Protein AF-0000000067927375 (afdb_homodimer)

Nearest PDB structures (foldseek):
  7xhj-assembly1_A  TM=7.928E-01  e=1.556E-08  Deinococcus radiodurans R1 = ATCC 13939 = DSM 20539
  6lw3-assembly1_B  TM=8.048E-01  e=2.492E-07  Pseudomonas aeruginosa
  4ktw-assembly1_B  TM=5.724E-01  e=1.912E-05  Ceduovirus bIL67
  1kcf-assembly1_B  TM=5.172E-01  e=1.485E-04  Schizosaccharomyces pombe
  1kcf-assembly1_A  TM=5.061E-01  e=2.132E-04  Schizosaccharomyces pombe

InterPro domains:
  IPR036397 Ribonuclease H superfamily [G3DSA:3.30.420.10] (1-181)

Secondary structure (DSSP, 8-state):
--EEEEE-SSEEEEEEE-TTS-EEEEEEEPPPP---TTS-TTS--HHHHHHHHHHHHHHHHHHHHHHT--EEEEEPPPP--B--B--TTS-B---SS---HHHHHHHHHHHHHHHHHHHHTT--EEEE-HHHHHHHHHS-SS-S-HHHHHHHHHHHHT---SSHHHHHHHHHHHHHHHHH-TTSPPHHHHTTS---------/--EEEEE-SSEEEEEEE-TTS-EEEEEEEPPPP---TTS-TTS--HHHHHHHHHHHHHHHHHHHHHHT--EEEEEPPPP--B--EEETTEEE---SS---HHHHHHHHHHHHHHHHHHHHTT--EEEE-HHHHHHHHHS-SS-S-HHHHHHHHHHHHT---SSHHHHHHHHHHHHHHHHH-TTSPPHHHHTTS---------

Foldseek 3Di:
DKAKEWEFWQKIKIWIQDPVRAIAIDIDHADDDDPPVVDPVQDDDPVRLVRRLVVLLVVLLCVCVVRVHQAYEYADQDDWPQDQPPPPPDSPRCQPVTDRPVGSCRRVSSVVSNVVVCVVVVHHYYHDYQLQLCCQQQVGSDDPDSLVSLVVSCVVVVYDAPGSNNSSRSSRVSSVCCVVPVVDDRSVVVVPPPPPPPPPPD/DKAKEWEFWQKIKIWIQDPVRAIAIDIDHADDDPPPVVDPVQDDDPVRLVRRLVVLLVVLLCVCVVRVHQAYEYADQDDWPQDQPPDDPDSPRCQPVTDRPVGSCRRVSSVVSNVVVCVVVVHHYYHDYQLQLCCQQQVGSDDPDSLVSLVVSCVVVVYDAPGSNNSSRSSRVSSVCCVVPVVDDRSVVVVPPPPPPPPPPD

Organism: Mesorhizobium plurifarium (NCBI:txid69974)

Sequence (404 aa):
MKIGALDIATTTGAAVMDDDGVITTQTFKGPTRKRNILEDEKALDAEHEAKIGRLFEDFVRVWLMDSRVEMVAIEAPLPSNTSSTWAGKSLIKTTEKGASLSAVYRIYGMSMIACAMCARFNIPVRFIHQATWRKDFLGNGRPSDAKKESKAMCARLGISISSADAAEAAGIVWTLNKQINPYTPAANGLFKLPPTVRDNVGMKIGALDIATTTGAAVMDDDGVITTQTFKGPTRKRNILEDEKALDAEHEAKIGRLFEDFVRVWLMDSRVEMVAIEAPLPSNTSSTWAGKSLIKTTEKGASLSAVYRIYGMSMIACAMCARFNIPVRFIHQATWRKDFLGNGRPSDAKKESKAMCARLGISISSADAAEAAGIVWTLNKQINPYTPAANGLFKLPPTVRDNVG

Structure (mmCIF, N/CA/C/O backbone):
data_AF-0000000067927375-model_v1
#
loop_
_entity.id
_entity.type
_entity.pdbx_description
1 polymer 'Uncharacterized protein'
#
loop_
_atom_site.group_PDB
_atom_site.id
_atom_site.type_symbol
_atom_site.label_atom_id
_atom_site.label_alt_id
_atom_site.label_comp_id
_atom_site.label_asym_id
_atom_site.label_entity_id
_atom_site.label_seq_id
_atom_site.pdbx_PDB_ins_code
_atom_site.Cartn_x
_atom_site.Cartn_y
_atom_site.Cartn_z
_atom_site.occupancy
_atom_site.B_iso_or_equiv
_atom_site.auth_seq_id
_atom_site.auth_comp_id
_atom_site.auth_asym_id
_atom_site.auth_atom_id
_atom_site.pdbx_PDB_model_num
ATOM 1 N N . MET A 1 1 ? -16.031 23.344 5.398 1 89.81 1 MET A N 1
ATOM 2 C CA . MET A 1 1 ? -15.445 22.125 4.832 1 89.81 1 MET A CA 1
ATOM 3 C C . MET A 1 1 ? -14.477 21.484 5.812 1 89.81 1 MET A C 1
ATOM 5 O O . MET A 1 1 ? -13.641 22.156 6.406 1 89.81 1 MET A O 1
ATOM 9 N N . LYS A 1 2 ? -14.688 20.188 6.141 1 97.62 2 LYS A N 1
ATOM 10 C CA . LYS A 1 2 ? -13.781 19.469 7.016 1 97.62 2 LYS A CA 1
ATOM 11 C C . LYS A 1 2 ? -12.695 18.75 6.215 1 97.62 2 LYS A C 1
ATOM 13 O O . LYS A 1 2 ? -13 17.953 5.32 1 97.62 2 LYS A O 1
ATOM 18 N N . ILE A 1 3 ? -11.484 19.078 6.555 1 98.75 3 ILE A N 1
ATOM 19 C CA . ILE A 1 3 ? -10.375 18.516 5.797 1 98.75 3 ILE A CA 1
ATOM 20 C C . ILE A 1 3 ? -9.484 17.688 6.73 1 98.75 3 ILE A C 1
ATOM 22 O O . ILE A 1 3 ? -9.484 17.906 7.945 1 98.75 3 ILE A O 1
ATOM 26 N N . GLY A 1 4 ? -8.828 16.75 6.184 1 98.81 4 GLY A N 1
ATOM 27 C CA . GLY A 1 4 ? -7.977 15.859 6.957 1 98.81 4 GLY A CA 1
ATOM 28 C C . GLY A 1 4 ? -6.59 15.695 6.371 1 98.81 4 GLY A C 1
ATOM 29 O O . GLY A 1 4 ? -6.363 16 5.199 1 98.81 4 GLY A O 1
ATOM 30 N N . ALA A 1 5 ? -5.664 15.266 7.164 1 98.94 5 ALA A N 1
ATOM 31 C CA . ALA A 1 5 ? -4.301 15.016 6.703 1 98.94 5 ALA A CA 1
ATOM 32 C C . ALA A 1 5 ? -3.689 13.812 7.418 1 98.94 5 ALA A C 1
ATOM 34 O O . ALA A 1 5 ? -4.027 13.531 8.57 1 98.94 5 ALA A O 1
ATOM 35 N N . LEU A 1 6 ? -2.826 13.18 6.734 1 98.94 6 LEU A N 1
ATOM 36 C CA . LEU A 1 6 ? -2.133 12.016 7.277 1 98.94 6 LEU A CA 1
ATOM 37 C C . LEU A 1 6 ? -0.623 12.172 7.137 1 98.94 6 LEU A C 1
ATOM 39 O O . LEU A 1 6 ? -0.131 12.562 6.078 1 98.94 6 LEU A O 1
ATOM 43 N N . ASP A 1 7 ? 0.142 11.93 8.195 1 98.56 7 ASP A N 1
ATOM 44 C CA . ASP A 1 7 ? 1.577 11.664 8.211 1 98.56 7 ASP A CA 1
ATOM 45 C C . ASP A 1 7 ? 1.86 10.18 8.406 1 98.56 7 ASP A C 1
ATOM 47 O O . ASP A 1 7 ? 1.926 9.695 9.539 1 98.56 7 ASP A O 1
ATOM 51 N N . ILE A 1 8 ? 2.055 9.492 7.305 1 98.31 8 ILE A N 1
ATOM 52 C CA . ILE A 1 8 ? 2.002 8.031 7.312 1 98.31 8 ILE A CA 1
ATOM 53 C C . ILE A 1 8 ? 3.404 7.465 7.523 1 98.31 8 ILE A C 1
ATOM 55 O O . ILE A 1 8 ? 4.336 7.809 6.793 1 98.31 8 ILE A O 1
ATOM 59 N N . ALA A 1 9 ? 3.586 6.637 8.508 1 92.94 9 ALA A N 1
ATOM 60 C CA . ALA A 1 9 ? 4.758 5.836 8.852 1 92.94 9 ALA A CA 1
ATOM 61 C C . ALA A 1 9 ? 4.379 4.672 9.766 1 92.94 9 ALA A C 1
ATOM 63 O O . ALA A 1 9 ? 3.207 4.301 9.852 1 92.94 9 ALA A O 1
ATOM 64 N N . THR A 1 10 ? 5.348 4.047 10.312 1 86.81 10 THR A N 1
ATOM 65 C CA . THR A 1 10 ? 5.059 3.002 11.289 1 86.81 10 THR A CA 1
ATOM 66 C C . THR A 1 10 ? 4.125 3.523 12.383 1 86.81 10 THR A C 1
ATOM 68 O O . THR A 1 10 ? 3.215 2.816 12.812 1 86.81 10 THR A O 1
ATOM 71 N N . THR A 1 11 ? 4.453 4.684 12.883 1 94.38 11 THR A N 1
ATOM 72 C CA . THR A 1 11 ? 3.486 5.473 13.633 1 94.38 11 THR A CA 1
ATOM 73 C C . THR A 1 11 ? 2.9 6.582 12.766 1 94.38 11 THR A C 1
ATOM 75 O O . THR A 1 11 ? 3.639 7.414 12.234 1 94.38 11 THR A O 1
ATOM 78 N N . THR A 1 12 ? 1.587 6.605 12.617 1 98.19 12 THR A N 1
ATOM 79 C CA . THR A 1 12 ? 0.93 7.5 11.672 1 98.19 12 THR A CA 1
ATOM 80 C C . THR A 1 12 ? 0.111 8.555 12.406 1 98.19 12 THR A C 1
ATOM 82 O O . THR A 1 12 ? -0.673 8.234 13.297 1 98.19 12 THR A O 1
ATOM 85 N N . GLY A 1 13 ? 0.377 9.805 12.094 1 98.75 13 GLY A N 1
ATOM 86 C CA . GLY A 1 13 ? -0.453 10.891 12.586 1 98.75 13 GLY A CA 1
ATOM 87 C C . GLY A 1 13 ? -1.613 11.219 11.664 1 98.75 13 GLY A C 1
ATOM 88 O O . GLY A 1 13 ? -1.475 11.172 10.438 1 98.75 13 GLY A O 1
ATOM 89 N N . ALA A 1 14 ? -2.758 11.508 12.273 1 98.88 14 ALA A N 1
ATOM 90 C CA . ALA A 1 14 ? -3.943 11.977 11.562 1 98.88 14 ALA A CA 1
ATOM 91 C C . ALA A 1 14 ? -4.473 13.266 12.18 1 98.88 14 ALA A C 1
ATOM 93 O O . ALA A 1 14 ? -4.469 13.43 13.398 1 98.88 14 ALA A O 1
ATOM 94 N N . ALA A 1 15 ? -4.824 14.18 11.336 1 98.88 15 ALA A N 1
ATOM 95 C CA . ALA A 1 15 ? -5.387 15.453 11.797 1 98.88 15 ALA A CA 1
ATOM 96 C C . ALA A 1 15 ? -6.637 15.812 11 1 98.88 15 ALA A C 1
ATOM 98 O O . ALA A 1 15 ? -6.746 15.484 9.82 1 98.88 15 ALA A O 1
ATOM 99 N N . VAL A 1 16 ? -7.586 16.453 11.625 1 98.75 16 VAL A N 1
ATOM 100 C CA . VAL A 1 16 ? -8.781 17 10.992 1 98.75 16 VAL A CA 1
ATOM 101 C C . VAL A 1 16 ? -8.938 18.469 11.367 1 98.75 16 VAL A C 1
ATOM 103 O O . VAL A 1 16 ? -8.758 18.844 12.531 1 98.75 16 VAL A O 1
ATOM 106 N N . MET A 1 17 ? -9.117 19.266 10.414 1 98.12 17 MET A N 1
ATOM 107 C CA . MET A 1 17 ? -9.523 20.656 10.633 1 98.12 17 MET A CA 1
ATOM 108 C C . MET A 1 17 ? -10.992 20.844 10.281 1 98.12 17 MET A C 1
ATOM 110 O O . MET A 1 17 ? -11.422 20.516 9.172 1 98.12 17 MET A O 1
ATOM 114 N N . ASP A 1 18 ? -11.719 21.375 11.227 1 96.44 18 ASP A N 1
ATOM 115 C CA . ASP A 1 18 ? -13.141 21.547 10.977 1 96.44 18 ASP A CA 1
ATOM 116 C C . ASP A 1 18 ? -13.422 22.922 10.375 1 96.44 18 ASP A C 1
ATOM 118 O O . ASP A 1 18 ? -12.492 23.656 10.016 1 96.44 18 ASP A O 1
ATOM 122 N N . ASP A 1 19 ? -14.695 23.234 10.219 1 91.69 19 ASP A N 1
ATOM 123 C CA . ASP A 1 19 ? -15.141 24.438 9.531 1 91.69 19 ASP A CA 1
ATOM 124 C C . ASP A 1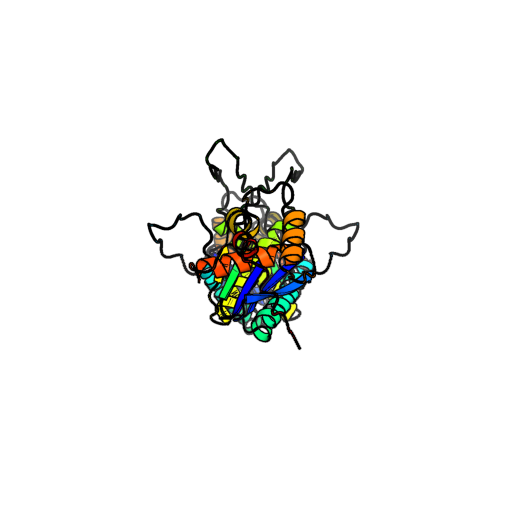 19 ? -14.727 25.703 10.297 1 91.69 19 ASP A C 1
ATOM 126 O O . ASP A 1 19 ? -14.625 26.781 9.719 1 91.69 19 ASP A O 1
ATOM 130 N N . ASP A 1 20 ? -14.516 25.562 11.609 1 91.31 20 ASP A N 1
ATOM 131 C CA . ASP A 1 20 ? -14.141 26.688 12.453 1 91.31 20 ASP A CA 1
ATOM 132 C C . ASP A 1 20 ? -12.625 26.828 12.547 1 91.31 20 ASP A C 1
ATOM 134 O O . ASP A 1 20 ? -12.117 27.688 13.266 1 91.31 20 ASP A O 1
ATOM 138 N N . GLY A 1 21 ? -11.914 25.953 11.867 1 92.12 21 GLY A N 1
ATOM 139 C CA . GLY A 1 21 ? -10.461 26.016 11.883 1 92.12 21 GLY A CA 1
ATOM 140 C C . GLY A 1 21 ? -9.844 25.25 13.039 1 92.12 21 GLY A C 1
ATOM 141 O O . GLY A 1 21 ? -8.633 25.328 13.258 1 92.12 21 GLY A O 1
ATOM 142 N N . VAL A 1 22 ? -10.672 24.562 13.797 1 95.69 22 VAL A N 1
ATOM 143 C CA . VAL A 1 22 ? -10.18 23.797 14.93 1 95.69 22 VAL A CA 1
ATOM 144 C C . VAL A 1 22 ? -9.555 22.484 14.445 1 95.69 22 VAL A C 1
ATOM 146 O O . VAL A 1 22 ? -10.156 21.766 13.648 1 95.69 22 VAL A O 1
ATOM 149 N N . ILE A 1 23 ? -8.32 22.203 14.922 1 98.12 23 ILE A N 1
ATOM 150 C CA . ILE A 1 23 ? -7.602 21 14.523 1 98.12 23 ILE A CA 1
ATOM 151 C C . ILE A 1 23 ? -7.629 19.969 15.656 1 98.12 23 ILE A C 1
ATOM 153 O O . ILE A 1 23 ? -7.32 20.312 16.812 1 98.12 23 ILE A O 1
ATOM 157 N N . THR A 1 24 ? -8.078 18.781 15.398 1 98.31 24 THR A N 1
ATOM 158 C CA . THR A 1 24 ? -7.977 17.625 16.281 1 98.31 24 THR A CA 1
ATOM 159 C C . THR A 1 24 ? -7.07 16.562 15.68 1 98.31 24 THR A C 1
ATOM 161 O O . THR A 1 24 ? -6.953 16.453 14.461 1 98.31 24 THR A O 1
ATOM 164 N N . THR A 1 25 ? -6.395 15.805 16.562 1 98.69 25 THR A N 1
ATOM 165 C CA . THR A 1 25 ? -5.418 14.852 16.031 1 98.69 25 THR A CA 1
ATOM 166 C C . THR A 1 25 ? -5.625 13.469 16.641 1 98.69 25 THR A C 1
ATOM 168 O O . THR A 1 25 ? -6.273 13.328 17.672 1 98.69 25 THR A O 1
ATOM 171 N N . GLN A 1 26 ? -5.242 12.484 15.969 1 98.38 26 GLN A N 1
ATOM 172 C CA . GLN A 1 26 ? -5.207 11.086 16.375 1 98.38 26 GLN A CA 1
ATOM 173 C C . GLN A 1 26 ? -3.914 10.414 15.922 1 98.38 26 GLN A C 1
ATOM 175 O O . GLN A 1 26 ? -3.182 10.961 15.094 1 98.38 26 GLN A O 1
ATOM 180 N N . THR A 1 27 ? -3.623 9.281 16.578 1 98.62 27 THR A N 1
ATOM 181 C CA . THR A 1 27 ? -2.445 8.5 16.219 1 98.62 27 THR A CA 1
ATOM 182 C C . THR A 1 27 ? -2.818 7.039 15.992 1 98.62 27 THR A C 1
ATOM 184 O O . THR A 1 27 ? -3.605 6.465 16.75 1 98.62 27 THR A O 1
ATOM 187 N N . PHE A 1 28 ? -2.328 6.484 14.883 1 98.44 28 PHE A N 1
ATOM 188 C CA . PHE A 1 28 ? -2.381 5.055 14.609 1 98.44 28 PHE A CA 1
ATOM 189 C C . PHE A 1 28 ? -1.019 4.41 14.836 1 98.44 28 PHE A C 1
ATOM 191 O O . PHE A 1 28 ? -0.004 4.895 14.336 1 98.44 28 PHE A O 1
ATOM 198 N N . LYS A 1 29 ? -1.01 3.367 15.539 1 95.81 29 LYS A N 1
ATOM 199 C CA . LYS A 1 29 ? 0.194 2.564 15.734 1 95.81 29 LYS A CA 1
ATOM 200 C C . LYS A 1 29 ? -0.056 1.102 15.391 1 95.81 29 LYS A C 1
ATOM 202 O O . LYS A 1 29 ? -0.924 0.455 15.977 1 95.81 29 LYS A O 1
ATOM 207 N N . GLY A 1 30 ? 0.656 0.667 14.375 1 91.5 30 GLY A N 1
ATOM 208 C CA . GLY A 1 30 ? 0.543 -0.738 14.016 1 91.5 30 GLY A CA 1
ATOM 209 C C . GLY A 1 30 ? 1.16 -1.668 15.047 1 91.5 30 GLY A C 1
ATOM 210 O O . GLY A 1 30 ? 1.963 -1.238 15.875 1 91.5 30 GLY A O 1
ATOM 211 N N . PRO A 1 31 ? 0.717 -2.9 14.984 1 90.62 31 PRO A N 1
ATOM 212 C CA . PRO A 1 31 ? 1.316 -3.869 15.898 1 90.62 31 PRO A CA 1
ATOM 213 C C . PRO A 1 31 ? 2.805 -4.086 15.641 1 90.62 31 PRO A C 1
ATOM 215 O O . PRO A 1 31 ? 3.262 -3.955 14.5 1 90.62 31 PRO A O 1
ATOM 218 N N . THR A 1 32 ? 3.541 -4.281 16.641 1 82.5 32 THR A N 1
ATOM 219 C CA . THR A 1 32 ? 4.961 -4.594 16.531 1 82.5 32 THR A CA 1
ATOM 220 C C . THR A 1 32 ? 5.168 -6.09 16.312 1 82.5 32 THR A C 1
ATOM 222 O O . THR A 1 32 ? 4.375 -6.906 16.797 1 82.5 32 THR A O 1
ATOM 225 N N . ARG A 1 33 ? 6.152 -6.336 15.391 1 70.81 33 ARG A N 1
ATOM 226 C CA . ARG A 1 33 ? 6.426 -7.746 15.133 1 70.81 33 ARG A CA 1
ATOM 227 C C . ARG A 1 33 ? 7.059 -8.414 16.344 1 70.81 33 ARG A C 1
ATOM 229 O O . ARG A 1 33 ? 7.969 -7.852 16.969 1 70.81 33 ARG A O 1
ATOM 236 N N . LYS A 1 34 ? 6.465 -9.461 16.828 1 57.91 34 LYS A N 1
ATOM 237 C CA . LYS A 1 34 ? 7.121 -10.234 17.875 1 57.91 34 LYS A CA 1
ATOM 238 C C . LYS A 1 34 ? 8.445 -10.812 17.391 1 57.91 34 LYS A C 1
ATOM 240 O O . LYS A 1 34 ? 8.539 -11.312 16.266 1 57.91 34 LYS A O 1
ATOM 245 N N . ARG A 1 35 ? 9.539 -10.109 17.828 1 51.09 35 ARG A N 1
ATOM 246 C CA . ARG A 1 35 ? 10.891 -10.555 17.516 1 51.09 35 ARG A CA 1
ATOM 247 C C . ARG A 1 35 ? 11 -12.07 17.594 1 51.09 35 ARG A C 1
ATOM 249 O O . ARG A 1 35 ? 10.633 -12.672 18.609 1 51.09 35 ARG A O 1
ATOM 256 N N . ASN A 1 36 ? 10.625 -12.781 16.562 1 44.5 36 ASN A N 1
ATOM 257 C CA . ASN A 1 36 ? 11.102 -14.148 16.719 1 44.5 36 ASN A CA 1
ATOM 258 C C . ASN A 1 36 ? 12.594 -14.258 16.391 1 44.5 36 ASN A C 1
ATOM 260 O O . ASN A 1 36 ? 13.039 -13.789 15.344 1 44.5 36 ASN A O 1
ATOM 264 N N . ILE A 1 37 ? 13.43 -14.43 17.391 1 42.97 37 ILE A N 1
ATOM 265 C CA . ILE A 1 37 ? 14.883 -14.578 17.406 1 42.97 37 ILE A CA 1
ATOM 266 C C . ILE A 1 37 ? 15.344 -15.297 16.141 1 42.97 37 ILE A C 1
ATOM 268 O O . ILE A 1 37 ? 16.516 -15.195 15.75 1 42.97 37 ILE A O 1
ATOM 272 N N . LEU A 1 38 ? 14.672 -16.25 15.68 1 44.28 38 LEU A N 1
ATOM 273 C CA . LEU A 1 38 ? 15.195 -17.156 14.656 1 44.28 38 LEU A CA 1
ATOM 274 C C . LEU A 1 38 ? 14.945 -16.578 13.266 1 44.28 38 LEU A C 1
ATOM 276 O O . LEU A 1 38 ? 15.492 -17.078 12.273 1 44.28 38 LEU A O 1
ATOM 280 N N . GLU A 1 39 ? 13.984 -15.727 13.094 1 47.78 39 GLU A N 1
ATOM 281 C CA . GLU A 1 39 ? 13.578 -15.305 11.758 1 47.78 39 GLU A CA 1
ATOM 282 C C . GLU A 1 39 ? 14.344 -14.062 11.32 1 47.78 39 GLU A C 1
ATOM 284 O O . GLU A 1 39 ? 14.695 -13.219 12.148 1 47.78 39 GLU A O 1
ATOM 289 N N . ASP A 1 40 ? 15.023 -14.172 10.312 1 48.12 40 ASP A N 1
ATOM 290 C CA . ASP A 1 40 ? 15.781 -13.094 9.672 1 48.12 40 ASP A CA 1
ATOM 291 C C . ASP A 1 40 ? 15.016 -11.773 9.734 1 48.12 40 ASP A C 1
ATOM 293 O O . ASP A 1 40 ? 13.945 -11.641 9.148 1 48.12 40 ASP A O 1
ATOM 297 N N . GLU A 1 41 ? 15.258 -10.977 10.75 1 49 41 GLU A N 1
ATOM 298 C CA . GLU A 1 41 ? 14.672 -9.711 11.188 1 49 41 GLU A CA 1
ATOM 299 C C . GLU A 1 41 ? 14.391 -8.789 10.008 1 49 41 GLU A C 1
ATOM 301 O O . GLU A 1 41 ? 13.523 -7.918 10.078 1 49 41 GLU A O 1
ATOM 306 N N . LYS A 1 42 ? 15.016 -9.258 8.914 1 56.56 42 LYS A N 1
ATOM 307 C CA . LYS A 1 42 ? 15.047 -8.234 7.871 1 56.56 42 LYS A CA 1
ATOM 308 C C . LYS A 1 42 ? 14.055 -8.555 6.762 1 56.56 42 LYS A C 1
ATOM 310 O O . LYS A 1 42 ? 13.805 -7.723 5.887 1 56.56 42 LYS A O 1
ATOM 315 N N . ALA A 1 43 ? 13.43 -9.797 6.941 1 69.94 43 ALA A N 1
ATOM 316 C CA . ALA A 1 43 ? 12.547 -10.164 5.832 1 69.94 43 ALA A CA 1
ATOM 317 C C . ALA A 1 43 ? 11.109 -9.711 6.102 1 69.94 43 ALA A C 1
ATOM 319 O O . ALA A 1 43 ? 10.656 -9.727 7.246 1 69.94 43 ALA A O 1
ATOM 320 N N . LEU A 1 44 ? 10.484 -9.219 5.078 1 88 44 LEU A N 1
ATOM 321 C CA . LEU A 1 44 ? 9.07 -8.883 5.16 1 88 44 LEU A CA 1
ATOM 322 C C . LEU A 1 44 ? 8.234 -10.109 5.508 1 88 44 LEU A C 1
ATOM 324 O O . LEU A 1 44 ? 8.43 -11.18 4.934 1 88 44 LEU A O 1
ATOM 328 N N . ASP A 1 45 ? 7.445 -9.984 6.48 1 92.31 45 ASP A N 1
ATOM 329 C CA . ASP A 1 45 ? 6.496 -11.023 6.883 1 92.31 45 ASP A CA 1
ATOM 330 C C . ASP A 1 45 ? 5.086 -10.688 6.402 1 92.31 45 ASP A C 1
ATOM 332 O O . ASP A 1 45 ? 4.457 -9.75 6.902 1 92.31 45 ASP A O 1
ATOM 336 N N . ALA A 1 46 ? 4.605 -11.516 5.496 1 96.56 46 ALA A N 1
ATOM 337 C CA . ALA A 1 46 ? 3.346 -11.219 4.82 1 96.56 46 ALA A CA 1
ATOM 338 C C . ALA A 1 46 ? 2.191 -11.156 5.816 1 96.56 46 ALA A C 1
ATOM 340 O O . ALA A 1 46 ? 1.325 -10.281 5.719 1 96.56 46 ALA A O 1
ATOM 341 N N . GLU A 1 47 ? 2.166 -12.078 6.785 1 96.12 47 GLU A N 1
ATOM 342 C CA . GLU A 1 47 ? 1.078 -12.125 7.762 1 96.12 47 GLU A CA 1
ATOM 343 C C . GLU A 1 47 ? 1.098 -10.898 8.664 1 96.12 47 GLU A C 1
ATOM 345 O O . GLU A 1 47 ? 0.045 -10.344 8.992 1 96.12 47 GLU A O 1
ATOM 350 N N . HIS A 1 48 ? 2.244 -10.547 9.016 1 95.56 48 HIS A N 1
ATOM 351 C CA . HIS A 1 48 ? 2.379 -9.367 9.859 1 95.56 48 HIS A CA 1
ATOM 352 C C . HIS A 1 48 ? 1.947 -8.102 9.125 1 95.56 48 HIS A C 1
ATOM 354 O O . HIS A 1 48 ? 1.199 -7.285 9.664 1 95.56 48 HIS A O 1
ATOM 360 N N . GLU A 1 49 ? 2.449 -7.949 7.895 1 96.31 49 GLU A N 1
ATOM 361 C CA . GLU A 1 49 ? 2.09 -6.777 7.098 1 96.31 49 GLU A CA 1
ATOM 362 C C . GLU A 1 49 ? 0.597 -6.762 6.781 1 96.31 49 GLU A C 1
ATOM 364 O O . GLU A 1 49 ? -0.016 -5.695 6.707 1 96.31 49 GLU A O 1
ATOM 369 N N . ALA A 1 50 ? 0.035 -7.965 6.598 1 98.12 50 ALA A N 1
ATOM 370 C CA . ALA A 1 50 ? -1.405 -8.094 6.387 1 98.12 50 ALA A CA 1
ATOM 371 C C . ALA A 1 50 ? -2.186 -7.539 7.574 1 98.12 50 ALA A C 1
ATOM 373 O O . ALA A 1 50 ? -3.164 -6.809 7.395 1 98.12 50 ALA A O 1
ATOM 374 N N . LYS A 1 51 ? -1.739 -7.883 8.727 1 97.12 51 LYS A N 1
ATOM 375 C CA . LYS A 1 51 ? -2.395 -7.406 9.945 1 97.12 51 LYS A CA 1
ATOM 376 C C . LYS A 1 51 ? -2.311 -5.887 10.055 1 97.12 51 LYS A C 1
ATOM 378 O O . LYS A 1 51 ? -3.301 -5.227 10.367 1 97.12 51 LYS A O 1
ATOM 383 N N . ILE A 1 52 ? -1.16 -5.359 9.773 1 97.88 52 ILE A N 1
ATOM 384 C CA . ILE A 1 52 ? -0.971 -3.912 9.82 1 97.88 52 ILE A CA 1
ATOM 385 C C . ILE A 1 52 ? -1.892 -3.236 8.805 1 97.88 52 ILE A C 1
ATOM 387 O O . ILE A 1 52 ? -2.582 -2.27 9.133 1 97.88 52 ILE A O 1
ATOM 391 N N . GLY A 1 53 ? -1.881 -3.762 7.559 1 98.5 53 GLY A N 1
ATOM 392 C CA . GLY A 1 53 ? -2.717 -3.188 6.516 1 98.5 53 GLY A CA 1
ATOM 393 C C . GLY A 1 53 ? -4.191 -3.178 6.871 1 98.5 53 GLY A C 1
ATOM 394 O O . GLY A 1 53 ? -4.879 -2.178 6.66 1 98.5 53 GLY A O 1
ATOM 395 N N . ARG A 1 54 ? -4.652 -4.25 7.406 1 98.56 54 ARG A N 1
ATOM 396 C CA . ARG A 1 54 ? -6.059 -4.367 7.777 1 98.56 54 ARG A CA 1
ATOM 397 C C . ARG A 1 54 ? -6.418 -3.381 8.883 1 98.56 54 ARG A C 1
ATOM 399 O O . ARG A 1 54 ? -7.434 -2.688 8.789 1 98.56 54 ARG A O 1
ATOM 406 N N . LEU A 1 55 ? -5.637 -3.326 9.891 1 98.5 55 LEU A N 1
ATOM 407 C CA . LEU A 1 55 ? -5.902 -2.428 11.008 1 98.5 55 LEU A CA 1
ATOM 408 C C . LEU A 1 55 ? -5.852 -0.971 10.555 1 98.5 55 LEU A C 1
ATOM 410 O O . LEU A 1 55 ? -6.652 -0.149 11.008 1 98.5 55 LEU A O 1
ATOM 414 N N . PHE A 1 56 ? -4.93 -0.668 9.711 1 98.75 56 PHE A N 1
ATOM 415 C CA . PHE A 1 56 ? -4.82 0.694 9.203 1 98.75 56 PHE A CA 1
ATOM 416 C C . PHE A 1 56 ? -6.035 1.061 8.359 1 98.75 56 PHE A C 1
ATOM 418 O O . PHE A 1 56 ? -6.551 2.178 8.453 1 98.75 56 PHE A O 1
ATOM 425 N N . GLU A 1 57 ? -6.41 0.162 7.504 1 98.69 57 GLU A N 1
ATOM 426 C CA . GLU A 1 57 ? -7.625 0.379 6.723 1 98.69 57 GLU A CA 1
ATOM 427 C C . GLU A 1 57 ? -8.812 0.7 7.629 1 98.69 57 GLU A C 1
ATOM 429 O O . GLU A 1 57 ? -9.57 1.633 7.355 1 98.69 57 GLU A O 1
ATOM 434 N N . ASP A 1 58 ? -8.969 -0.063 8.664 1 98.5 58 ASP A N 1
ATOM 435 C CA . ASP A 1 58 ? -10.047 0.172 9.617 1 98.5 58 ASP A CA 1
ATOM 436 C C . ASP A 1 58 ? -9.922 1.553 10.258 1 98.5 58 ASP A C 1
ATOM 438 O O . ASP A 1 58 ? -10.914 2.266 10.406 1 98.5 58 ASP A O 1
ATOM 442 N N . PHE A 1 59 ? -8.758 1.85 10.641 1 98.69 59 PHE A N 1
ATOM 443 C CA . PHE A 1 59 ? -8.492 3.148 11.25 1 98.69 59 PHE A CA 1
ATOM 444 C C . PHE A 1 59 ? -8.914 4.277 10.32 1 98.69 59 PHE A C 1
ATOM 446 O O . PHE A 1 59 ? -9.648 5.18 10.719 1 98.69 59 PHE A O 1
ATOM 453 N N . VAL A 1 60 ? -8.414 4.242 9.07 1 98.81 60 VAL A N 1
ATOM 454 C CA . VAL A 1 60 ? -8.68 5.309 8.102 1 98.81 60 VAL A CA 1
ATOM 455 C C . VAL A 1 60 ? -10.18 5.398 7.832 1 98.81 60 VAL A C 1
ATOM 457 O O . VAL A 1 60 ? -10.734 6.496 7.734 1 98.81 60 VAL A O 1
ATOM 460 N N . ARG A 1 61 ? -10.789 4.266 7.695 1 98.56 61 ARG A N 1
ATOM 461 C CA . ARG A 1 61 ? -12.227 4.242 7.465 1 98.56 61 ARG A CA 1
ATOM 462 C C . ARG A 1 61 ? -12.969 4.98 8.57 1 98.56 61 ARG A C 1
ATOM 464 O O . ARG A 1 61 ? -13.805 5.852 8.297 1 98.56 61 ARG A O 1
ATOM 471 N N . VAL A 1 62 ? -12.703 4.664 9.789 1 98.62 62 VAL A N 1
ATOM 472 C CA . VAL A 1 62 ? -13.367 5.266 10.938 1 98.62 62 VAL A CA 1
ATOM 473 C C . VAL A 1 62 ? -13.023 6.75 11.016 1 98.62 62 VAL A C 1
ATOM 475 O O . VAL A 1 62 ? -13.906 7.586 11.234 1 98.62 62 VAL A O 1
ATOM 478 N N . TRP A 1 63 ? -11.773 7.023 10.797 1 98.62 63 TRP A N 1
ATOM 479 C CA . TRP A 1 63 ? -11.289 8.398 10.867 1 98.62 63 TRP A CA 1
ATOM 480 C C . TRP A 1 63 ? -12 9.273 9.836 1 98.62 63 TRP A C 1
ATOM 482 O O . TRP A 1 63 ? -12.477 10.367 10.164 1 98.62 63 TRP A O 1
ATOM 492 N N . LEU A 1 64 ? -12.141 8.82 8.586 1 98.56 64 LEU A N 1
ATOM 493 C CA . LEU A 1 64 ? -12.805 9.562 7.523 1 98.56 64 LEU A CA 1
ATOM 494 C C . LEU A 1 64 ? -14.297 9.727 7.816 1 98.56 64 LEU A C 1
ATOM 496 O O . LEU A 1 64 ? -14.844 10.82 7.676 1 98.56 64 LEU A O 1
ATOM 500 N N . MET A 1 65 ? -14.891 8.664 8.227 1 97.81 65 MET A N 1
ATOM 501 C CA . MET A 1 65 ? -16.344 8.641 8.383 1 97.81 65 MET A CA 1
ATOM 502 C C . MET A 1 65 ? -16.766 9.406 9.633 1 97.81 65 MET A C 1
ATOM 504 O O . MET A 1 65 ? -17.672 10.242 9.578 1 97.81 65 MET A O 1
ATOM 508 N N . ASP A 1 66 ? -16.125 9.141 10.734 1 97.38 66 ASP A N 1
ATOM 509 C CA . ASP A 1 66 ? -16.5 9.766 12 1 97.38 66 ASP A CA 1
ATOM 510 C C . ASP A 1 66 ? -16.234 11.273 11.969 1 97.38 66 ASP A C 1
ATOM 512 O O . ASP A 1 66 ? -17 12.047 12.555 1 97.38 66 ASP A O 1
ATOM 516 N N . SER A 1 67 ? -15.219 11.664 11.312 1 97.25 67 SER A N 1
ATOM 517 C CA . SER A 1 67 ? -14.852 13.078 11.273 1 97.25 67 SER A CA 1
ATOM 518 C C . SER A 1 67 ? -15.5 13.789 10.094 1 97.25 67 SER A C 1
ATOM 520 O O . SER A 1 67 ? -15.367 15.008 9.945 1 97.25 67 SER A O 1
ATOM 522 N N . ARG A 1 68 ? -16.109 13.039 9.156 1 97.75 68 ARG A N 1
ATOM 523 C CA . ARG A 1 68 ? -16.781 13.57 7.977 1 97.75 68 ARG A CA 1
ATOM 524 C C . ARG A 1 68 ? -15.82 14.383 7.113 1 97.75 68 ARG A C 1
ATOM 526 O O . ARG A 1 68 ? -16.125 15.5 6.703 1 97.75 68 ARG A O 1
ATOM 533 N N . VAL A 1 69 ? -14.68 13.828 6.922 1 98.62 69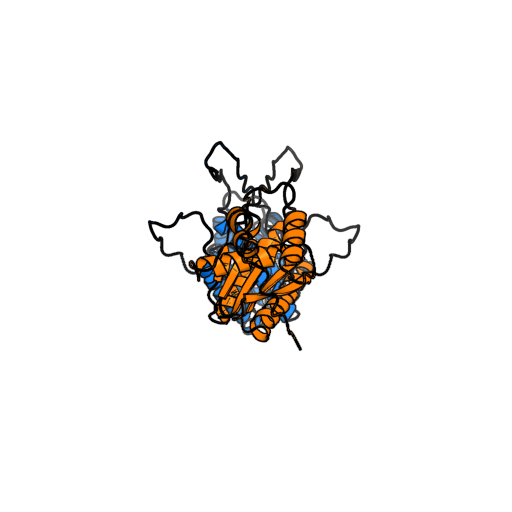 VAL A N 1
ATOM 534 C CA . VAL A 1 69 ? -13.625 14.492 6.156 1 98.62 69 VAL A CA 1
ATOM 535 C C . VAL A 1 69 ? -14.039 14.594 4.691 1 98.62 69 VAL A C 1
ATOM 537 O O . VAL A 1 69 ? -14.547 13.625 4.113 1 98.62 69 VAL A O 1
ATOM 540 N N . GLU A 1 70 ? -13.781 15.703 4.113 1 98.44 70 GLU A N 1
ATOM 541 C CA . GLU A 1 70 ? -14.25 15.961 2.754 1 98.44 70 GLU A CA 1
ATOM 542 C C . GLU A 1 70 ? -13.078 16.078 1.782 1 98.44 70 GLU A C 1
ATOM 544 O O . GLU A 1 70 ? -13.266 16.016 0.565 1 98.44 70 GLU A O 1
ATOM 549 N N . MET A 1 71 ? -11.93 16.234 2.236 1 98.75 71 MET A N 1
ATOM 550 C CA . MET A 1 71 ? -10.688 16.281 1.471 1 98.75 71 MET A CA 1
ATOM 551 C C . MET A 1 71 ? -9.5 15.844 2.33 1 98.75 71 MET A C 1
ATOM 553 O O . MET A 1 71 ? -9.438 16.172 3.516 1 98.75 71 MET A O 1
ATOM 557 N N . VAL A 1 72 ? -8.555 15.133 1.711 1 98.94 72 VAL A N 1
ATOM 558 C CA . VAL A 1 72 ? -7.449 14.594 2.49 1 98.94 72 VAL A CA 1
ATOM 559 C C . VAL A 1 72 ? -6.125 14.984 1.843 1 98.94 72 VAL A C 1
ATOM 561 O O . VAL A 1 72 ? -5.984 14.938 0.618 1 98.94 72 VAL A O 1
ATOM 564 N N . ALA A 1 73 ? -5.184 15.398 2.615 1 98.94 73 ALA A N 1
ATOM 565 C CA . ALA A 1 73 ? -3.781 15.5 2.215 1 98.94 73 ALA A CA 1
ATOM 566 C C . ALA A 1 73 ? -2.934 14.43 2.902 1 98.94 73 ALA A C 1
ATOM 568 O O . ALA A 1 73 ? -3.127 14.148 4.086 1 98.94 73 ALA A O 1
ATOM 569 N N . ILE A 1 74 ? -2.049 13.828 2.164 1 98.94 74 ILE A N 1
ATOM 570 C CA . ILE A 1 74 ? -1.083 12.867 2.689 1 98.94 74 ILE A CA 1
ATOM 571 C C . ILE A 1 74 ? 0.335 13.352 2.402 1 98.94 74 ILE A C 1
ATOM 573 O O . ILE A 1 74 ? 0.617 13.859 1.312 1 98.94 74 ILE A O 1
ATOM 577 N N . GLU A 1 75 ? 1.189 13.273 3.447 1 97.88 75 GLU A N 1
ATOM 578 C CA . GLU A 1 75 ? 2.578 13.594 3.127 1 97.88 75 GLU A CA 1
ATOM 579 C C . GLU A 1 75 ? 3.084 12.742 1.966 1 97.88 75 GLU A C 1
ATOM 581 O O . GLU A 1 75 ? 2.91 11.523 1.959 1 97.88 75 GLU A O 1
ATOM 586 N N . ALA A 1 76 ? 3.725 13.383 1.055 1 95.69 76 ALA A N 1
ATOM 587 C CA . ALA A 1 76 ? 4.184 12.711 -0.156 1 95.69 76 ALA A CA 1
ATOM 588 C C . ALA A 1 76 ? 5.238 11.656 0.169 1 95.69 76 ALA A C 1
ATOM 590 O O . ALA A 1 76 ? 6.219 11.945 0.859 1 95.69 76 ALA A O 1
ATOM 591 N N . PRO A 1 77 ? 4.977 10.375 -0.329 1 90.06 77 PRO A N 1
ATOM 592 C CA . PRO A 1 77 ? 6.039 9.375 -0.17 1 90.06 77 PRO A CA 1
ATOM 593 C C . PRO A 1 77 ? 7.309 9.742 -0.937 1 90.06 77 PRO A C 1
ATOM 595 O O . PRO A 1 77 ? 7.234 10.211 -2.074 1 90.06 77 PRO A O 1
ATOM 598 N N . LEU A 1 78 ? 8.398 9.617 -0.288 1 80.44 78 LEU A N 1
ATOM 599 C CA . LEU A 1 78 ? 9.68 9.93 -0.919 1 80.44 78 LEU A CA 1
ATOM 600 C C . LEU A 1 78 ? 10.414 8.656 -1.321 1 80.44 78 LEU A C 1
ATOM 602 O O . LEU A 1 78 ? 10.211 7.602 -0.722 1 80.44 78 LEU A O 1
ATOM 606 N N . PRO A 1 79 ? 11.242 8.852 -2.412 1 69.69 79 PRO A N 1
ATOM 607 C CA . PRO A 1 79 ? 12.039 7.691 -2.809 1 69.69 79 PRO A CA 1
ATOM 608 C C . PRO A 1 79 ? 12.969 7.207 -1.698 1 69.69 79 PRO A C 1
ATOM 610 O O . PRO A 1 79 ? 13.484 8.016 -0.926 1 69.69 79 PRO A O 1
ATOM 613 N N . SER A 1 80 ? 12.836 5.914 -1.373 1 57.59 80 SER A N 1
ATOM 614 C CA . SER A 1 80 ? 13.727 5.344 -0.369 1 57.59 80 SER A CA 1
ATOM 615 C C . SER A 1 80 ? 15.102 5.055 -0.955 1 57.59 80 SER A C 1
ATOM 617 O O . SER A 1 80 ? 15.227 4.719 -2.135 1 57.59 80 SER A O 1
ATOM 619 N N . ASN A 1 81 ? 16.172 5.734 -0.643 1 48.81 81 ASN A N 1
ATOM 620 C CA . ASN A 1 81 ? 17.516 5.305 -1.04 1 48.81 81 ASN A CA 1
ATOM 621 C C . ASN A 1 81 ? 17.812 3.893 -0.554 1 48.81 81 ASN A C 1
ATOM 623 O O . ASN A 1 81 ? 18.422 3.711 0.5 1 48.81 81 ASN A O 1
ATOM 627 N N . THR A 1 82 ? 16.953 3.025 -0.672 1 43.28 82 THR A N 1
ATOM 628 C CA . THR A 1 82 ? 17.344 1.706 -0.193 1 43.28 82 THR A CA 1
ATOM 629 C C . THR A 1 82 ? 18.312 1.044 -1.173 1 43.28 82 THR A C 1
ATOM 631 O O . THR A 1 82 ? 18 0.907 -2.359 1 43.28 82 THR A O 1
ATOM 634 N N . SER A 1 83 ? 19.547 1.443 -1.207 1 40.12 83 SER A N 1
ATOM 635 C CA . SER A 1 83 ? 20.562 0.839 -2.055 1 40.12 83 SER A CA 1
ATOM 636 C C . SER A 1 83 ? 20.922 -0.563 -1.572 1 40.12 83 SER A C 1
ATOM 638 O O . SER A 1 83 ? 21.047 -0.802 -0.368 1 40.12 83 SER A O 1
ATOM 640 N N . SER A 1 84 ? 20.422 -1.522 -2.252 1 38.62 84 SER A N 1
ATOM 641 C CA . SER A 1 84 ? 21.047 -2.812 -1.98 1 38.62 84 SER A CA 1
ATOM 642 C C . SER A 1 84 ? 22.375 -2.949 -2.723 1 38.62 84 SER A C 1
ATOM 644 O O . SER A 1 84 ? 22.469 -2.598 -3.898 1 38.62 84 SER A O 1
ATOM 646 N N . THR A 1 85 ? 23.484 -2.627 -2.086 1 34.28 85 THR A N 1
ATOM 647 C CA . THR A 1 85 ? 24.766 -2.924 -2.701 1 34.28 85 THR A CA 1
ATOM 648 C C . THR A 1 85 ? 25.078 -4.418 -2.627 1 34.28 85 THR A C 1
ATOM 650 O O . THR A 1 85 ? 24.938 -5.031 -1.569 1 34.28 85 THR A O 1
ATOM 653 N N . TRP A 1 86 ? 24.969 -4.977 -3.787 1 30.12 86 TRP A N 1
ATOM 654 C CA . TRP A 1 86 ? 25.469 -6.344 -3.881 1 30.12 86 TRP A CA 1
ATOM 655 C C . TRP A 1 86 ? 26.922 -6.422 -3.418 1 30.12 86 TRP A C 1
ATOM 657 O O . TRP A 1 86 ? 27.812 -5.902 -4.082 1 30.12 86 TRP A O 1
ATOM 667 N N . ALA A 1 87 ? 27.125 -6.195 -2.18 1 30.55 87 ALA A N 1
ATOM 668 C CA . ALA A 1 87 ? 28.5 -6.488 -1.776 1 30.55 87 ALA A CA 1
ATOM 669 C C . ALA A 1 87 ? 28.688 -7.977 -1.499 1 30.55 87 ALA A C 1
ATOM 671 O O . ALA A 1 87 ? 28.188 -8.492 -0.492 1 30.55 87 ALA A O 1
ATOM 672 N N . GLY A 1 88 ? 29.406 -8.789 -2.332 1 30.55 88 GLY A N 1
ATOM 673 C CA . GLY A 1 88 ? 29.828 -10.188 -2.32 1 30.55 88 GLY A CA 1
ATOM 674 C C . GLY A 1 88 ? 28.672 -11.156 -2.295 1 30.55 88 GLY A C 1
ATOM 675 O O . GLY A 1 88 ? 27.719 -11.016 -3.061 1 30.55 88 GLY A O 1
ATOM 676 N N . LYS A 1 89 ? 28.812 -12.305 -1.53 1 34.84 89 LYS A N 1
ATOM 677 C CA . LYS A 1 89 ? 27.953 -13.477 -1.432 1 34.84 89 LYS A CA 1
ATOM 678 C C . LYS A 1 89 ? 26.672 -13.141 -0.674 1 34.84 89 LYS A C 1
ATOM 680 O O . LYS A 1 89 ? 25.766 -13.977 -0.586 1 34.84 89 LYS A O 1
ATOM 685 N N . SER A 1 90 ? 26.781 -12.211 0.184 1 29.73 90 SER A N 1
ATOM 686 C CA . SER A 1 90 ? 25.641 -11.914 1.045 1 29.73 90 SER A CA 1
ATOM 687 C C . SER A 1 90 ? 25.109 -10.508 0.809 1 29.73 90 SER A C 1
ATOM 689 O O . SER A 1 90 ? 25.891 -9.57 0.616 1 29.73 90 SER A O 1
ATOM 691 N N . LEU A 1 91 ? 24.047 -10.398 0.263 1 32.34 91 LEU A N 1
ATOM 692 C CA . LEU A 1 91 ? 23.375 -9.102 0.124 1 32.34 91 LEU A CA 1
ATOM 693 C C . LEU A 1 91 ? 23.406 -8.336 1.441 1 32.34 91 LEU A C 1
ATOM 695 O O . LEU A 1 91 ? 22.812 -8.773 2.432 1 32.34 91 LEU A O 1
ATOM 699 N N . ILE A 1 92 ? 24.562 -7.816 1.688 1 28.42 92 ILE A N 1
ATOM 700 C CA . ILE A 1 92 ? 24.562 -6.945 2.857 1 28.42 92 ILE A CA 1
ATOM 701 C C . ILE A 1 92 ? 23.719 -5.711 2.584 1 28.42 92 ILE A C 1
ATOM 703 O O . ILE A 1 92 ? 23.953 -4.98 1.62 1 28.42 92 ILE A O 1
ATOM 707 N N . LYS A 1 93 ? 22.5 -5.699 2.994 1 33.28 93 LYS A N 1
ATOM 708 C CA . LYS A 1 93 ? 21.547 -4.598 2.982 1 33.28 93 LYS A CA 1
ATOM 709 C C . LYS A 1 93 ? 22.047 -3.414 3.799 1 33.28 93 LYS A C 1
ATOM 711 O O . LYS A 1 93 ? 22.266 -3.531 5.008 1 33.28 93 LYS A O 1
ATOM 716 N N . THR A 1 94 ? 23.141 -2.861 3.25 1 30.22 94 THR A N 1
ATOM 717 C CA . THR A 1 94 ? 23.578 -1.735 4.07 1 30.22 94 THR A CA 1
ATOM 718 C C . THR A 1 94 ? 22.625 -0.551 3.91 1 30.22 94 THR A C 1
ATOM 720 O O . THR A 1 94 ? 22.344 -0.118 2.791 1 30.22 94 THR A O 1
ATOM 723 N N . THR A 1 95 ? 21.594 -0.441 4.758 1 36.19 95 THR A N 1
ATOM 724 C CA . THR A 1 95 ? 20.844 0.792 4.949 1 36.19 95 THR A CA 1
ATOM 725 C C . THR A 1 95 ? 21.781 1.943 5.32 1 36.19 95 THR A C 1
ATOM 727 O O . THR A 1 95 ? 22.406 1.921 6.379 1 36.19 95 THR A O 1
ATOM 730 N N . GLU A 1 96 ? 22.641 2.289 4.527 1 37.94 96 GLU A N 1
ATOM 731 C CA . GLU A 1 96 ? 23.281 3.404 5.227 1 37.94 96 GLU A CA 1
ATOM 732 C C . GLU A 1 96 ? 22.281 4.16 6.086 1 37.94 96 GLU A C 1
ATOM 734 O O . GLU A 1 96 ? 22.125 3.865 7.273 1 37.94 96 GLU A O 1
ATOM 739 N N . LYS A 1 97 ? 22.047 5.566 5.922 1 42.22 97 LYS A N 1
ATOM 740 C CA . LYS A 1 97 ? 21.094 6.418 6.629 1 42.22 97 LYS A CA 1
ATOM 741 C C . LYS A 1 97 ? 19.656 6.148 6.16 1 42.22 97 LYS A C 1
ATOM 743 O O . LYS A 1 97 ? 18.844 7.07 6.066 1 42.22 97 LYS A O 1
ATOM 748 N N . GLY A 1 98 ? 19.219 4.875 5.801 1 51.94 98 GLY A N 1
ATOM 749 C CA . GLY A 1 98 ? 18.078 4.691 4.906 1 51.94 98 GLY A CA 1
ATOM 750 C C . GLY A 1 98 ? 17 3.807 5.492 1 51.94 98 GLY A C 1
ATOM 751 O O . GLY A 1 98 ? 17.203 3.158 6.52 1 51.94 98 GLY A O 1
ATOM 752 N N . ALA A 1 99 ? 15.797 3.959 5.219 1 66.94 99 ALA A N 1
ATOM 753 C CA . ALA A 1 99 ? 14.594 3.289 5.711 1 66.94 99 ALA A CA 1
ATOM 754 C C . ALA A 1 99 ? 14.625 1.799 5.387 1 66.94 99 ALA A C 1
ATOM 756 O O . ALA A 1 99 ? 15.117 1.396 4.328 1 66.94 99 ALA A O 1
ATOM 757 N N . SER A 1 100 ? 14.477 0.911 6.434 1 79.88 100 SER A N 1
ATOM 758 C CA . SER A 1 100 ? 14.352 -0.53 6.242 1 79.88 100 SER A CA 1
ATOM 759 C C . SER A 1 100 ? 13.305 -0.856 5.184 1 79.88 100 SER A C 1
ATOM 761 O O . SER A 1 100 ? 12.453 -0.023 4.867 1 79.88 100 SER A O 1
ATOM 763 N N . LEU A 1 101 ? 13.445 -1.925 4.523 1 84.94 101 LEU A N 1
ATOM 764 C CA . LEU A 1 101 ? 12.453 -2.4 3.562 1 84.94 101 LEU A CA 1
ATOM 765 C C . LEU A 1 101 ? 11.055 -2.381 4.172 1 84.94 101 LEU A C 1
ATOM 767 O O . LEU A 1 101 ? 10.094 -1.979 3.516 1 84.94 101 LEU A O 1
ATOM 771 N N . SER A 1 102 ? 11.016 -2.855 5.438 1 88.81 102 SER A N 1
ATOM 772 C CA . SER A 1 102 ? 9.711 -2.902 6.094 1 88.81 102 SER A CA 1
ATOM 773 C C . SER A 1 102 ? 9.125 -1.503 6.262 1 88.81 102 SER A C 1
ATOM 775 O O . SER A 1 102 ? 7.922 -1.303 6.102 1 88.81 102 SER A O 1
ATOM 777 N N . ALA A 1 103 ? 9.961 -0.566 6.613 1 88.06 103 ALA A N 1
ATOM 778 C CA . ALA A 1 103 ? 9.508 0.809 6.789 1 88.06 103 ALA A CA 1
ATOM 779 C C . ALA A 1 103 ? 8.992 1.39 5.477 1 88.06 103 ALA A C 1
ATOM 781 O O . ALA A 1 103 ? 7.914 1.99 5.438 1 88.06 103 ALA A O 1
ATOM 782 N N . VAL A 1 104 ? 9.742 1.208 4.41 1 89.69 104 VAL A N 1
ATOM 783 C CA . VAL A 1 104 ? 9.352 1.736 3.107 1 89.69 104 VAL A CA 1
ATOM 784 C C . VAL A 1 104 ? 8.086 1.025 2.621 1 89.69 104 VAL A C 1
ATOM 786 O O . VAL A 1 104 ? 7.172 1.662 2.096 1 89.69 104 VAL A O 1
ATOM 789 N N . TYR A 1 105 ? 8.062 -0.258 2.789 1 93 105 TYR A N 1
ATOM 790 C CA . TYR A 1 105 ? 6.895 -1.056 2.438 1 93 105 TYR A CA 1
ATOM 791 C C . TYR A 1 105 ? 5.645 -0.526 3.127 1 93 105 TYR A C 1
ATOM 793 O O . TYR A 1 105 ? 4.598 -0.362 2.492 1 93 105 TYR A O 1
ATOM 801 N N . ARG A 1 106 ? 5.762 -0.178 4.312 1 94.88 106 ARG A N 1
ATOM 802 C CA . ARG A 1 106 ? 4.609 0.268 5.09 1 94.88 106 ARG A CA 1
ATOM 803 C C . ARG A 1 106 ? 4.195 1.682 4.695 1 94.88 106 ARG A C 1
ATOM 805 O O . ARG A 1 106 ? 3.004 1.98 4.594 1 94.88 106 ARG A O 1
ATOM 812 N N . ILE A 1 107 ? 5.172 2.508 4.512 1 95.69 107 ILE A N 1
ATOM 813 C CA . ILE A 1 107 ? 4.848 3.875 4.121 1 95.69 107 ILE A CA 1
ATOM 814 C C . ILE A 1 107 ? 4.09 3.867 2.795 1 95.69 107 ILE A C 1
ATOM 816 O O . ILE A 1 107 ? 3.021 4.477 2.68 1 95.69 107 ILE A O 1
ATOM 820 N N . TYR A 1 108 ? 4.594 3.148 1.838 1 96 108 TYR A N 1
ATOM 821 C CA . TYR A 1 108 ? 3.959 3.105 0.525 1 96 108 TYR A CA 1
ATOM 822 C C . TYR A 1 108 ? 2.641 2.344 0.583 1 96 108 TYR A C 1
ATOM 824 O O . TYR A 1 108 ? 1.642 2.771 -0.003 1 96 108 TYR A O 1
ATOM 832 N N . GLY A 1 109 ? 2.639 1.233 1.277 1 98.12 109 GLY A N 1
ATOM 833 C CA . GLY A 1 109 ? 1.438 0.419 1.391 1 98.12 109 GLY A CA 1
ATOM 834 C C . GLY A 1 109 ? 0.289 1.142 2.068 1 98.12 109 GLY A C 1
ATOM 835 O O . GLY A 1 109 ? -0.825 1.179 1.541 1 98.12 109 GLY A O 1
ATOM 836 N N . MET A 1 110 ? 0.578 1.708 3.191 1 98.75 110 MET A N 1
ATOM 837 C CA . MET A 1 110 ? -0.453 2.414 3.947 1 98.75 110 MET A CA 1
ATOM 838 C C . MET A 1 110 ? -0.905 3.668 3.209 1 98.75 110 MET A C 1
ATOM 840 O O . MET A 1 110 ? -2.082 4.031 3.258 1 98.75 110 MET A O 1
ATOM 844 N N . SER A 1 111 ? 0.004 4.32 2.557 1 98.69 111 SER A N 1
ATOM 845 C CA . SER A 1 111 ? -0.352 5.469 1.729 1 98.69 111 SER A CA 1
ATOM 846 C C . SER A 1 111 ? -1.354 5.082 0.648 1 98.69 111 SER A C 1
ATOM 848 O O . SER A 1 111 ? -2.363 5.762 0.457 1 98.69 111 SER A O 1
ATOM 850 N N . MET A 1 112 ? -1.089 4.004 -0.035 1 98.69 112 MET A N 1
ATOM 851 C CA . MET A 1 112 ? -1.997 3.594 -1.102 1 98.69 112 MET A CA 1
ATOM 852 C C . MET A 1 112 ? -3.34 3.15 -0.532 1 98.69 112 MET A C 1
ATOM 854 O O . MET A 1 112 ? -4.383 3.371 -1.147 1 98.69 112 MET A O 1
ATOM 858 N N . ILE A 1 113 ? -3.359 2.488 0.596 1 98.88 113 ILE A N 1
ATOM 859 C CA . ILE A 1 113 ? -4.602 2.102 1.258 1 98.88 113 ILE A CA 1
ATOM 860 C C . ILE A 1 113 ? -5.438 3.346 1.548 1 98.88 113 ILE A C 1
ATOM 862 O O . ILE A 1 113 ? -6.641 3.367 1.285 1 98.88 113 ILE A O 1
ATOM 866 N N . ALA A 1 114 ? -4.777 4.375 2.098 1 98.94 114 ALA A N 1
ATOM 867 C CA . ALA A 1 114 ? -5.492 5.617 2.391 1 98.94 114 ALA A CA 1
ATOM 868 C C . ALA A 1 114 ? -6.047 6.242 1.115 1 98.94 114 ALA A C 1
ATOM 870 O O . ALA A 1 114 ? -7.199 6.684 1.083 1 98.94 114 ALA A O 1
ATOM 871 N N . CYS A 1 115 ? -5.238 6.285 0.084 1 98.81 115 CYS A N 1
ATOM 872 C CA . CYS A 1 115 ? -5.684 6.82 -1.197 1 98.81 115 CYS A CA 1
ATOM 873 C C . CYS A 1 115 ? -6.879 6.039 -1.729 1 98.81 115 CYS A C 1
ATOM 875 O O . CYS A 1 115 ? -7.871 6.629 -2.158 1 98.81 115 CYS A O 1
ATOM 877 N N . ALA A 1 116 ? -6.758 4.754 -1.708 1 98.81 116 ALA A N 1
ATOM 878 C CA . ALA A 1 116 ? -7.832 3.902 -2.219 1 98.81 116 ALA A CA 1
ATOM 879 C C . ALA A 1 116 ? -9.125 4.125 -1.443 1 98.81 116 ALA A C 1
ATOM 881 O O . ALA A 1 116 ? -10.211 4.113 -2.023 1 98.81 116 ALA A O 1
ATOM 882 N N . MET A 1 117 ? -9 4.297 -0.154 1 98.81 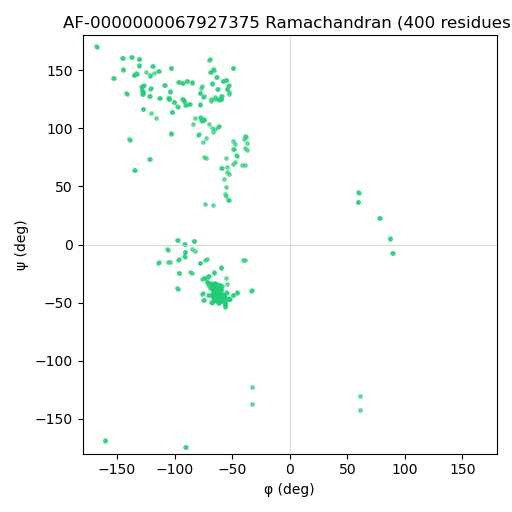117 MET A N 1
ATOM 883 C CA . MET A 1 117 ? -10.172 4.551 0.68 1 98.81 117 MET A CA 1
ATOM 884 C C . MET A 1 117 ? -10.828 5.875 0.306 1 98.81 117 MET A C 1
ATOM 886 O O . MET A 1 117 ? -12.055 5.969 0.233 1 98.81 117 MET A O 1
ATOM 890 N N . CYS A 1 118 ? -10.023 6.879 0.102 1 98.88 118 CYS A N 1
ATOM 891 C CA . CYS A 1 118 ? -10.555 8.164 -0.35 1 98.88 118 CYS A CA 1
ATOM 892 C C . CYS A 1 118 ? -11.32 8 -1.662 1 98.88 118 CYS A C 1
ATOM 894 O O . CYS A 1 118 ? -12.406 8.555 -1.826 1 98.88 118 CYS A O 1
ATOM 896 N N . ALA A 1 119 ? -10.742 7.23 -2.578 1 98.62 119 ALA A N 1
ATOM 897 C CA . ALA A 1 119 ? -11.414 6.98 -3.852 1 98.62 119 ALA A CA 1
ATOM 898 C C . ALA A 1 119 ? -12.75 6.273 -3.635 1 98.62 119 ALA A C 1
ATOM 900 O O . ALA A 1 119 ? -13.75 6.613 -4.273 1 98.62 119 ALA A O 1
ATOM 901 N N . ARG A 1 120 ? -12.742 5.332 -2.777 1 98 120 ARG A N 1
ATOM 902 C CA . ARG A 1 120 ? -13.945 4.566 -2.486 1 98 120 ARG A CA 1
ATOM 903 C C . ARG A 1 120 ? -15.062 5.477 -1.975 1 98 120 ARG A C 1
ATOM 905 O O . ARG A 1 120 ? -16.234 5.27 -2.295 1 98 120 ARG A O 1
ATOM 912 N N . PHE A 1 121 ? -14.688 6.453 -1.22 1 98.12 121 PHE A N 1
ATOM 913 C CA . PHE A 1 121 ? -15.672 7.336 -0.602 1 98.12 121 PHE A CA 1
ATOM 914 C C . PHE A 1 121 ? -15.844 8.609 -1.424 1 98.12 121 PHE A C 1
ATOM 916 O O . PHE A 1 121 ? -16.547 9.531 -1.004 1 98.12 121 PHE A O 1
ATOM 923 N N . ASN A 1 122 ? -15.195 8.719 -2.57 1 98.06 122 ASN A N 1
ATOM 924 C CA . ASN A 1 122 ? -15.242 9.898 -3.426 1 98.06 122 ASN A CA 1
ATOM 925 C C . ASN A 1 122 ? -14.742 11.141 -2.697 1 98.06 122 ASN A C 1
ATOM 927 O O . ASN A 1 122 ? -15.359 12.203 -2.773 1 98.06 122 ASN A O 1
ATOM 931 N N . ILE A 1 123 ? -13.758 10.969 -1.875 1 98.75 123 ILE A N 1
ATOM 932 C CA . ILE A 1 123 ? -13.078 12.055 -1.173 1 98.75 123 ILE A CA 1
ATOM 933 C C . ILE A 1 123 ? -11.805 12.438 -1.921 1 98.75 123 ILE A C 1
ATOM 935 O O . ILE A 1 123 ? -10.914 11.609 -2.115 1 98.75 123 ILE A O 1
ATOM 939 N N . PRO A 1 124 ? -11.672 13.688 -2.41 1 98.62 124 PRO A N 1
ATOM 940 C CA . PRO A 1 124 ? -10.422 14.109 -3.059 1 98.62 124 PRO A CA 1
ATOM 941 C C . PRO A 1 124 ? -9.203 13.961 -2.15 1 98.62 124 PRO A C 1
ATOM 943 O O . PRO A 1 124 ? -9.297 14.219 -0.947 1 98.62 124 PRO A O 1
ATOM 946 N N . VAL A 1 125 ? -8.102 13.516 -2.754 1 98.75 125 VAL A N 1
ATOM 947 C CA . VAL A 1 125 ? -6.875 13.297 -1.994 1 98.75 125 VAL A CA 1
ATOM 948 C C . VAL A 1 125 ? -5.684 13.875 -2.756 1 98.75 125 VAL A C 1
ATOM 950 O O . VAL A 1 125 ? -5.641 13.82 -3.988 1 98.75 125 VAL A O 1
ATOM 953 N N . ARG A 1 126 ? -4.703 14.398 -2.08 1 97.69 126 ARG A N 1
ATOM 954 C CA . ARG A 1 126 ? -3.486 14.914 -2.699 1 97.69 126 ARG A CA 1
ATOM 955 C C . ARG A 1 126 ? -2.27 14.656 -1.819 1 97.69 126 ARG A C 1
ATOM 957 O O . ARG A 1 126 ? -2.402 14.445 -0.612 1 97.69 126 ARG A O 1
ATOM 964 N N . PHE A 1 127 ? -1.158 14.727 -2.482 1 97.69 127 PHE A N 1
ATOM 965 C CA . PHE A 1 127 ? 0.11 14.656 -1.765 1 97.69 127 PHE A CA 1
ATOM 966 C C . PHE A 1 127 ? 0.66 16.047 -1.498 1 97.69 127 PHE A C 1
ATOM 968 O O . PHE A 1 127 ? 0.55 16.938 -2.346 1 97.69 127 PHE A O 1
ATOM 975 N N . ILE A 1 128 ? 1.192 16.203 -0.316 1 97.81 128 ILE A N 1
ATOM 976 C CA . ILE A 1 128 ? 1.916 17.422 0.01 1 97.81 128 ILE A CA 1
ATOM 977 C C . ILE A 1 128 ? 3.348 17.078 0.417 1 97.81 128 ILE A C 1
ATOM 979 O O . ILE A 1 128 ? 3.568 16.25 1.298 1 97.81 128 ILE A O 1
ATOM 983 N N . HIS A 1 129 ? 4.242 17.734 -0.224 1 95 129 HIS A N 1
ATOM 984 C CA . HIS A 1 129 ? 5.652 17.484 0.046 1 95 129 HIS A CA 1
ATOM 985 C C . HIS A 1 129 ? 6.047 17.969 1.434 1 95 129 HIS A C 1
ATOM 987 O O . HIS A 1 129 ? 5.562 19.016 1.886 1 95 129 HIS A O 1
ATOM 993 N N . GLN A 1 130 ? 6.965 17.266 1.955 1 95.12 130 GLN A N 1
ATOM 994 C CA . GLN A 1 130 ? 7.43 17.531 3.314 1 95.12 130 GLN A CA 1
ATOM 995 C C . GLN A 1 130 ? 7.941 18.953 3.465 1 95.12 130 GLN A C 1
ATOM 997 O O . GLN A 1 130 ? 7.578 19.656 4.414 1 95.12 130 GLN A O 1
ATOM 1002 N N . ALA A 1 131 ? 8.703 19.391 2.492 1 94.25 131 ALA A N 1
ATOM 1003 C CA . ALA A 1 131 ? 9.273 20.734 2.561 1 94.25 131 ALA A CA 1
ATOM 1004 C C . ALA A 1 131 ? 8.18 21.797 2.498 1 94.25 131 ALA A C 1
ATOM 1006 O O . ALA A 1 131 ? 8.297 22.859 3.123 1 94.25 131 ALA A O 1
ATOM 1007 N N . THR A 1 132 ? 7.125 21.5 1.764 1 96.19 132 THR A N 1
ATOM 1008 C CA . THR A 1 132 ? 6.035 22.453 1.554 1 96.19 132 THR A CA 1
ATOM 1009 C C . THR A 1 132 ? 5.27 22.703 2.852 1 96.19 132 THR A C 1
ATOM 1011 O O . THR A 1 132 ? 5.086 23.844 3.268 1 96.19 132 THR A O 1
ATOM 1014 N N . TRP A 1 133 ? 4.855 21.625 3.543 1 97.31 133 TRP A N 1
ATOM 1015 C CA . TRP A 1 133 ? 4.051 21.859 4.738 1 97.31 133 TRP A CA 1
ATOM 1016 C C . TRP A 1 133 ? 4.91 22.375 5.887 1 97.31 133 TRP A C 1
ATOM 1018 O O . TRP A 1 133 ? 4.434 23.109 6.746 1 97.31 133 TRP A O 1
ATOM 1028 N N . ARG A 1 134 ? 6.191 21.984 5.895 1 96.62 134 ARG A N 1
ATOM 1029 C CA . ARG A 1 134 ? 7.09 22.516 6.922 1 96.62 134 ARG A CA 1
ATOM 1030 C C . ARG A 1 134 ? 7.277 24.016 6.777 1 96.62 134 ARG A C 1
ATOM 1032 O O . ARG A 1 134 ? 7.27 24.75 7.77 1 96.62 134 ARG A O 1
ATOM 1039 N N . LYS A 1 135 ? 7.469 24.469 5.559 1 96.62 135 LYS A N 1
ATOM 1040 C CA . LYS A 1 135 ? 7.594 25.891 5.312 1 96.62 135 LYS A CA 1
ATOM 1041 C C . LYS A 1 135 ? 6.328 26.641 5.73 1 96.62 135 LYS A C 1
ATOM 1043 O O . LYS A 1 135 ? 6.402 27.672 6.402 1 96.62 135 LYS A O 1
ATOM 1048 N N . ASP A 1 136 ? 5.211 26.156 5.355 1 95.62 136 ASP A N 1
ATOM 1049 C CA . ASP A 1 136 ? 3.932 26.797 5.621 1 95.62 136 ASP A CA 1
ATOM 1050 C C . ASP A 1 136 ? 3.623 26.812 7.117 1 95.62 136 ASP A C 1
ATOM 1052 O O . ASP A 1 136 ? 3.088 27.797 7.641 1 95.62 136 ASP A O 1
ATOM 1056 N N . PHE A 1 137 ? 3.947 25.734 7.844 1 96.69 137 PHE A N 1
ATOM 1057 C CA . PHE A 1 137 ? 3.508 25.531 9.219 1 96.69 137 PHE A CA 1
ATOM 1058 C C . PHE A 1 137 ? 4.59 25.953 10.203 1 96.69 137 PHE A C 1
ATOM 1060 O O . PHE A 1 137 ? 4.289 26.562 11.234 1 96.69 137 PHE A O 1
ATOM 1067 N N . LEU A 1 138 ? 5.805 25.688 9.828 1 96.56 138 LEU A N 1
ATOM 1068 C CA . LEU A 1 138 ? 6.898 25.906 10.766 1 96.56 138 LEU A CA 1
ATOM 1069 C C . LEU A 1 138 ? 7.695 27.156 10.391 1 96.56 138 LEU A C 1
ATOM 1071 O O . LEU A 1 138 ? 8.523 27.625 11.172 1 96.56 138 LEU A O 1
ATOM 1075 N N . GLY A 1 139 ? 7.508 27.672 9.156 1 94.12 139 GLY A N 1
ATOM 1076 C CA . GLY A 1 139 ? 8.234 28.844 8.695 1 94.12 139 GLY A CA 1
ATOM 1077 C C . GLY A 1 139 ? 9.555 28.516 8.031 1 94.12 139 GLY A C 1
ATOM 1078 O O . GLY A 1 139 ? 10.25 29.406 7.539 1 94.12 139 GLY A O 1
ATOM 1079 N N . ASN A 1 140 ? 9.938 27.203 8.102 1 92.06 140 ASN A N 1
ATOM 1080 C CA . ASN A 1 140 ? 11.172 26.703 7.52 1 92.06 140 ASN A CA 1
ATOM 1081 C C . ASN A 1 140 ? 10.977 25.312 6.906 1 92.06 140 ASN A C 1
ATOM 1083 O O . ASN A 1 140 ? 10.445 24.406 7.555 1 92.06 140 ASN A O 1
ATOM 1087 N N . GLY A 1 141 ? 11.438 25.172 5.645 1 89.5 141 GLY A N 1
ATOM 1088 C CA . GLY A 1 141 ? 11.234 23.938 4.914 1 89.5 141 GLY A CA 1
ATOM 1089 C C . GLY A 1 141 ? 12.18 22.828 5.328 1 89.5 141 GLY A C 1
ATOM 1090 O O . GLY A 1 141 ? 11.977 21.672 4.988 1 89.5 141 GLY A O 1
ATOM 1091 N N . ARG A 1 142 ? 13.312 23.188 6.066 1 89.5 142 ARG A N 1
ATOM 1092 C CA . ARG A 1 142 ? 14.32 22.234 6.492 1 89.5 142 ARG A CA 1
ATOM 1093 C C . ARG A 1 142 ? 14.711 22.453 7.949 1 89.5 142 ARG A C 1
ATOM 1095 O O . ARG A 1 142 ? 15.867 22.75 8.25 1 89.5 142 ARG A O 1
ATOM 1102 N N . PRO A 1 143 ? 13.742 22.25 8.75 1 91.81 143 PRO A N 1
ATOM 1103 C CA . PRO A 1 143 ? 14.062 22.406 10.164 1 91.81 143 PRO A CA 1
ATOM 1104 C C . PRO A 1 143 ? 15.055 21.375 10.68 1 91.81 143 PRO A C 1
ATOM 1106 O O . PRO A 1 143 ? 15.109 20.25 10.148 1 91.81 143 PRO A O 1
ATOM 1109 N N . SER A 1 144 ? 15.852 21.734 11.688 1 90.81 144 SER A N 1
ATOM 1110 C CA . SER A 1 144 ? 16.828 20.812 12.266 1 90.81 144 SER A CA 1
ATOM 1111 C C . SER A 1 144 ? 16.125 19.625 12.93 1 90.81 144 SER A C 1
ATOM 1113 O O . SER A 1 144 ? 16.625 18.5 12.867 1 90.81 144 SER A O 1
ATOM 1115 N N . ASP A 1 145 ? 15.023 19.891 13.578 1 95.12 145 ASP A N 1
ATOM 1116 C CA . ASP A 1 145 ? 14.219 18.859 14.234 1 95.12 145 ASP A CA 1
ATOM 1117 C C . ASP A 1 145 ? 12.727 19.109 14 1 95.12 145 ASP A C 1
ATOM 1119 O O . ASP A 1 145 ? 12.07 19.766 14.812 1 95.12 145 ASP A O 1
ATOM 1123 N N . ALA A 1 146 ? 12.234 18.578 13 1 94.62 146 ALA A N 1
ATOM 1124 C CA . ALA A 1 146 ? 10.859 18.828 12.562 1 94.62 146 ALA A CA 1
ATOM 1125 C C . ALA A 1 146 ? 9.859 18.375 13.625 1 94.62 146 ALA A C 1
ATOM 1127 O O . ALA A 1 146 ? 8.836 19.031 13.836 1 94.62 146 ALA A O 1
ATOM 1128 N N . LYS A 1 147 ? 10.195 17.266 14.242 1 95.75 147 LYS A N 1
ATOM 1129 C CA . LYS A 1 147 ? 9.281 16.734 15.25 1 95.75 147 LYS A CA 1
ATOM 1130 C C . LYS A 1 147 ? 9.18 17.688 16.453 1 95.75 147 LYS A C 1
ATOM 1132 O O . LYS A 1 147 ? 8.086 18 16.906 1 95.75 147 LYS A O 1
ATOM 1137 N N . LYS A 1 148 ? 10.219 18.109 16.859 1 97.06 148 LYS A N 1
ATOM 1138 C CA . LYS A 1 148 ? 10.25 19.047 17.984 1 97.06 148 LYS A CA 1
ATOM 1139 C C . LYS A 1 148 ? 9.562 20.359 17.641 1 97.06 148 LYS A C 1
ATOM 1141 O O . LYS A 1 148 ? 8.758 20.875 18.422 1 97.06 148 LYS A O 1
ATOM 1146 N N . GLU A 1 149 ? 9.883 20.891 16.516 1 97.25 149 GLU A N 1
ATOM 1147 C CA . GLU A 1 149 ? 9.312 22.156 16.094 1 97.25 149 GLU A CA 1
ATOM 1148 C C . GLU A 1 149 ? 7.805 22.047 15.875 1 97.25 149 GLU A C 1
ATOM 1150 O O . GLU A 1 149 ? 7.051 22.969 16.172 1 97.25 149 GLU A O 1
ATOM 1155 N N . SER A 1 150 ? 7.383 20.922 15.406 1 98.12 150 SER A N 1
ATOM 1156 C CA . SER A 1 150 ? 5.957 20.703 15.18 1 98.12 150 SER A CA 1
ATOM 1157 C C . SER A 1 150 ? 5.191 20.656 16.5 1 98.12 150 SER A C 1
ATOM 1159 O O . SER A 1 150 ? 4.109 21.234 16.609 1 98.12 150 SER A O 1
ATOM 1161 N N . LYS A 1 151 ? 5.738 19.984 17.422 1 98.31 151 LYS A N 1
ATOM 1162 C CA . LYS A 1 151 ? 5.113 19.922 18.75 1 98.31 151 LYS A CA 1
ATOM 1163 C C . LYS A 1 151 ? 5.004 21.328 19.359 1 98.31 151 LYS A C 1
ATOM 1165 O O . LYS A 1 151 ? 3.961 21.688 19.906 1 98.31 151 LYS A O 1
ATOM 1170 N N . ALA A 1 152 ? 6.062 22.062 19.266 1 97.44 152 ALA A N 1
ATOM 1171 C CA . ALA A 1 152 ? 6.082 23.422 19.797 1 97.44 152 ALA A CA 1
ATOM 1172 C C . ALA A 1 152 ? 5.035 24.297 19.125 1 97.44 152 ALA A C 1
ATOM 1174 O O . ALA A 1 152 ? 4.344 25.078 19.781 1 97.44 152 ALA A O 1
ATOM 1175 N N . MET A 1 153 ? 4.973 24.219 17.812 1 97.25 153 MET A N 1
ATOM 1176 C CA . MET A 1 153 ? 4.004 25 17.047 1 97.25 153 MET A CA 1
ATOM 1177 C C . MET A 1 153 ? 2.578 24.641 17.469 1 97.25 153 MET A C 1
ATOM 1179 O O . MET A 1 153 ? 1.744 25.531 17.656 1 97.25 153 MET A O 1
ATOM 1183 N N . CYS A 1 154 ? 2.266 23.344 17.656 1 97.69 154 CYS A N 1
ATOM 1184 C CA . CYS A 1 154 ? 0.94 22.922 18.078 1 97.69 154 CYS A CA 1
ATOM 1185 C C . CYS A 1 154 ? 0.603 23.484 19.453 1 97.69 154 CYS A C 1
ATOM 1187 O O . CYS A 1 154 ? -0.519 23.938 19.688 1 97.69 154 CYS A O 1
ATOM 1189 N N . ALA A 1 155 ? 1.587 23.422 20.328 1 97.25 155 ALA A N 1
ATOM 1190 C CA . ALA A 1 155 ? 1.392 23.984 21.656 1 97.25 155 ALA A CA 1
ATOM 1191 C C . ALA A 1 155 ? 1.052 25.484 21.562 1 97.25 155 ALA A C 1
ATOM 1193 O O . ALA A 1 155 ? 0.134 25.953 22.234 1 97.25 155 ALA A O 1
ATOM 1194 N N . ARG A 1 156 ? 1.74 26.219 20.797 1 95.88 156 ARG A N 1
ATOM 1195 C CA . ARG A 1 156 ? 1.524 27.656 20.609 1 95.88 156 ARG A CA 1
ATOM 1196 C C . ARG A 1 156 ? 0.125 27.922 20.062 1 95.88 156 ARG A C 1
ATOM 1198 O O . ARG A 1 156 ? -0.497 28.938 20.438 1 95.88 156 ARG A O 1
ATOM 1205 N N . LEU A 1 157 ? -0.405 27.047 19.219 1 95.25 157 LEU A N 1
ATOM 1206 C CA . LEU A 1 157 ? -1.691 27.234 18.547 1 95.25 157 LEU A CA 1
ATOM 1207 C C . LEU A 1 157 ? -2.822 26.625 19.375 1 95.25 157 LEU A C 1
ATOM 1209 O O . LEU A 1 157 ? -3.992 26.734 19 1 95.25 157 LEU A O 1
ATOM 1213 N N . GLY A 1 158 ? -2.438 25.938 20.438 1 95.75 158 GLY A N 1
ATOM 1214 C CA . GLY A 1 158 ? -3.441 25.312 21.297 1 95.75 158 GLY A CA 1
ATOM 1215 C C . GLY A 1 158 ? -4.004 24.031 20.719 1 95.75 158 GLY A C 1
ATOM 1216 O O . GLY A 1 158 ? -5.156 23.672 20.969 1 95.75 158 GLY A O 1
ATOM 1217 N N . ILE A 1 159 ? -3.273 23.375 19.828 1 97.5 159 ILE A N 1
ATOM 1218 C CA . ILE A 1 159 ? -3.693 22.109 19.234 1 97.5 159 ILE A CA 1
ATOM 1219 C C . ILE A 1 159 ? -3.264 20.953 20.125 1 97.5 159 ILE A C 1
ATOM 1221 O O . ILE A 1 159 ? -2.076 20.781 20.406 1 97.5 159 ILE A O 1
ATOM 1225 N N . SER A 1 160 ? -4.188 20.156 20.594 1 97.31 160 SER A N 1
ATOM 1226 C CA . SER A 1 160 ? -3.869 18.953 21.344 1 97.31 160 SER A CA 1
ATOM 1227 C C . SER A 1 160 ? -3.338 17.844 20.438 1 97.31 160 SER A C 1
ATOM 1229 O O . SER A 1 160 ? -3.961 17.516 19.438 1 97.31 160 SER A O 1
ATOM 1231 N N . ILE A 1 161 ? -2.199 17.297 20.781 1 97.88 161 ILE A N 1
ATOM 1232 C CA . ILE A 1 161 ? -1.598 16.266 19.938 1 97.88 161 ILE A CA 1
ATOM 1233 C C . ILE A 1 161 ? -1.414 14.984 20.734 1 97.88 161 ILE A C 1
ATOM 1235 O O . ILE A 1 161 ? -1.135 15.031 21.938 1 97.88 161 ILE A O 1
ATOM 1239 N N . SER A 1 162 ? -1.562 13.852 20.094 1 95.06 162 SER A N 1
ATOM 1240 C CA . SER A 1 162 ? -1.434 12.539 20.719 1 95.06 162 SER A CA 1
ATOM 1241 C C . SER A 1 162 ? -0.043 11.953 20.5 1 95.06 162 SER A C 1
ATOM 1243 O O . SER A 1 162 ? 0.323 10.961 21.141 1 95.06 162 SER A O 1
ATOM 1245 N N . SER A 1 163 ? 0.758 12.469 19.625 1 97.31 163 SER A N 1
ATOM 1246 C CA . SER A 1 163 ? 2.107 12.023 19.281 1 97.31 163 SER A CA 1
ATOM 1247 C C . SER A 1 163 ? 2.832 13.062 18.438 1 97.31 163 SER A C 1
ATOM 1249 O O . SER A 1 163 ? 2.225 14.031 17.984 1 97.31 163 SER A O 1
ATOM 1251 N N . ALA A 1 164 ? 4.145 12.852 18.234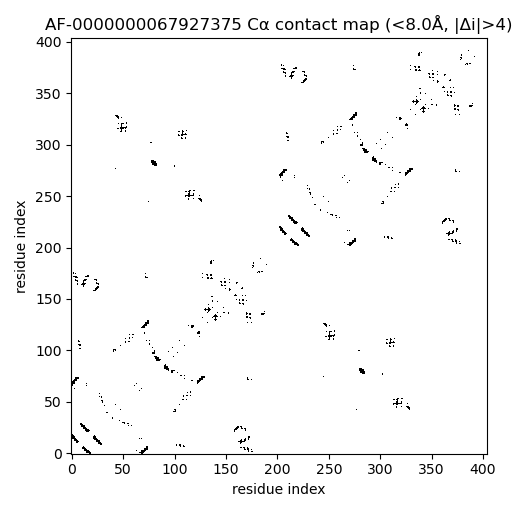 1 97.5 164 ALA A N 1
ATOM 1252 C CA . ALA A 1 164 ? 4.918 13.711 17.328 1 97.5 164 ALA A CA 1
ATOM 1253 C C . ALA A 1 164 ? 4.406 13.609 15.898 1 97.5 164 ALA A C 1
ATOM 1255 O O . ALA A 1 164 ? 4.375 14.609 15.172 1 97.5 164 ALA A O 1
ATOM 1256 N N . ASP A 1 165 ? 3.98 12.438 15.461 1 97.62 165 ASP A N 1
ATOM 1257 C CA . ASP A 1 165 ? 3.441 12.219 14.125 1 97.62 165 ASP A CA 1
ATOM 1258 C C . ASP A 1 165 ? 2.104 12.93 13.945 1 97.62 165 ASP A C 1
ATOM 1260 O O . ASP A 1 165 ? 1.804 13.445 12.867 1 97.62 165 ASP A O 1
ATOM 1264 N N . ALA A 1 166 ? 1.358 12.977 15.023 1 98.62 166 ALA A N 1
ATOM 1265 C CA . ALA A 1 166 ? 0.108 13.734 15 1 98.62 166 ALA A CA 1
ATOM 1266 C C . ALA A 1 166 ? 0.373 15.227 14.828 1 98.62 166 ALA A C 1
ATOM 1268 O O . ALA A 1 166 ? -0.366 15.914 14.117 1 98.62 166 ALA A O 1
ATOM 1269 N N . ALA A 1 167 ? 1.409 15.703 15.492 1 98.81 167 ALA A N 1
ATOM 1270 C CA . ALA A 1 167 ? 1.786 17.109 15.336 1 98.81 167 ALA A CA 1
ATOM 1271 C C . ALA A 1 167 ? 2.137 17.422 13.883 1 98.81 167 ALA A C 1
ATOM 1273 O O . ALA A 1 167 ? 1.747 18.469 13.352 1 98.81 167 ALA A O 1
ATOM 1274 N N . GLU A 1 168 ? 2.836 16.547 13.281 1 98.62 168 GLU A N 1
ATOM 1275 C CA . GLU A 1 168 ? 3.211 16.75 11.891 1 98.62 168 GLU A CA 1
ATOM 1276 C C . GLU A 1 168 ? 1.991 16.688 10.969 1 98.62 168 GLU A C 1
ATOM 1278 O O . GLU A 1 168 ? 1.89 17.438 10 1 98.62 168 GLU A O 1
ATOM 1283 N N . ALA A 1 169 ? 1.036 15.812 11.281 1 98.88 169 ALA A N 1
ATOM 1284 C CA . ALA A 1 169 ? -0.22 15.781 10.539 1 98.88 169 ALA A CA 1
ATOM 1285 C C . ALA A 1 169 ? -0.964 17.109 10.656 1 98.88 169 ALA A C 1
ATOM 1287 O O . ALA A 1 169 ? -1.602 17.547 9.703 1 98.88 169 ALA A O 1
ATOM 1288 N N . ALA A 1 170 ? -0.898 17.734 11.812 1 98.81 170 ALA A N 1
ATOM 1289 C CA . ALA A 1 170 ? -1.494 19.062 12 1 98.81 170 ALA A CA 1
ATOM 1290 C C . ALA A 1 170 ? -0.883 20.078 11.047 1 98.81 170 ALA A C 1
ATOM 1292 O O . ALA A 1 170 ? -1.591 20.922 10.492 1 98.81 170 ALA A O 1
ATOM 1293 N N . GLY A 1 171 ? 0.42 19.969 10.844 1 98.56 171 GLY A N 1
ATOM 1294 C CA . GLY A 1 171 ? 1.075 20.844 9.883 1 98.56 171 GLY A CA 1
ATOM 1295 C C . GLY A 1 171 ? 0.612 20.609 8.453 1 98.56 171 GLY A C 1
ATOM 1296 O O . GLY A 1 171 ? 0.42 21.562 7.695 1 98.56 171 GLY A O 1
ATOM 1297 N N . ILE A 1 172 ? 0.404 19.406 8.117 1 98.75 172 ILE A N 1
ATOM 1298 C CA . ILE A 1 172 ? -0.024 19.047 6.77 1 98.75 172 ILE A CA 1
ATOM 1299 C C . ILE A 1 172 ? -1.431 19.594 6.516 1 98.75 172 ILE A C 1
ATOM 1301 O O . ILE A 1 172 ? -1.703 20.172 5.461 1 98.75 172 ILE A O 1
ATOM 1305 N N . VAL A 1 173 ? -2.328 19.406 7.504 1 98.75 173 VAL A N 1
ATOM 1306 C CA . VAL A 1 173 ? -3.697 19.859 7.289 1 98.75 173 VAL A CA 1
ATOM 1307 C C . VAL A 1 173 ? -3.73 21.391 7.27 1 98.75 173 VAL A C 1
ATOM 1309 O O . VAL A 1 173 ? -4.523 21.984 6.539 1 98.75 173 VAL A O 1
ATOM 1312 N N . TRP A 1 174 ? -2.881 21.984 8.039 1 97.62 174 TRP A N 1
ATOM 1313 C CA . TRP A 1 174 ? -2.734 23.438 7.996 1 97.62 174 TRP A CA 1
ATOM 1314 C C . TRP A 1 174 ? -2.41 23.906 6.582 1 97.62 174 TRP A C 1
ATOM 1316 O O . TRP A 1 174 ? -3.039 24.844 6.066 1 97.62 174 TRP A O 1
ATOM 1326 N N . THR A 1 175 ? -1.461 23.266 6.039 1 98.06 175 THR A N 1
ATOM 1327 C CA . THR A 1 175 ? -1.028 23.609 4.691 1 98.06 175 THR A CA 1
ATOM 1328 C C . THR A 1 175 ? -2.137 23.328 3.68 1 98.06 175 THR A C 1
ATOM 1330 O O . THR A 1 175 ? -2.342 24.109 2.744 1 98.06 175 THR A O 1
ATOM 1333 N N . LEU A 1 176 ? -2.816 22.219 3.846 1 98.06 176 LEU A N 1
ATOM 1334 C CA . LEU A 1 176 ? -3.953 21.922 2.979 1 98.06 176 LEU A CA 1
ATOM 1335 C C . LEU A 1 176 ? -4.973 23.062 3.021 1 98.06 176 LEU A C 1
ATOM 1337 O O . LEU A 1 176 ? -5.473 23.5 1.981 1 98.06 176 LEU A O 1
ATOM 1341 N N . ASN A 1 177 ? -5.297 23.531 4.184 1 96.94 177 ASN A N 1
ATOM 1342 C CA . ASN A 1 177 ? -6.23 24.641 4.348 1 96.94 177 ASN A CA 1
ATOM 1343 C C . ASN A 1 177 ? -5.75 25.891 3.615 1 96.94 177 ASN A C 1
ATOM 1345 O O . ASN A 1 177 ? -6.535 26.562 2.943 1 96.94 177 ASN A O 1
ATOM 1349 N N . LYS A 1 178 ? -4.473 26.156 3.756 1 94.12 178 LYS A N 1
ATOM 1350 C CA . LYS A 1 178 ? -3.891 27.312 3.072 1 94.12 178 LYS A CA 1
ATOM 1351 C C . LYS A 1 178 ? -4.047 27.188 1.56 1 94.12 178 LYS A C 1
ATOM 1353 O O . LYS A 1 178 ? -4.301 28.188 0.875 1 94.12 178 LYS A O 1
ATOM 1358 N N . GLN A 1 179 ? -3.91 26.047 1.024 1 94.5 179 GLN A N 1
ATOM 1359 C CA . GLN A 1 179 ? -3.967 25.812 -0.415 1 94.5 179 GLN A CA 1
ATOM 1360 C C . GLN A 1 179 ? -5.395 25.953 -0.939 1 94.5 179 GLN A C 1
ATOM 1362 O O . GLN A 1 179 ? -5.602 26.375 -2.076 1 94.5 179 GLN A O 1
ATOM 1367 N N . ILE A 1 180 ? -6.328 25.625 -0.161 1 92.69 180 ILE A N 1
ATOM 1368 C CA . ILE A 1 180 ? -7.699 25.641 -0.664 1 92.69 180 ILE A CA 1
ATOM 1369 C C . ILE A 1 180 ? -8.367 26.953 -0.284 1 92.69 180 ILE A C 1
ATOM 1371 O O . ILE A 1 180 ? -9.406 27.312 -0.85 1 92.69 180 ILE A O 1
ATOM 1375 N N . ASN A 1 181 ? -7.812 27.531 0.806 1 86.06 181 ASN A N 1
ATOM 1376 C CA . ASN A 1 181 ? -8.266 28.859 1.228 1 86.06 181 ASN A CA 1
ATOM 1377 C C . ASN A 1 181 ? -7.117 29.859 1.249 1 86.06 181 ASN A C 1
ATOM 1379 O O . ASN A 1 181 ? -6.645 30.25 2.32 1 86.06 181 ASN A O 1
ATOM 1383 N N . PRO A 1 182 ? -6.699 30.266 0.091 1 72.75 182 PRO A N 1
ATOM 1384 C CA . PRO A 1 182 ? -5.477 31.078 0.035 1 72.75 182 PRO A CA 1
ATOM 1385 C C . PRO A 1 182 ? -5.594 32.375 0.831 1 72.75 182 PRO A C 1
ATOM 1387 O O . PRO A 1 182 ? -4.574 32.969 1.188 1 72.75 182 PRO A O 1
ATOM 1390 N N . TYR A 1 183 ? -6.695 32.812 1.114 1 65.75 183 TYR A N 1
ATOM 1391 C CA . TYR A 1 183 ? -6.809 34.062 1.839 1 65.75 183 TYR A CA 1
ATOM 1392 C C . TYR A 1 183 ? -6.648 33.844 3.338 1 65.75 183 TYR A C 1
ATOM 1394 O O . TYR A 1 183 ? -6.691 34.812 4.117 1 65.75 183 TYR A O 1
ATOM 1402 N N . THR A 1 184 ? -6.387 32.656 3.762 1 57.06 184 THR A N 1
ATOM 1403 C CA . THR A 1 184 ? -6.172 32.344 5.172 1 57.06 184 THR A CA 1
ATOM 1404 C C . THR A 1 184 ? -4.773 32.75 5.613 1 57.06 184 THR A C 1
ATOM 1406 O O . THR A 1 184 ? -3.789 32.469 4.93 1 57.06 184 THR A O 1
ATOM 1409 N N . PRO A 1 185 ? -4.621 33.719 6.672 1 51.06 185 PRO A N 1
ATOM 1410 C CA . PRO A 1 185 ? -3.322 34.188 7.145 1 51.06 185 PRO A CA 1
ATOM 1411 C C . PRO A 1 185 ? -2.393 33.062 7.582 1 51.06 185 PRO A C 1
ATOM 1413 O O . PRO A 1 185 ? -2.859 31.984 7.953 1 51.06 185 PRO A O 1
ATOM 1416 N N . ALA A 1 186 ? -1.099 33.219 7.277 1 50.72 186 ALA A N 1
ATOM 1417 C CA . ALA A 1 186 ? -0.062 32.281 7.699 1 50.72 186 ALA A CA 1
ATOM 1418 C C . ALA A 1 186 ? -0.105 32.062 9.211 1 50.72 186 ALA A C 1
ATOM 1420 O O . ALA A 1 186 ? -0.475 32.969 9.961 1 50.72 186 ALA A O 1
ATOM 1421 N N . ALA A 1 187 ? 0.022 30.812 9.711 1 51.62 187 ALA A N 1
ATOM 1422 C CA . ALA A 1 187 ? -0.041 30.469 11.125 1 51.62 187 ALA A CA 1
ATOM 1423 C C . ALA A 1 187 ? 0.795 31.438 11.961 1 51.62 187 ALA A C 1
ATOM 1425 O O . ALA A 1 187 ? 0.379 31.844 13.055 1 51.62 187 ALA A O 1
ATOM 1426 N N . ASN A 1 188 ? 1.963 31.75 11.406 1 47.03 188 ASN A N 1
ATOM 1427 C CA . ASN A 1 188 ? 2.824 32.688 12.133 1 47.03 188 ASN A CA 1
ATOM 1428 C C . ASN A 1 188 ? 2.262 34.094 12.125 1 47.03 188 ASN A C 1
ATOM 1430 O O . ASN A 1 188 ? 2.67 34.938 12.922 1 47.03 188 ASN A O 1
ATOM 1434 N N . GLY A 1 189 ? 1.489 34.344 11.055 1 44.72 189 GLY A N 1
ATOM 1435 C CA . GLY A 1 189 ? 0.878 35.656 11.062 1 44.72 189 GLY A CA 1
ATOM 1436 C C . GLY A 1 189 ? -0.187 35.812 12.133 1 44.72 189 GLY A C 1
ATOM 1437 O O . GLY A 1 189 ? -0.553 36.938 12.484 1 44.72 189 GLY A O 1
ATOM 1438 N N . LEU A 1 190 ? -0.903 34.781 12.328 1 43.09 190 LEU A N 1
ATOM 1439 C CA . LEU A 1 190 ? -1.974 34.875 13.32 1 43.09 190 LEU A CA 1
ATOM 1440 C C . LEU A 1 190 ? -1.432 35.312 14.664 1 43.09 190 LEU A C 1
ATOM 1442 O O . LEU A 1 190 ? -2.172 35.875 15.477 1 43.09 190 LEU A O 1
ATOM 1446 N N . PHE A 1 191 ? -0.27 35 14.922 1 44 191 PHE A N 1
ATOM 1447 C CA . PHE A 1 191 ? 0.225 35.406 16.234 1 44 191 PHE A CA 1
ATOM 1448 C C . PHE A 1 191 ? 0.495 36.906 16.266 1 44 191 PHE A C 1
ATOM 1450 O O . PHE A 1 191 ? 0.799 37.469 17.328 1 44 191 PHE A O 1
ATOM 1457 N N . LYS A 1 192 ? 0.51 37.531 15.109 1 40.09 192 LYS A N 1
ATOM 1458 C CA . LYS A 1 192 ? 0.618 39 15.172 1 40.09 192 LYS A CA 1
ATOM 1459 C C . LYS A 1 192 ? -0.752 39.656 15.359 1 40.09 192 LYS A C 1
ATOM 1461 O O . LYS A 1 192 ? -0.88 40.875 15.305 1 40.09 192 LYS A O 1
ATOM 1466 N N . LEU A 1 193 ? -1.791 38.781 15.352 1 37.75 193 LEU A N 1
ATOM 1467 C CA . LEU A 1 193 ? -3.035 39.469 15.672 1 37.75 193 LEU A CA 1
ATOM 1468 C C . LEU A 1 193 ? -3.139 39.75 17.172 1 37.75 193 LEU A C 1
ATOM 1470 O O . LEU A 1 193 ? -2.609 39 17.984 1 37.75 193 LEU A O 1
ATOM 1474 N N . PRO A 1 194 ? -3.502 40.875 17.625 1 34.22 194 PRO A N 1
ATOM 1475 C CA . PRO A 1 194 ? -3.701 41.219 19.031 1 34.22 194 PRO A CA 1
ATOM 1476 C C . PRO A 1 194 ? -4.633 40.25 19.75 1 34.22 194 PRO A C 1
ATOM 1478 O O . PRO A 1 194 ? -5.484 39.625 19.109 1 34.22 194 PRO A O 1
ATOM 1481 N N . PRO A 1 195 ? -4.316 39.656 20.938 1 33.16 195 PRO A N 1
ATOM 1482 C CA . PRO A 1 195 ? -5.199 38.812 21.766 1 33.16 195 PRO A CA 1
ATOM 1483 C C . PRO A 1 195 ? -6.637 39.344 21.797 1 33.16 195 PRO A C 1
ATOM 1485 O O . PRO A 1 195 ? -6.855 40.531 22 1 33.16 195 PRO A O 1
ATOM 1488 N N . THR A 1 196 ? -7.523 39 21 1 34.16 196 THR A N 1
ATOM 1489 C CA . THR A 1 196 ? -8.891 39.469 21.219 1 34.16 196 THR A CA 1
ATOM 1490 C C . THR A 1 196 ? -9.383 39.062 22.609 1 34.16 196 THR A C 1
ATOM 1492 O O . THR A 1 196 ? -9.711 37.906 22.828 1 34.16 196 THR A O 1
ATOM 1495 N N . VAL A 1 197 ? -8.688 39.438 23.672 1 30.47 197 VAL A N 1
ATOM 1496 C CA . VAL A 1 197 ? -9.227 39.375 25.016 1 30.47 197 VAL A CA 1
ATOM 1497 C C . VAL A 1 197 ? -10.617 40.031 25.047 1 30.47 197 VAL A C 1
ATOM 1499 O O . VAL A 1 197 ? -10.773 41.188 24.688 1 30.47 197 VAL A O 1
ATOM 1502 N N . ARG A 1 198 ? -11.688 39.281 24.641 1 32.47 198 ARG A N 1
ATOM 1503 C CA . ARG A 1 198 ? -12.984 39.75 25.109 1 32.47 198 ARG A CA 1
ATOM 1504 C C . ARG A 1 198 ? -12.953 40.062 26.609 1 32.47 198 ARG A C 1
ATOM 1506 O O . ARG A 1 198 ? -12.625 39.156 27.406 1 32.47 198 ARG A O 1
ATOM 1513 N N . ASP A 1 199 ? -12.602 41.156 27.047 1 29.39 199 ASP A N 1
ATOM 1514 C CA . ASP A 1 199 ? -12.891 41.781 28.328 1 29.39 199 ASP A CA 1
ATOM 1515 C C . ASP A 1 199 ? -14.344 41.562 28.734 1 29.39 199 ASP A C 1
ATOM 1517 O O . ASP A 1 19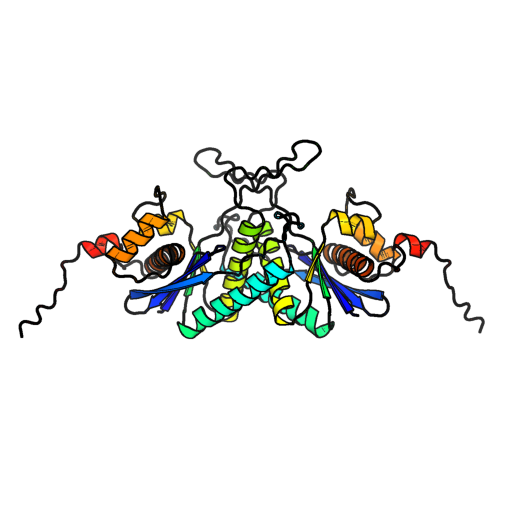9 ? -15.266 41.969 28.031 1 29.39 199 ASP A O 1
ATOM 1521 N N . ASN A 1 200 ? -14.75 40.312 29.062 1 27.3 200 ASN A N 1
ATOM 1522 C CA . ASN A 1 200 ? -15.969 40.312 29.859 1 27.3 200 ASN A CA 1
ATOM 1523 C C . ASN A 1 200 ? -15.867 41.281 31.031 1 27.3 200 ASN A C 1
ATOM 1525 O O . ASN A 1 200 ? -15.141 41.031 32 1 27.3 200 ASN A O 1
ATOM 1529 N N . VAL A 1 201 ? -15.852 42.562 30.812 1 25.84 201 VAL A N 1
ATOM 1530 C CA . VAL A 1 201 ? -16.25 43.594 31.734 1 25.84 201 VAL A CA 1
ATOM 1531 C C . VAL A 1 201 ? -17.656 43.344 32.25 1 25.84 201 VAL A C 1
ATOM 1533 O O . VAL A 1 201 ? -18.625 43.344 31.5 1 25.84 201 VAL A O 1
ATOM 1536 N N . GLY A 1 202 ? -18.234 42.031 32.594 1 22.38 202 GLY A N 1
ATOM 1537 C CA . GLY A 1 202 ? -19.125 42.156 33.75 1 22.38 202 GLY A CA 1
ATOM 1538 C C . GLY A 1 202 ? -18.375 42.25 35.062 1 22.38 202 GLY A C 1
ATOM 1539 O O . GLY A 1 202 ? -17.203 41.875 35.156 1 22.38 202 GLY A O 1
ATOM 1540 N N . MET B 1 1 ? -7.766 -28.266 -1.593 1 89.56 1 MET B N 1
ATOM 1541 C CA . MET B 1 1 ? -7.477 -26.891 -1.176 1 89.56 1 MET B CA 1
ATOM 1542 C C . MET B 1 1 ? -7.168 -26.016 -2.381 1 89.56 1 MET B C 1
ATOM 1544 O O . MET B 1 1 ? -6.395 -26.406 -3.258 1 89.56 1 MET B O 1
ATOM 1548 N N . LYS B 1 2 ? -7.91 -24.891 -2.525 1 97.56 2 LYS B N 1
ATOM 1549 C CA . LYS B 1 2 ? -7.645 -23.953 -3.605 1 97.56 2 LYS B CA 1
ATOM 1550 C C . LYS B 1 2 ? -6.676 -22.859 -3.16 1 97.56 2 LYS B C 1
ATOM 1552 O O . LYS B 1 2 ? -6.922 -22.172 -2.168 1 97.56 2 LYS B O 1
ATOM 1557 N N . ILE B 1 3 ? -5.613 -22.781 -3.898 1 98.69 3 ILE B N 1
ATOM 1558 C CA . ILE B 1 3 ? -4.582 -21.812 -3.514 1 98.69 3 ILE B CA 1
ATOM 1559 C C . ILE B 1 3 ? -4.387 -20.797 -4.633 1 98.69 3 ILE B C 1
ATOM 1561 O O . ILE B 1 3 ? -4.711 -21.062 -5.793 1 98.69 3 ILE B O 1
ATOM 1565 N N . GLY B 1 4 ? -3.957 -19.656 -4.277 1 98.81 4 GLY B N 1
ATOM 1566 C CA . GLY B 1 4 ? -3.773 -18.578 -5.227 1 98.81 4 GLY B CA 1
ATOM 1567 C C . GLY B 1 4 ? -2.414 -17.906 -5.117 1 98.81 4 GLY B C 1
ATOM 1568 O O . GLY B 1 4 ? -1.726 -18.062 -4.105 1 98.81 4 GLY B O 1
ATOM 1569 N N . ALA B 1 5 ? -2.002 -17.234 -6.137 1 98.94 5 ALA B N 1
ATOM 1570 C CA . ALA B 1 5 ? -0.736 -16.516 -6.133 1 98.94 5 ALA B CA 1
ATOM 1571 C C . ALA B 1 5 ? -0.847 -15.211 -6.934 1 98.94 5 ALA B C 1
ATOM 1573 O O . ALA B 1 5 ? -1.616 -15.133 -7.895 1 98.94 5 ALA B O 1
ATOM 1574 N N . LEU B 1 6 ? -0.091 -14.273 -6.543 1 98.94 6 LEU B N 1
ATOM 1575 C CA . LEU B 1 6 ? -0.06 -12.977 -7.207 1 98.94 6 LEU B CA 1
ATOM 1576 C C . LEU B 1 6 ? 1.368 -12.586 -7.574 1 98.94 6 LEU B C 1
ATOM 1578 O O . LEU B 1 6 ? 2.283 -12.727 -6.762 1 98.94 6 LEU B O 1
ATOM 1582 N N . ASP B 1 7 ? 1.618 -12.164 -8.797 1 98.56 7 ASP B N 1
ATOM 1583 C CA . ASP B 1 7 ? 2.785 -11.422 -9.266 1 98.56 7 ASP B CA 1
ATOM 1584 C C . ASP B 1 7 ? 2.453 -9.945 -9.453 1 98.56 7 ASP B C 1
ATOM 1586 O O . ASP B 1 7 ? 1.964 -9.539 -10.508 1 98.56 7 ASP B O 1
ATOM 1590 N N . ILE B 1 8 ? 2.75 -9.156 -8.445 1 98.25 8 ILE B N 1
ATOM 1591 C CA . ILE B 1 8 ? 2.195 -7.812 -8.344 1 98.25 8 ILE B CA 1
ATOM 1592 C C . ILE B 1 8 ? 3.162 -6.809 -8.969 1 98.25 8 ILE B C 1
ATOM 1594 O O . ILE B 1 8 ? 4.34 -6.762 -8.602 1 98.25 8 ILE B O 1
ATOM 1598 N N . ALA B 1 9 ? 2.715 -6.027 -9.898 1 92.94 9 ALA B N 1
ATOM 1599 C CA . ALA B 1 9 ? 3.355 -4.895 -10.555 1 92.94 9 ALA B CA 1
ATOM 1600 C C . ALA B 1 9 ? 2.32 -3.992 -11.227 1 92.94 9 ALA B C 1
ATOM 1602 O O . ALA B 1 9 ? 1.132 -4.055 -10.898 1 92.94 9 ALA B O 1
ATOM 1603 N N . THR B 1 10 ? 2.777 -3.098 -12.008 1 86.62 10 THR B N 1
ATOM 1604 C CA . THR B 1 10 ? 1.843 -2.279 -12.773 1 86.62 10 THR B CA 1
ATOM 1605 C C . THR B 1 10 ? 0.847 -3.154 -13.531 1 86.62 10 THR B C 1
ATOM 1607 O O . THR B 1 10 ? -0.342 -2.836 -13.594 1 86.62 10 THR B O 1
ATOM 1610 N N . THR B 1 11 ? 1.367 -4.156 -14.188 1 94.38 11 THR B N 1
ATOM 1611 C CA . THR B 1 11 ? 0.55 -5.277 -14.633 1 94.38 11 THR B CA 1
ATOM 1612 C C . THR B 1 11 ? 0.706 -6.469 -13.688 1 94.38 11 THR B C 1
ATOM 1614 O O . THR B 1 11 ? 1.818 -6.953 -13.469 1 94.38 11 THR B O 1
ATOM 1617 N N . THR B 1 12 ? -0.392 -6.945 -13.125 1 98.19 12 THR B N 1
ATOM 1618 C CA . THR B 1 12 ? -0.347 -7.957 -12.078 1 98.19 12 THR B CA 1
ATOM 1619 C C . THR B 1 12 ? -0.947 -9.273 -12.562 1 98.19 12 THR B C 1
ATOM 1621 O O . THR B 1 12 ? -2.043 -9.289 -13.125 1 98.19 12 THR B O 1
ATOM 1624 N N . GLY B 1 13 ? -0.185 -10.328 -12.438 1 98.75 13 GLY B N 1
ATOM 1625 C CA . GLY B 1 13 ? -0.703 -11.656 -12.688 1 98.75 13 GLY B CA 1
ATOM 1626 C C . GLY B 1 13 ? -1.308 -12.312 -11.461 1 98.75 13 GLY B C 1
ATOM 1627 O O . GLY B 1 13 ? -0.799 -12.141 -10.352 1 98.75 13 GLY B O 1
ATOM 1628 N N . ALA B 1 14 ? -2.412 -13.008 -11.68 1 98.88 14 ALA B N 1
ATOM 1629 C CA . ALA B 1 14 ? -3.059 -13.82 -10.648 1 98.88 14 ALA B CA 1
ATOM 1630 C C . ALA B 1 14 ? -3.281 -15.25 -11.133 1 98.88 14 ALA B C 1
ATOM 1632 O O . ALA B 1 14 ? -3.625 -15.469 -12.289 1 98.88 14 ALA B O 1
ATOM 1633 N N . ALA B 1 15 ? -3.002 -16.172 -10.273 1 98.88 15 ALA B N 1
ATOM 1634 C CA . ALA B 1 15 ? -3.213 -17.578 -10.609 1 98.88 15 ALA B CA 1
ATOM 1635 C C . ALA B 1 15 ? -3.93 -18.312 -9.469 1 98.88 15 ALA B C 1
ATOM 1637 O O . ALA B 1 15 ? -3.76 -17.969 -8.297 1 98.88 15 ALA B O 1
ATOM 1638 N N . VAL B 1 16 ? -4.734 -19.281 -9.797 1 98.75 16 VAL B N 1
ATOM 1639 C CA . VAL B 1 16 ? -5.395 -20.172 -8.844 1 98.75 16 VAL B CA 1
ATOM 1640 C C . VAL B 1 16 ? -5.145 -21.625 -9.234 1 98.7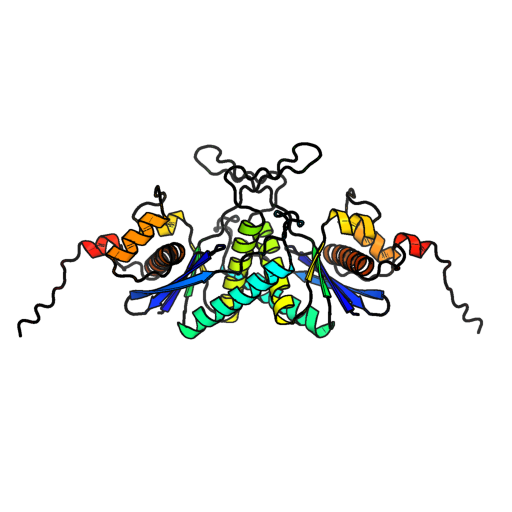5 16 VAL B C 1
ATOM 1642 O O . VAL B 1 16 ? -5.234 -21.984 -10.414 1 98.75 16 VAL B O 1
ATOM 1645 N N . MET B 1 17 ? -4.727 -22.375 -8.328 1 98.12 17 MET B N 1
ATOM 1646 C CA . MET B 1 17 ? -4.676 -23.828 -8.477 1 98.12 17 MET B CA 1
ATOM 1647 C C . MET B 1 17 ? -5.789 -24.5 -7.68 1 98.12 17 MET B C 1
ATOM 1649 O O . MET B 1 17 ? -5.914 -24.266 -6.473 1 98.12 17 MET B O 1
ATOM 1653 N N . ASP B 1 18 ? -6.551 -25.281 -8.367 1 96.38 18 ASP B N 1
ATOM 1654 C CA . ASP B 1 18 ? -7.652 -25.938 -7.672 1 96.38 18 ASP B CA 1
ATOM 1655 C C . ASP B 1 18 ? -7.219 -27.281 -7.098 1 96.38 18 ASP B C 1
ATOM 1657 O O . ASP B 1 18 ? -6.031 -27.625 -7.109 1 96.38 18 ASP B O 1
ATOM 1661 N N . ASP B 1 19 ? -8.172 -28.016 -6.555 1 91.56 19 ASP B N 1
ATOM 1662 C CA . ASP B 1 19 ? -7.922 -29.25 -5.836 1 91.56 19 ASP B CA 1
ATOM 1663 C C . ASP B 1 19 ? -7.375 -30.328 -6.773 1 91.56 19 ASP B C 1
ATOM 1665 O O . ASP B 1 19 ? -6.719 -31.281 -6.328 1 91.56 19 ASP B O 1
ATOM 1669 N N . ASP B 1 20 ? -7.656 -30.203 -8.078 1 91.25 20 ASP B N 1
ATOM 1670 C CA . ASP B 1 20 ? -7.211 -31.188 -9.07 1 91.25 20 ASP B CA 1
ATOM 1671 C C . ASP B 1 20 ? -5.859 -30.797 -9.664 1 91.25 20 ASP B C 1
ATOM 1673 O O . ASP B 1 20 ? -5.348 -31.469 -10.555 1 91.25 20 ASP B O 1
ATOM 1677 N N . GLY B 1 21 ? -5.324 -29.688 -9.195 1 92.06 21 GLY B N 1
ATOM 1678 C CA . GLY B 1 21 ? -4.031 -29.234 -9.688 1 92.06 21 GLY B CA 1
ATOM 1679 C C . GLY B 1 21 ? -4.133 -28.375 -10.938 1 92.06 21 GLY B C 1
ATOM 1680 O O . GLY B 1 21 ? -3.113 -28.031 -11.547 1 92.06 21 GLY B O 1
ATOM 1681 N N . VAL B 1 22 ? -5.348 -28.062 -11.336 1 95.56 22 VAL B N 1
ATOM 1682 C CA . VAL B 1 22 ? -5.555 -27.234 -12.523 1 95.56 22 VAL B CA 1
ATOM 1683 C C . VAL B 1 22 ? -5.289 -25.766 -12.18 1 95.56 22 VAL B C 1
ATOM 1685 O O . VAL B 1 22 ? -5.809 -25.25 -11.188 1 95.56 22 VAL B O 1
ATOM 1688 N N . ILE B 1 23 ? -4.461 -25.109 -13.023 1 98.12 23 ILE B N 1
ATOM 1689 C CA . ILE B 1 23 ? -4.121 -23.703 -12.797 1 98.12 23 ILE B CA 1
ATOM 1690 C C . ILE B 1 23 ? -4.867 -22.828 -13.797 1 98.12 23 ILE B C 1
ATOM 1692 O O . ILE B 1 23 ? -4.852 -23.094 -15 1 98.12 23 ILE B O 1
ATOM 1696 N N . THR B 1 24 ? -5.586 -21.844 -13.32 1 98.31 24 THR B N 1
ATOM 1697 C CA . THR B 1 24 ? -6.188 -20.781 -14.125 1 98.31 24 THR B CA 1
ATOM 1698 C C . THR B 1 24 ? -5.566 -19.438 -13.789 1 98.31 24 THR B C 1
ATOM 1700 O O . THR B 1 24 ? -5.102 -19.219 -12.664 1 98.31 24 THR B O 1
ATOM 1703 N N . THR B 1 25 ? -5.52 -18.547 -14.781 1 98.62 25 THR B N 1
ATOM 1704 C CA . THR B 1 25 ? -4.812 -17.297 -14.547 1 98.62 25 THR B CA 1
ATOM 1705 C C . THR B 1 25 ? -5.672 -16.109 -14.969 1 98.62 25 THR B C 1
ATOM 1707 O O . THR B 1 25 ? -6.633 -16.266 -15.727 1 98.62 25 THR B O 1
ATOM 1710 N N . GLN B 1 26 ? -5.465 -15.008 -14.406 1 98.38 26 GLN B N 1
ATOM 1711 C CA . GLN B 1 26 ? -6.051 -13.711 -14.719 1 98.38 26 GLN B CA 1
ATOM 1712 C C . GLN B 1 26 ? -4.996 -12.609 -14.68 1 98.38 26 GLN B C 1
ATOM 1714 O O . GLN B 1 26 ? -3.893 -12.812 -14.164 1 98.38 26 GLN B O 1
ATOM 1719 N N . THR B 1 27 ? -5.332 -11.492 -15.32 1 98.62 27 THR B N 1
ATOM 1720 C CA . THR B 1 27 ? -4.453 -10.328 -15.328 1 98.62 27 THR B CA 1
ATOM 1721 C C . THR B 1 27 ? -5.207 -9.07 -14.891 1 98.62 27 THR B C 1
ATOM 1723 O O . THR B 1 27 ? -6.344 -8.852 -15.312 1 98.62 27 THR B O 1
ATOM 1726 N N . PHE B 1 28 ? -4.605 -8.32 -13.984 1 98.44 28 PHE B N 1
ATOM 1727 C CA . PHE B 1 28 ? -5.059 -6.98 -13.625 1 98.44 28 PHE B CA 1
ATOM 1728 C C . PHE B 1 28 ? -4.16 -5.922 -14.25 1 98.44 28 PHE B C 1
ATOM 1730 O O . PHE B 1 28 ? -2.934 -6 -14.148 1 98.44 28 PHE B O 1
ATOM 1737 N N . LYS B 1 29 ? -4.746 -4.98 -14.836 1 95.81 29 LYS B N 1
ATOM 1738 C CA . LYS B 1 29 ? -4.031 -3.828 -15.375 1 95.81 29 LYS B CA 1
ATOM 1739 C C . LYS B 1 29 ? -4.637 -2.52 -14.875 1 95.81 29 LYS B C 1
ATOM 1741 O O . LYS B 1 29 ? -5.82 -2.25 -15.109 1 95.81 29 LYS B O 1
ATOM 1746 N N . GLY B 1 30 ? -3.822 -1.81 -14.133 1 91.56 30 GLY B N 1
ATOM 1747 C CA . GLY B 1 30 ? -4.285 -0.509 -13.68 1 91.56 30 GLY B CA 1
ATOM 1748 C C . GLY B 1 30 ? -4.395 0.511 -14.797 1 91.56 30 GLY B C 1
ATOM 1749 O O . GLY B 1 30 ? -3.812 0.333 -15.867 1 91.56 30 GLY B O 1
ATOM 1750 N N . PRO B 1 31 ? -5.191 1.515 -14.523 1 90.75 31 PRO B N 1
ATOM 1751 C CA . PRO B 1 31 ? -5.293 2.574 -15.523 1 90.75 31 PRO B CA 1
ATOM 1752 C C . PRO B 1 31 ? -3.971 3.311 -15.742 1 90.75 31 PRO B C 1
ATOM 1754 O O . PRO B 1 31 ? -3.156 3.406 -14.82 1 90.75 31 PRO B O 1
ATOM 1757 N N . THR B 1 32 ? -3.711 3.691 -16.906 1 82.5 32 THR B N 1
ATOM 1758 C CA . THR B 1 32 ? -2.533 4.484 -17.234 1 82.5 32 THR B CA 1
ATOM 1759 C C . THR B 1 32 ? -2.803 5.973 -17.016 1 82.5 32 THR B C 1
ATOM 1761 O O . THR B 1 32 ? -3.938 6.43 -17.172 1 82.5 32 THR B O 1
ATOM 1764 N N . ARG B 1 33 ? -1.728 6.59 -16.453 1 69.94 33 ARG B N 1
ATOM 1765 C CA . ARG B 1 33 ? -1.902 8.023 -16.234 1 69.94 33 ARG B CA 1
ATOM 1766 C C . ARG B 1 33 ? -1.95 8.781 -17.562 1 69.94 33 ARG B C 1
ATOM 1768 O O . ARG B 1 33 ? -1.129 8.539 -18.453 1 69.94 33 ARG B O 1
ATOM 1775 N N . LYS B 1 34 ? -3.039 9.562 -17.75 1 57.34 34 LYS B N 1
ATOM 1776 C CA . LYS B 1 34 ? -3.055 10.445 -18.922 1 57.34 34 LYS B CA 1
ATOM 1777 C C . LYS B 1 34 ? -1.928 11.469 -18.844 1 57.34 34 LYS B C 1
ATOM 1779 O O . LYS B 1 34 ? -1.699 12.078 -17.797 1 57.34 34 LYS B O 1
ATOM 1784 N N . ARG B 1 35 ? -0.813 11.141 -19.656 1 50.66 35 ARG B N 1
ATOM 1785 C CA . ARG B 1 35 ? 0.319 12.055 -19.766 1 50.66 35 ARG B CA 1
ATOM 1786 C C . ARG B 1 35 ? -0.149 13.508 -19.781 1 50.66 35 ARG B C 1
ATOM 1788 O O . ARG B 1 35 ? -1.012 13.875 -20.578 1 50.66 35 ARG B O 1
ATOM 1795 N N . ASN B 1 36 ? -0.417 14.086 -18.641 1 43.72 36 ASN B N 1
ATOM 1796 C CA . ASN B 1 36 ? -0.527 15.523 -18.859 1 43.72 36 ASN B CA 1
ATOM 1797 C C . ASN B 1 36 ? 0.845 16.172 -19.031 1 43.72 36 ASN B C 1
ATOM 1799 O O . ASN B 1 36 ? 1.739 15.961 -18.219 1 43.72 36 ASN B O 1
ATOM 1803 N N . ILE B 1 37 ? 1.209 16.562 -20.219 1 42.53 37 ILE B N 1
ATOM 1804 C CA . ILE B 1 37 ? 2.426 17.203 -20.703 1 42.53 37 ILE B CA 1
ATOM 1805 C C . ILE B 1 37 ? 2.982 18.125 -19.625 1 42.53 37 ILE B C 1
ATOM 1807 O O . ILE B 1 37 ? 4.172 18.453 -19.625 1 42.53 37 ILE B O 1
ATOM 1811 N N . LEU B 1 38 ? 2.215 18.828 -18.938 1 43.81 38 LEU B N 1
ATOM 1812 C CA . LEU B 1 38 ? 2.695 19.922 -18.094 1 43.81 38 LEU B CA 1
ATOM 1813 C C . LEU B 1 38 ? 3.133 19.406 -16.734 1 43.81 38 LEU B C 1
ATOM 1815 O O . LEU B 1 38 ? 3.77 20.125 -15.961 1 43.81 38 LEU B O 1
ATOM 1819 N N . GLU B 1 39 ? 2.643 18.297 -16.266 1 47.09 39 GLU B N 1
ATOM 1820 C CA . GLU B 1 39 ? 2.887 17.844 -14.891 1 47.09 39 GLU B CA 1
ATOM 1821 C C . GLU B 1 39 ? 4.133 16.969 -14.812 1 47.09 39 GLU B C 1
ATOM 1823 O O . GLU B 1 39 ? 4.441 16.234 -15.758 1 47.09 39 GLU B O 1
ATOM 1828 N N . ASP B 1 40 ? 5.043 17.344 -14.086 1 47.91 40 ASP B N 1
ATOM 1829 C CA . ASP B 1 40 ? 6.289 16.641 -13.828 1 47.91 40 ASP B CA 1
ATOM 1830 C C . ASP B 1 40 ? 6.051 15.133 -13.703 1 47.91 40 ASP B C 1
ATOM 1832 O O . ASP B 1 40 ? 5.34 14.68 -12.805 1 47.91 40 ASP B O 1
ATOM 1836 N N . GLU B 1 41 ? 6.203 14.414 -14.789 1 48.59 41 GLU B N 1
ATOM 1837 C CA . GLU B 1 41 ? 5.992 13 -15.094 1 48.59 41 GLU B CA 1
ATOM 1838 C C . GLU B 1 41 ? 6.438 12.117 -13.93 1 48.59 41 GLU B C 1
ATOM 1840 O O . GLU B 1 41 ? 5.961 10.992 -13.781 1 48.59 41 GLU B O 1
ATOM 1845 N N . LYS B 1 42 ? 7.172 12.828 -13.055 1 56.47 42 LYS B N 1
ATOM 1846 C CA . LYS B 1 42 ? 7.891 11.945 -12.141 1 56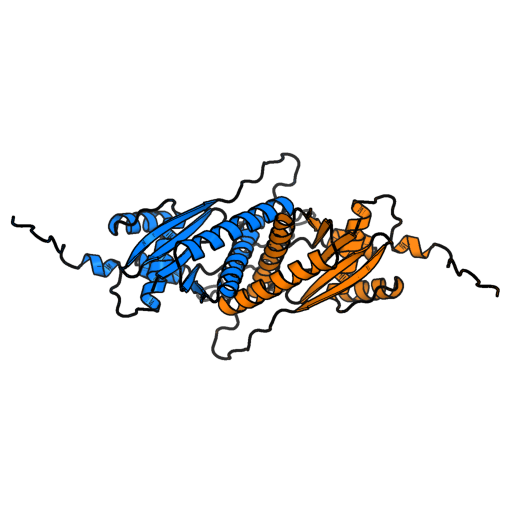.47 42 LYS B CA 1
ATOM 1847 C C . LYS B 1 42 ? 7.262 11.969 -10.75 1 56.47 42 LYS B C 1
ATOM 1849 O O . LYS B 1 42 ? 7.621 11.156 -9.891 1 56.47 42 LYS B O 1
ATOM 1854 N N . ALA B 1 43 ? 6.207 12.898 -10.656 1 69 43 ALA B N 1
ATOM 1855 C CA . ALA B 1 43 ? 5.668 13 -9.297 1 69 43 ALA B CA 1
ATOM 1856 C C . ALA B 1 43 ? 4.48 12.062 -9.109 1 69 43 ALA B C 1
ATOM 1858 O O . ALA B 1 43 ? 3.695 11.852 -10.039 1 69 43 ALA B O 1
ATOM 1859 N N . LEU B 1 44 ? 4.43 11.422 -7.973 1 88 44 LEU B N 1
ATOM 1860 C CA . LEU B 1 44 ? 3.279 10.602 -7.609 1 88 44 LEU B CA 1
ATOM 1861 C C . LEU B 1 44 ? 2.004 11.438 -7.582 1 88 44 LEU B C 1
ATOM 1863 O O . LEU B 1 44 ? 1.995 12.547 -7.047 1 88 44 LEU B O 1
ATOM 1867 N N . ASP B 1 45 ? 1.039 10.984 -8.25 1 92.38 45 ASP B N 1
ATOM 1868 C CA . ASP B 1 45 ? -0.283 11.602 -8.258 1 92.38 45 ASP B CA 1
ATOM 1869 C C . ASP B 1 45 ? -1.255 10.836 -7.363 1 92.38 45 ASP B C 1
ATOM 1871 O O . ASP B 1 45 ? -1.657 9.711 -7.695 1 92.38 45 ASP B O 1
ATOM 1875 N N . ALA B 1 46 ? -1.667 11.492 -6.305 1 96.62 46 ALA B N 1
ATOM 1876 C CA . ALA B 1 46 ? -2.453 10.82 -5.277 1 96.62 46 ALA B CA 1
ATOM 1877 C C . ALA B 1 46 ? -3.771 10.305 -5.844 1 96.62 46 ALA B C 1
ATOM 1879 O O . ALA B 1 46 ? -4.203 9.195 -5.516 1 96.62 46 ALA B O 1
ATOM 1880 N N . GLU B 1 47 ? -4.43 11.102 -6.695 1 96.19 47 GLU B N 1
ATOM 1881 C CA . GLU B 1 47 ? -5.719 10.711 -7.258 1 96.19 47 GLU B CA 1
ATOM 1882 C C . GLU B 1 47 ? -5.574 9.516 -8.195 1 96.19 47 GLU B C 1
ATOM 1884 O O . GLU B 1 47 ? -6.414 8.609 -8.188 1 96.19 47 GLU B O 1
ATOM 1889 N N . HIS B 1 48 ? -4.555 9.555 -8.914 1 95.62 48 HIS B N 1
ATOM 1890 C CA . HIS B 1 48 ? -4.305 8.453 -9.836 1 95.62 48 HIS B CA 1
ATOM 1891 C C . HIS B 1 48 ? -4.008 7.16 -9.07 1 95.62 48 HIS B C 1
ATOM 1893 O O . HIS B 1 48 ? -4.559 6.105 -9.391 1 95.62 48 HIS B O 1
ATOM 1899 N N . GLU B 1 49 ? -3.105 7.27 -8.086 1 96.31 49 GLU B N 1
ATOM 1900 C CA . GLU B 1 49 ? -2.758 6.098 -7.285 1 96.31 49 GLU B CA 1
ATOM 1901 C C . GLU B 1 49 ? -3.965 5.586 -6.504 1 96.31 49 GLU B C 1
ATOM 1903 O O . GLU B 1 49 ? -4.113 4.379 -6.301 1 96.31 49 GLU B O 1
ATOM 1908 N N . ALA B 1 50 ? -4.82 6.531 -6.074 1 98.12 50 ALA B N 1
ATOM 1909 C CA . ALA B 1 50 ? -6.066 6.168 -5.398 1 98.12 50 ALA B CA 1
ATOM 1910 C C . ALA B 1 50 ? -6.945 5.305 -6.297 1 98.12 50 ALA B C 1
ATOM 1912 O O . ALA B 1 50 ? -7.496 4.297 -5.855 1 98.12 50 ALA B O 1
ATOM 1913 N N . LYS B 1 51 ? -7.047 5.711 -7.512 1 97.12 51 LYS B N 1
ATOM 1914 C CA . LYS B 1 51 ? -7.855 4.965 -8.469 1 97.12 51 LYS B CA 1
ATOM 1915 C C . LYS B 1 51 ? -7.289 3.564 -8.695 1 97.12 51 LYS B C 1
ATOM 1917 O O . LYS B 1 51 ? -8.039 2.584 -8.703 1 97.12 51 LYS B O 1
ATOM 1922 N N . ILE B 1 52 ? -6 3.48 -8.836 1 97.94 52 ILE B N 1
ATOM 1923 C CA . ILE B 1 52 ? -5.352 2.189 -9.031 1 97.94 52 ILE B CA 1
ATOM 1924 C C . ILE B 1 52 ? -5.594 1.301 -7.809 1 97.94 52 ILE B C 1
ATOM 1926 O O . ILE B 1 52 ? -5.977 0.136 -7.949 1 97.94 52 ILE B O 1
ATOM 1930 N N . GLY B 1 53 ? -5.367 1.87 -6.613 1 98.5 53 GLY B N 1
ATOM 1931 C CA . GLY B 1 53 ? -5.562 1.108 -5.391 1 98.5 53 GLY B CA 1
ATOM 1932 C C . GLY B 1 53 ? -6.973 0.569 -5.242 1 98.5 53 GLY B C 1
ATOM 1933 O O . GLY B 1 53 ? -7.164 -0.592 -4.875 1 98.5 53 GLY B O 1
ATOM 1934 N N . ARG B 1 54 ? -7.922 1.387 -5.527 1 98.56 54 ARG B N 1
ATOM 1935 C CA . ARG B 1 54 ? -9.32 0.989 -5.41 1 98.56 54 ARG B CA 1
ATOM 1936 C C . ARG B 1 54 ? -9.656 -0.131 -6.387 1 98.56 54 ARG B C 1
ATOM 1938 O O . ARG B 1 54 ? -10.281 -1.125 -6.012 1 98.56 54 ARG B O 1
ATOM 1945 N N . LEU B 1 55 ? -9.281 0.025 -7.609 1 98.5 55 LEU B N 1
ATOM 1946 C CA . LEU B 1 55 ? -9.562 -0.978 -8.633 1 98.5 55 LEU B CA 1
ATOM 1947 C C . LEU B 1 55 ? -8.867 -2.297 -8.305 1 98.5 55 LEU B C 1
ATOM 1949 O O . LEU B 1 55 ? -9.438 -3.371 -8.523 1 98.5 55 LEU B O 1
ATOM 1953 N N . PHE B 1 56 ? -7.68 -2.219 -7.816 1 98.75 56 PHE B N 1
ATOM 1954 C CA . PHE B 1 56 ? -6.945 -3.426 -7.461 1 98.75 56 PHE B CA 1
ATOM 1955 C C . PHE B 1 56 ? -7.613 -4.137 -6.289 1 98.75 56 PHE B C 1
ATOM 1957 O O . PHE B 1 56 ? -7.711 -5.367 -6.277 1 98.75 56 PHE B O 1
ATOM 1964 N N . GLU B 1 57 ? -7.973 -3.371 -5.305 1 98.69 57 GLU B N 1
ATOM 1965 C CA . GLU B 1 57 ? -8.711 -3.945 -4.184 1 98.69 57 GLU B CA 1
ATOM 1966 C C . GLU B 1 57 ? -9.938 -4.711 -4.668 1 98.69 57 GLU B C 1
ATOM 1968 O O . GLU B 1 57 ? -10.195 -5.828 -4.219 1 98.69 57 GLU B O 1
ATOM 1973 N N . ASP B 1 58 ? -10.68 -4.105 -5.543 1 98.5 58 ASP B N 1
ATOM 1974 C CA . ASP B 1 58 ? -11.859 -4.754 -6.105 1 98.5 58 ASP B CA 1
ATOM 1975 C C . ASP B 1 58 ? -11.484 -6.039 -6.836 1 98.5 58 ASP B C 1
ATOM 1977 O O . ASP B 1 58 ? -12.156 -7.059 -6.695 1 98.5 58 ASP B O 1
ATOM 1981 N N . PHE B 1 59 ? -10.477 -5.941 -7.598 1 98.69 59 PHE B N 1
ATOM 1982 C CA . PHE B 1 59 ? -9.992 -7.105 -8.336 1 98.69 59 PHE B CA 1
ATOM 1983 C C . PHE B 1 59 ? -9.672 -8.25 -7.387 1 98.69 59 PHE B C 1
ATOM 1985 O O . PHE B 1 59 ? -10.141 -9.375 -7.582 1 98.69 59 PHE B O 1
ATOM 1992 N N . VAL B 1 60 ? -8.844 -7.98 -6.375 1 98.81 60 VAL B N 1
ATOM 1993 C CA . VAL B 1 60 ? -8.398 -9.016 -5.445 1 98.81 60 VAL B CA 1
ATOM 1994 C C . VAL B 1 60 ? -9.594 -9.602 -4.703 1 98.81 60 VAL B C 1
ATOM 1996 O O . VAL B 1 60 ? -9.672 -10.812 -4.496 1 98.81 60 VAL B O 1
ATOM 1999 N N . ARG B 1 61 ? -10.477 -8.734 -4.305 1 98.56 61 ARG B N 1
ATOM 2000 C CA . ARG B 1 61 ? -11.68 -9.195 -3.617 1 98.56 61 ARG B CA 1
ATOM 2001 C C . ARG B 1 61 ? -12.438 -10.211 -4.461 1 98.56 61 ARG B C 1
ATOM 2003 O O . ARG B 1 61 ? -12.781 -11.297 -3.982 1 98.56 61 ARG B O 1
ATOM 2010 N N . VAL B 1 62 ? -12.711 -9.891 -5.68 1 98.56 62 VAL B N 1
ATOM 2011 C CA . VAL B 1 62 ? -13.461 -10.75 -6.586 1 98.56 62 VAL B CA 1
ATOM 2012 C C . VAL B 1 62 ? -12.672 -12.031 -6.859 1 98.56 62 VAL B C 1
ATOM 2014 O O . VAL B 1 62 ? -13.234 -13.133 -6.828 1 98.56 62 VAL B O 1
ATOM 2017 N N . TRP B 1 63 ? -11.406 -11.836 -7.082 1 98.56 63 TRP B N 1
ATOM 2018 C CA . TRP B 1 63 ? -10.523 -12.961 -7.383 1 98.56 63 TRP B CA 1
ATOM 2019 C C . TRP B 1 63 ? -10.523 -13.969 -6.234 1 98.56 63 TRP B C 1
ATOM 2021 O O . TRP B 1 63 ? -10.68 -15.172 -6.457 1 98.56 63 TRP B O 1
ATOM 2031 N N . LEU B 1 64 ? -10.406 -13.516 -4.984 1 98.56 64 LEU B N 1
ATOM 2032 C CA . LEU B 1 64 ? -10.383 -14.383 -3.809 1 98.56 64 LEU B CA 1
ATOM 2033 C C . LEU B 1 64 ? -11.734 -15.07 -3.613 1 98.56 64 LEU B C 1
ATOM 2035 O O . LEU B 1 64 ? -11.797 -16.281 -3.367 1 98.56 64 LEU B O 1
ATOM 2039 N N . MET B 1 65 ? -12.75 -14.297 -3.746 1 97.75 65 MET B N 1
ATOM 2040 C CA . MET B 1 65 ? -14.094 -14.789 -3.426 1 97.75 65 MET B CA 1
ATOM 2041 C C . MET B 1 65 ? -14.602 -15.727 -4.512 1 97.75 65 MET B C 1
ATOM 2043 O O . MET B 1 65 ? -15.094 -16.812 -4.215 1 97.75 65 MET B O 1
ATOM 2047 N N . ASP B 1 66 ? -14.469 -15.328 -5.738 1 97.25 66 ASP B N 1
ATOM 2048 C CA . ASP B 1 66 ? -14.992 -16.125 -6.848 1 97.25 66 ASP B CA 1
ATOM 2049 C C . ASP B 1 66 ? -14.234 -17.438 -6.988 1 97.25 66 ASP B C 1
ATOM 2051 O O . ASP B 1 66 ? -14.828 -18.469 -7.34 1 97.25 66 ASP B O 1
ATOM 2055 N N . SER B 1 67 ? -12.992 -17.406 -6.723 1 97.12 67 SER B N 1
ATOM 2056 C CA . SER B 1 67 ? -12.172 -18.609 -6.898 1 97.12 67 SER B CA 1
ATOM 2057 C C . SER B 1 67 ? -12.109 -19.422 -5.613 1 97.12 67 SER B C 1
ATOM 2059 O O . SER B 1 67 ? -11.531 -20.516 -5.594 1 97.12 67 SER B O 1
ATOM 2061 N N . ARG B 1 68 ? -12.602 -18.875 -4.477 1 97.62 68 ARG B N 1
ATOM 2062 C CA . ARG B 1 68 ? -12.625 -19.547 -3.174 1 97.62 68 ARG B CA 1
ATOM 2063 C C . ARG B 1 68 ? -11.211 -19.906 -2.727 1 97.62 68 ARG B C 1
ATOM 2065 O O . ARG B 1 68 ? -10.969 -21.047 -2.301 1 97.62 68 ARG B O 1
ATOM 2072 N N . VAL B 1 69 ? -10.352 -19 -2.889 1 98.62 69 VAL B N 1
ATOM 2073 C CA . VAL B 1 69 ? -8.945 -19.219 -2.549 1 98.62 69 VAL B CA 1
ATOM 2074 C C . VAL B 1 69 ? -8.797 -19.359 -1.036 1 98.62 69 VAL B C 1
ATOM 2076 O O . VAL B 1 69 ? -9.391 -18.594 -0.271 1 98.62 69 VAL B O 1
ATOM 2079 N N . GLU B 1 70 ? -7.992 -20.266 -0.642 1 98.44 70 GLU B N 1
ATOM 2080 C CA . GLU B 1 70 ? -7.871 -20.578 0.778 1 98.44 70 GLU B CA 1
ATOM 2081 C C . GLU B 1 70 ? -6.484 -20.219 1.307 1 98.44 70 GLU B C 1
ATOM 2083 O O . GLU B 1 70 ? -6.273 -20.172 2.52 1 98.44 70 GLU B O 1
ATOM 2088 N N . MET B 1 71 ? -5.562 -20.016 0.488 1 98.69 71 MET B N 1
ATOM 2089 C CA . MET B 1 71 ? -4.203 -19.578 0.804 1 98.69 71 MET B CA 1
ATOM 2090 C C . MET B 1 71 ? -3.592 -18.812 -0.368 1 98.69 71 MET B C 1
ATOM 2092 O O . MET B 1 71 ? -3.811 -19.172 -1.527 1 98.69 71 MET B O 1
ATOM 2096 N N . VAL B 1 72 ? -2.811 -17.797 -0.045 1 98.94 72 VAL B N 1
ATOM 2097 C CA . VAL B 1 72 ? -2.277 -16.953 -1.108 1 98.94 72 VAL B CA 1
ATOM 2098 C C . VAL B 1 72 ? -0.765 -16.812 -0.954 1 98.94 72 VAL B C 1
ATOM 2100 O O . VAL B 1 72 ? -0.26 -16.656 0.159 1 98.94 72 VAL B O 1
ATOM 2103 N N . ALA B 1 73 ? -0.051 -16.922 -2.018 1 98.94 73 ALA B N 1
ATOM 2104 C CA . ALA B 1 73 ? 1.349 -16.5 -2.1 1 98.94 73 ALA B CA 1
ATOM 2105 C C . ALA B 1 73 ? 1.505 -15.258 -2.961 1 98.94 73 ALA B C 1
ATOM 2107 O O . ALA B 1 73 ? 0.851 -15.125 -3.998 1 98.94 73 ALA B O 1
ATOM 2108 N N . ILE B 1 74 ? 2.307 -14.336 -2.52 1 98.94 74 ILE B N 1
ATOM 2109 C CA . ILE B 1 74 ? 2.658 -13.141 -3.273 1 98.94 74 ILE B CA 1
ATOM 2110 C C . ILE B 1 74 ? 4.168 -13.094 -3.494 1 98.94 74 ILE B C 1
ATOM 2112 O O . ILE B 1 74 ? 4.945 -13.398 -2.586 1 98.94 74 ILE B O 1
ATOM 2116 N N . GLU B 1 75 ? 4.566 -12.781 -4.75 1 97.88 75 GLU B N 1
ATOM 2117 C CA . GLU B 1 75 ? 6.004 -12.578 -4.914 1 97.88 75 GLU B CA 1
ATOM 2118 C C . GLU B 1 75 ? 6.531 -11.539 -3.934 1 97.88 75 GLU B C 1
ATOM 2120 O O . GLU B 1 75 ? 5.961 -10.453 -3.805 1 97.88 75 GLU B O 1
ATOM 2125 N N . ALA B 1 76 ? 7.613 -11.867 -3.32 1 95.75 76 ALA B N 1
ATOM 2126 C CA . ALA B 1 76 ? 8.18 -11 -2.291 1 95.75 76 ALA B CA 1
ATOM 2127 C C . ALA B 1 76 ? 8.641 -9.672 -2.885 1 95.75 76 ALA B C 1
ATOM 2129 O O . ALA B 1 76 ? 9.375 -9.648 -3.871 1 95.75 76 ALA B O 1
ATOM 2130 N N . PRO B 1 77 ? 8.102 -8.531 -2.268 1 90.19 77 PRO B N 1
ATOM 2131 C CA . PRO B 1 77 ? 8.648 -7.242 -2.709 1 90.19 77 PRO B CA 1
ATOM 2132 C C . PRO B 1 77 ? 10.141 -7.098 -2.412 1 90.19 77 PRO B C 1
ATOM 2134 O O . PRO B 1 77 ? 10.594 -7.488 -1.336 1 90.19 77 PRO B O 1
ATOM 2137 N N . LEU B 1 78 ? 10.859 -6.652 -3.359 1 80.31 78 LEU B N 1
ATOM 2138 C CA . LEU B 1 78 ? 12.297 -6.469 -3.189 1 80.31 78 LEU B CA 1
ATOM 2139 C C . LEU B 1 78 ? 12.641 -4.996 -2.982 1 80.31 78 LEU B C 1
ATOM 2141 O O . LEU B 1 78 ? 11.898 -4.117 -3.426 1 80.31 78 LEU B O 1
ATOM 2145 N N . PRO B 1 79 ? 13.781 -4.82 -2.229 1 69.75 79 PRO B N 1
ATOM 2146 C CA . PRO B 1 79 ? 14.211 -3.43 -2.049 1 69.75 79 PRO B CA 1
ATOM 2147 C C . PRO B 1 79 ? 14.5 -2.725 -3.373 1 69.75 79 PRO B C 1
ATOM 2149 O O . PRO B 1 79 ? 14.984 -3.354 -4.316 1 69.75 79 PRO B O 1
ATOM 2152 N N . SER B 1 80 ? 13.828 -1.587 -3.562 1 57.53 80 SER B N 1
ATOM 2153 C CA . SER B 1 80 ? 14.094 -0.807 -4.766 1 57.53 80 SER B CA 1
ATOM 2154 C C . SER B 1 80 ? 15.406 -0.039 -4.645 1 57.53 80 SER B C 1
ATOM 2156 O O . SER B 1 80 ? 15.781 0.384 -3.549 1 57.53 80 SER B O 1
ATOM 2158 N N . ASN B 1 81 ? 16.5 -0.335 -5.32 1 48.72 81 ASN B N 1
ATOM 2159 C CA . ASN B 1 81 ? 17.688 0.506 -5.344 1 48.72 81 ASN B CA 1
ATOM 2160 C C . ASN B 1 81 ? 17.359 1.929 -5.789 1 48.72 81 ASN B C 1
ATOM 2162 O O . ASN B 1 81 ? 17.484 2.262 -6.969 1 48.72 81 ASN B O 1
ATOM 2166 N N . THR B 1 82 ? 16.344 2.482 -5.363 1 42.81 82 THR B N 1
ATOM 2167 C CA . THR B 1 82 ? 16.156 3.844 -5.855 1 42.81 82 THR B CA 1
ATOM 2168 C C . THR B 1 82 ? 17.156 4.793 -5.191 1 42.81 82 THR B C 1
ATOM 2170 O O . THR B 1 82 ? 17.203 4.887 -3.963 1 42.81 82 THR B O 1
ATOM 2173 N N . SER B 1 83 ? 18.375 4.758 -5.551 1 40.31 83 SER B N 1
ATOM 2174 C CA . SER B 1 83 ? 19.391 5.668 -5.035 1 40.31 83 SER B CA 1
ATOM 2175 C C . SER B 1 83 ? 19.141 7.098 -5.508 1 40.31 83 SER B C 1
ATOM 2177 O O . SER B 1 83 ? 18.812 7.324 -6.672 1 40.31 83 SER B O 1
ATOM 2179 N N . SER B 1 84 ? 18.578 7.883 -4.676 1 38.56 84 SER B N 1
ATOM 2180 C CA . SER B 1 84 ? 18.672 9.289 -5.051 1 38.56 84 SER B CA 1
ATOM 2181 C C . SER B 1 84 ? 20.047 9.859 -4.711 1 38.56 84 SER B C 1
ATOM 2183 O O . SER B 1 84 ? 20.578 9.617 -3.623 1 38.56 84 SER B O 1
ATOM 2185 N N . THR B 1 85 ? 20.953 9.883 -5.645 1 33.88 85 THR B N 1
ATOM 2186 C CA . THR B 1 85 ? 22.219 10.555 -5.418 1 33.88 85 THR B CA 1
ATOM 2187 C C . THR B 1 85 ? 22.047 12.07 -5.477 1 33.88 85 THR B C 1
ATOM 2189 O O . THR B 1 85 ? 21.438 12.594 -6.41 1 33.88 85 THR B O 1
ATOM 2192 N N . TRP B 1 86 ? 22.125 12.602 -4.309 1 30.53 86 TRP B N 1
ATOM 2193 C CA . TRP B 1 86 ? 22.219 14.062 -4.27 1 30.53 86 TRP B CA 1
ATOM 2194 C C . TRP B 1 86 ? 23.391 14.555 -5.113 1 30.53 86 TRP B C 1
ATOM 2196 O O . TRP B 1 86 ? 24.547 14.305 -4.785 1 30.53 86 TRP B O 1
ATOM 2206 N N . ALA B 1 87 ? 23.203 14.492 -6.359 1 31.33 87 ALA B N 1
ATOM 2207 C CA . ALA B 1 87 ? 24.25 15.156 -7.129 1 31.33 87 ALA B CA 1
ATOM 2208 C C . ALA B 1 87 ? 23.984 16.656 -7.242 1 31.33 87 ALA B C 1
ATOM 2210 O O . ALA B 1 87 ? 23.156 17.078 -8.055 1 31.33 87 ALA B O 1
ATOM 2211 N N . GLY B 1 88 ? 24.641 17.562 -6.527 1 31.14 88 GLY B N 1
ATOM 2212 C CA . GLY B 1 88 ? 24.688 19.016 -6.492 1 31.14 88 GLY B CA 1
ATOM 2213 C C . GLY B 1 88 ? 23.359 19.656 -6.156 1 31.14 88 GLY B C 1
ATOM 2214 O O . GLY B 1 88 ? 22.812 19.438 -5.07 1 31.14 88 GLY B O 1
ATOM 2215 N N . LYS B 1 89 ? 22.891 20.703 -6.984 1 35.88 89 LYS B N 1
ATOM 2216 C CA . LYS B 1 89 ? 21.75 21.609 -6.809 1 35.88 89 LYS B CA 1
ATOM 2217 C C . LYS B 1 89 ? 20.438 20.922 -7.125 1 35.88 89 LYS B C 1
ATOM 2219 O O . LYS B 1 89 ? 19.359 21.469 -6.891 1 35.88 89 LYS B O 1
ATOM 2224 N N . SER B 1 90 ? 20.484 19.984 -7.988 1 30.33 90 SER B N 1
ATOM 2225 C CA . SER B 1 90 ? 19.266 19.344 -8.445 1 30.33 90 SER B CA 1
ATOM 2226 C C . SER B 1 90 ? 19.297 17.844 -8.156 1 30.33 90 SER B C 1
ATOM 2228 O O . SER B 1 90 ? 20.328 17.188 -8.289 1 30.33 90 SER B O 1
ATOM 2230 N N . LEU B 1 91 ? 18.516 17.406 -7.344 1 32.72 91 LEU B N 1
ATOM 2231 C CA . LEU B 1 91 ? 18.328 15.977 -7.105 1 32.72 91 LEU B CA 1
ATOM 2232 C C . LEU B 1 91 ? 18.188 15.219 -8.422 1 32.72 91 LEU B C 1
ATOM 2234 O O . LEU B 1 91 ? 17.219 15.438 -9.164 1 32.72 91 LEU B O 1
ATOM 2238 N N . ILE B 1 92 ? 19.328 15.047 -9.023 1 28.55 92 ILE B N 1
ATOM 2239 C CA . ILE B 1 92 ? 19.234 14.195 -10.203 1 28.55 92 ILE B CA 1
ATOM 2240 C C . ILE B 1 92 ? 18.844 12.781 -9.781 1 28.55 92 ILE B C 1
ATOM 2242 O O . ILE B 1 92 ? 19.547 12.156 -8.977 1 28.55 92 ILE B O 1
ATOM 2246 N N . LYS B 1 93 ? 17.625 12.422 -9.891 1 33.47 93 LYS B N 1
ATOM 2247 C CA . LYS B 1 93 ? 17.031 11.102 -9.734 1 33.47 93 LYS B CA 1
ATOM 2248 C C . LYS B 1 93 ? 17.641 10.109 -10.719 1 33.47 93 LYS B C 1
ATOM 2250 O O . LYS B 1 93 ? 17.5 10.281 -11.938 1 33.47 93 LYS B O 1
ATOM 2255 N N . THR B 1 94 ? 18.938 9.852 -10.492 1 29.92 94 THR B N 1
ATOM 2256 C CA . THR B 1 94 ? 19.422 8.891 -11.477 1 29.92 94 THR B CA 1
ATOM 2257 C C . THR B 1 94 ? 18.922 7.488 -11.156 1 29.92 94 THR B C 1
ATOM 2259 O O . THR B 1 94 ? 19.109 6.992 -10.047 1 29.92 94 THR B O 1
ATOM 2262 N N . THR B 1 95 ? 17.75 7.113 -11.648 1 36.34 95 THR B N 1
ATOM 2263 C CA . THR B 1 95 ? 17.297 5.727 -11.711 1 36.34 95 THR B CA 1
ATOM 2264 C C . THR B 1 95 ? 18.344 4.855 -12.406 1 36.34 95 THR B C 1
ATOM 2266 O O . THR B 1 95 ? 18.641 5.047 -13.586 1 36.34 95 THR B O 1
ATOM 2269 N N . GLU B 1 96 ? 19.5 4.758 -11.922 1 37.75 96 GLU B N 1
ATOM 2270 C CA . GLU B 1 96 ? 20.125 3.797 -12.836 1 37.75 96 GLU B CA 1
ATOM 2271 C C . GLU B 1 96 ? 19.094 2.793 -13.359 1 37.75 96 GLU B C 1
ATOM 2273 O O . GLU B 1 96 ? 17.891 2.977 -13.172 1 37.75 96 GLU B O 1
ATOM 2278 N N . LYS B 1 97 ? 19.422 1.372 -13.445 1 41.94 97 LYS B N 1
ATOM 2279 C CA . LYS B 1 97 ? 18.547 0.312 -13.945 1 41.94 97 LYS B CA 1
ATOM 2280 C C . LYS B 1 97 ? 17.344 0.117 -13.039 1 41.94 97 LYS B C 1
ATOM 2282 O O . LYS B 1 97 ? 16.875 -1.009 -12.844 1 41.94 97 LYS B O 1
ATOM 2287 N N . GLY B 1 98 ? 16.734 1.163 -12.359 1 51.47 98 GLY B N 1
ATOM 2288 C CA . GLY B 1 98 ? 15.969 1.024 -11.125 1 51.47 98 GLY B CA 1
ATOM 2289 C C . GLY B 1 98 ? 14.516 1.441 -11.266 1 51.47 98 GLY B C 1
ATOM 2290 O O . GLY B 1 98 ? 14.141 2.082 -12.25 1 51.47 98 GLY B O 1
ATOM 2291 N N . ALA B 1 99 ? 13.617 0.911 -10.641 1 67.38 99 ALA B N 1
ATOM 2292 C CA . ALA B 1 99 ? 12.164 1.092 -10.688 1 67.38 99 ALA B CA 1
ATOM 2293 C C . ALA B 1 99 ? 11.781 2.514 -10.289 1 67.38 99 ALA B C 1
ATOM 2295 O O . ALA B 1 99 ? 12.414 3.119 -9.422 1 67.38 99 ALA B O 1
ATOM 2296 N N . SER B 1 100 ? 11 3.236 -11.164 1 79.75 100 SER B N 1
ATOM 2297 C CA . SER B 1 100 ? 10.453 4.551 -10.852 1 79.75 100 SER B CA 1
ATOM 2298 C C . SER B 1 100 ? 9.766 4.555 -9.492 1 79.75 100 SER B C 1
ATOM 2300 O O . SER B 1 100 ? 9.414 3.496 -8.961 1 79.75 100 SER B O 1
ATOM 2302 N N . LEU B 1 101 ? 9.734 5.641 -8.852 1 84.88 101 LEU B N 1
ATOM 2303 C CA . LEU B 1 101 ? 9.008 5.797 -7.594 1 84.88 101 LEU B CA 1
ATOM 2304 C C . LEU B 1 101 ? 7.59 5.258 -7.711 1 84.88 101 LEU B C 1
ATOM 2306 O O . LEU B 1 101 ? 7.098 4.586 -6.801 1 84.88 101 LEU B O 1
ATOM 2310 N N . SER B 1 102 ? 6.977 5.613 -8.859 1 88.81 102 SER B N 1
ATOM 2311 C CA . SER B 1 102 ? 5.602 5.164 -9.047 1 88.81 102 SER B CA 1
ATOM 2312 C C . SER B 1 102 ? 5.516 3.645 -9.102 1 88.81 102 SER B C 1
ATOM 2314 O O . SER B 1 102 ? 4.582 3.051 -8.562 1 88.81 102 SER B O 1
ATOM 2316 N N . ALA B 1 103 ? 6.465 3.029 -9.758 1 88.12 103 ALA B N 1
ATOM 2317 C CA . ALA B 1 103 ? 6.48 1.572 -9.859 1 88.12 103 ALA B CA 1
ATOM 2318 C C . ALA B 1 103 ? 6.652 0.93 -8.484 1 88.12 103 ALA B C 1
ATOM 2320 O O . ALA B 1 103 ? 5.926 -0.002 -8.133 1 88.12 103 ALA B O 1
ATOM 2321 N N . VAL B 1 104 ? 7.613 1.418 -7.719 1 89.62 104 VAL B N 1
ATOM 2322 C CA . VAL B 1 104 ? 7.875 0.867 -6.395 1 89.62 104 VAL B CA 1
ATOM 2323 C C . VAL B 1 104 ? 6.68 1.127 -5.48 1 89.62 104 VAL B C 1
ATOM 2325 O O . VAL B 1 104 ? 6.27 0.245 -4.723 1 89.62 104 VAL B O 1
ATOM 2328 N N . TYR B 1 105 ? 6.148 2.309 -5.562 1 93 105 TYR B N 1
ATOM 2329 C CA . TYR B 1 105 ? 4.961 2.672 -4.797 1 93 105 TYR B CA 1
ATOM 2330 C C . TYR B 1 105 ? 3.818 1.703 -5.07 1 93 105 TYR B C 1
ATOM 2332 O O . TYR B 1 105 ? 3.164 1.227 -4.141 1 93 105 TYR B O 1
ATOM 2340 N N . ARG B 1 106 ? 3.666 1.344 -6.242 1 94.94 106 ARG B N 1
ATOM 2341 C CA . ARG B 1 106 ? 2.553 0.481 -6.625 1 94.94 106 ARG B CA 1
ATOM 2342 C C . ARG B 1 106 ? 2.807 -0.961 -6.199 1 94.94 106 ARG B C 1
ATOM 2344 O O . ARG B 1 106 ? 1.893 -1.647 -5.738 1 94.94 106 ARG B O 1
ATOM 2351 N N . ILE B 1 107 ? 4.004 -1.383 -6.402 1 95.69 107 ILE B N 1
ATOM 2352 C CA . ILE B 1 107 ? 4.316 -2.752 -6.012 1 95.69 107 ILE B CA 1
ATOM 2353 C C . ILE B 1 107 ? 4.078 -2.93 -4.512 1 95.69 107 ILE B C 1
ATOM 2355 O O . ILE B 1 107 ? 3.393 -3.863 -4.094 1 95.69 107 ILE B O 1
ATOM 2359 N N . TYR B 1 108 ? 4.574 -2.023 -3.729 1 96 108 TYR B N 1
ATOM 2360 C CA . TYR B 1 108 ? 4.426 -2.123 -2.281 1 96 108 TYR B CA 1
ATOM 2361 C C . TYR B 1 108 ? 2.982 -1.867 -1.863 1 96 108 TYR B C 1
ATOM 2363 O O . TYR B 1 108 ? 2.441 -2.576 -1.012 1 96 108 TYR B O 1
ATOM 2371 N N . GLY B 1 109 ? 2.371 -0.864 -2.451 1 98.12 109 GLY B N 1
ATOM 2372 C CA . GLY B 1 109 ? 0.998 -0.521 -2.119 1 98.12 109 GLY B CA 1
ATOM 2373 C C . GLY B 1 109 ? 0.015 -1.635 -2.428 1 98.12 109 GLY B C 1
ATOM 2374 O O . GLY B 1 109 ? -0.783 -2.02 -1.57 1 98.12 109 GLY B O 1
ATOM 2375 N N . MET B 1 110 ? 0.107 -2.133 -3.613 1 98.75 110 MET B N 1
ATOM 2376 C CA . MET B 1 110 ? -0.803 -3.195 -4.035 1 98.75 110 MET B CA 1
ATOM 2377 C C . MET B 1 110 ? -0.528 -4.484 -3.266 1 98.75 110 MET B C 1
ATOM 2379 O O . MET B 1 110 ? -1.454 -5.234 -2.951 1 98.75 110 MET B O 1
ATOM 2383 N N . SER B 1 111 ? 0.713 -4.746 -2.986 1 98.69 111 SER B N 1
ATOM 2384 C CA . SER B 1 111 ? 1.066 -5.895 -2.158 1 98.69 111 SER B CA 1
ATOM 2385 C C . SER B 1 111 ? 0.401 -5.812 -0.788 1 98.69 111 SER B C 1
ATOM 2387 O O . SER B 1 111 ? -0.19 -6.789 -0.321 1 98.69 111 SER B O 1
ATOM 2389 N N . MET B 1 112 ? 0.48 -4.672 -0.165 1 98.69 112 MET B N 1
ATOM 2390 C CA . MET B 1 112 ? -0.115 -4.535 1.161 1 98.69 112 MET B CA 1
ATOM 2391 C C . MET B 1 112 ? -1.636 -4.617 1.086 1 98.69 112 MET B C 1
ATOM 2393 O O . MET B 1 112 ? -2.277 -5.152 1.992 1 98.69 112 MET B O 1
ATOM 2397 N N . ILE B 1 113 ? -2.25 -4.07 0.073 1 98.88 113 ILE B N 1
ATOM 2398 C CA . ILE B 1 113 ? -3.691 -4.18 -0.126 1 98.88 113 ILE B CA 1
ATOM 2399 C C . ILE B 1 113 ? -4.09 -5.652 -0.202 1 98.88 113 ILE B C 1
ATOM 2401 O O . ILE B 1 113 ? -5.059 -6.07 0.437 1 98.88 113 ILE B O 1
ATOM 2405 N N . ALA B 1 114 ? -3.332 -6.418 -0.994 1 98.94 114 ALA B N 1
ATOM 2406 C CA . ALA B 1 114 ? -3.625 -7.844 -1.113 1 98.94 114 ALA B CA 1
ATOM 2407 C C . ALA B 1 114 ? -3.48 -8.547 0.233 1 98.94 114 ALA B C 1
ATOM 2409 O O . ALA B 1 114 ? -4.332 -9.352 0.611 1 98.94 114 ALA B O 1
ATOM 2410 N N . CYS B 1 115 ? -2.416 -8.234 0.942 1 98.81 115 CYS B N 1
ATOM 2411 C CA . CYS B 1 115 ? -2.205 -8.812 2.264 1 98.81 115 CYS B CA 1
ATOM 2412 C C . CYS B 1 115 ? -3.355 -8.469 3.201 1 98.81 115 CYS B C 1
ATOM 2414 O O . CYS B 1 115 ? -3.883 -9.344 3.893 1 98.81 115 CYS B O 1
ATOM 2416 N N . ALA B 1 116 ? -3.699 -7.227 3.217 1 98.81 116 ALA B N 1
ATOM 2417 C CA . ALA B 1 116 ? -4.77 -6.77 4.098 1 98.81 116 ALA B CA 1
ATOM 2418 C C . ALA B 1 116 ? -6.086 -7.477 3.775 1 98.81 116 ALA B C 1
ATOM 2420 O O . ALA B 1 116 ? -6.859 -7.809 4.676 1 98.81 116 ALA B O 1
ATOM 2421 N N . MET B 1 117 ? -6.336 -7.672 2.504 1 98.81 117 MET B N 1
ATOM 2422 C CA . MET B 1 117 ? -7.547 -8.367 2.08 1 98.81 117 MET B CA 1
ATOM 2423 C C . MET B 1 117 ? -7.543 -9.812 2.568 1 98.81 117 MET B C 1
ATOM 2425 O O . MET B 1 117 ? -8.562 -10.32 3.035 1 98.81 117 MET B O 1
ATOM 2429 N N . CYS B 1 118 ? -6.43 -10.461 2.451 1 98.88 118 CYS B N 1
ATOM 2430 C CA . CYS B 1 118 ? -6.309 -11.82 2.973 1 98.88 118 CYS B CA 1
ATOM 2431 C C . CYS B 1 118 ? -6.605 -11.859 4.469 1 98.88 118 CYS B C 1
ATOM 2433 O O . CYS B 1 118 ? -7.32 -12.742 4.941 1 98.88 118 CYS B O 1
ATOM 2435 N N . ALA B 1 119 ? -6.066 -10.875 5.184 1 98.62 119 ALA B N 1
ATOM 2436 C CA . ALA B 1 119 ? -6.328 -10.797 6.617 1 98.62 119 ALA B CA 1
ATOM 2437 C C . ALA B 1 119 ? -7.82 -10.617 6.891 1 98.62 119 ALA B C 1
ATOM 2439 O O . ALA B 1 119 ? -8.375 -11.242 7.801 1 98.62 119 ALA B O 1
ATOM 2440 N N . ARG B 1 120 ? -8.406 -9.781 6.141 1 97.94 120 ARG B N 1
ATOM 2441 C CA . ARG B 1 120 ? -9.836 -9.508 6.305 1 97.94 120 ARG B CA 1
ATOM 2442 C C . ARG B 1 120 ? -10.664 -10.773 6.129 1 97.94 120 ARG B C 1
ATOM 2444 O O . ARG B 1 120 ? -11.664 -10.969 6.824 1 97.94 120 ARG B O 1
ATOM 2451 N N . PHE B 1 121 ? -10.242 -11.602 5.25 1 98.12 121 PHE B N 1
ATOM 2452 C CA . PHE B 1 121 ? -11 -12.812 4.934 1 98.12 121 PHE B CA 1
ATOM 2453 C C . PHE B 1 121 ? -10.445 -14.008 5.688 1 98.12 121 PHE B C 1
ATOM 2455 O O . PHE B 1 121 ? -10.867 -15.148 5.457 1 98.12 121 PHE B O 1
ATOM 2462 N N . ASN B 1 122 ? -9.469 -13.82 6.551 1 98.06 122 ASN B N 1
ATOM 2463 C CA . ASN B 1 122 ? -8.82 -14.891 7.305 1 98.06 122 ASN B CA 1
ATOM 2464 C C . ASN B 1 122 ? -8.188 -15.922 6.379 1 98.06 122 ASN B C 1
ATOM 2466 O O . ASN B 1 122 ? -8.336 -17.125 6.59 1 98.06 122 ASN B O 1
ATOM 2470 N N . ILE B 1 123 ? -7.641 -15.469 5.289 1 98.75 123 ILE B N 1
ATOM 2471 C CA . ILE B 1 123 ? -6.902 -16.297 4.34 1 98.75 123 ILE B CA 1
ATOM 2472 C C . ILE B 1 123 ? -5.406 -16.172 4.605 1 98.75 123 ILE B C 1
ATOM 2474 O O . ILE B 1 123 ? -4.848 -15.078 4.547 1 98.75 123 ILE B O 1
ATOM 2478 N N . PRO B 1 124 ? -4.691 -17.266 4.949 1 98.56 124 PRO B N 1
ATOM 2479 C CA . PRO B 1 124 ? -3.24 -17.188 5.129 1 98.56 124 PRO B CA 1
ATOM 2480 C C . PRO B 1 124 ? -2.518 -16.688 3.881 1 98.56 124 PRO B C 1
ATOM 2482 O O . PRO B 1 124 ? -2.898 -17.031 2.76 1 98.56 124 PRO B O 1
ATOM 2485 N N . VAL B 1 125 ? -1.509 -15.852 4.117 1 98.75 125 VAL B N 1
ATOM 2486 C CA . VAL B 1 125 ? -0.755 -15.266 3.012 1 98.75 125 VAL B CA 1
ATOM 2487 C C . VAL B 1 125 ? 0.741 -15.344 3.307 1 98.75 125 VAL B C 1
ATOM 2489 O O . VAL B 1 125 ? 1.161 -15.203 4.457 1 98.75 125 VAL B O 1
ATOM 2492 N N . ARG B 1 126 ? 1.566 -15.523 2.316 1 97.69 126 ARG B N 1
ATOM 2493 C CA . ARG B 1 126 ? 3.016 -15.555 2.475 1 97.69 126 ARG B CA 1
ATOM 2494 C C . ARG B 1 126 ? 3.711 -14.945 1.262 1 97.69 126 ARG B C 1
ATOM 2496 O O . ARG B 1 126 ? 3.129 -14.875 0.178 1 97.69 126 ARG B O 1
ATOM 2503 N N . PHE B 1 127 ? 4.926 -14.586 1.514 1 97.75 127 PHE B N 1
ATOM 2504 C CA . PHE B 1 127 ? 5.785 -14.125 0.429 1 97.75 127 PHE B CA 1
ATOM 2505 C C . PHE B 1 127 ? 6.66 -15.258 -0.086 1 97.75 127 PHE B C 1
ATOM 2507 O O . PHE B 1 127 ? 7.145 -16.078 0.697 1 97.75 127 PHE B O 1
ATOM 2514 N N . ILE B 1 128 ? 6.805 -15.281 -1.371 1 97.81 128 ILE B N 1
ATOM 2515 C CA . ILE B 1 128 ? 7.758 -16.203 -1.988 1 97.81 128 ILE B CA 1
ATOM 2516 C C . ILE B 1 128 ? 8.773 -15.414 -2.814 1 97.81 128 ILE B C 1
ATOM 2518 O O . ILE B 1 128 ? 8.391 -14.602 -3.662 1 97.81 128 ILE B O 1
ATOM 2522 N N . HIS B 1 129 ? 9.984 -15.68 -2.543 1 95.12 129 HIS B N 1
ATOM 2523 C CA . HIS B 1 129 ? 11.047 -14.969 -3.24 1 95.12 129 HIS B CA 1
ATOM 2524 C C . HIS B 1 129 ? 11.109 -15.375 -4.707 1 95.12 129 HIS B C 1
ATOM 2526 O O . HIS B 1 129 ? 10.898 -16.547 -5.043 1 95.12 129 HIS B O 1
ATOM 2532 N N . GLN B 1 130 ? 11.508 -14.43 -5.457 1 95.31 130 GLN B N 1
ATOM 2533 C CA . GLN B 1 130 ? 11.555 -14.586 -6.906 1 95.31 130 GLN B CA 1
ATOM 2534 C C . GLN B 1 130 ? 12.445 -15.758 -7.305 1 95.31 130 GLN B C 1
ATOM 2536 O O . GLN B 1 130 ? 12.055 -16.594 -8.125 1 95.31 130 GLN B O 1
ATOM 2541 N N . ALA B 1 131 ? 13.594 -15.844 -6.68 1 94.44 131 ALA B N 1
ATOM 2542 C CA . ALA B 1 131 ? 14.539 -16.906 -7.012 1 94.44 131 ALA B CA 1
ATOM 2543 C C . ALA B 1 131 ? 13.961 -18.281 -6.66 1 94.44 131 ALA B C 1
ATOM 2545 O O . ALA B 1 131 ? 14.219 -19.266 -7.352 1 94.44 131 ALA B O 1
ATOM 2546 N N . THR B 1 132 ? 13.172 -18.328 -5.602 1 96.19 132 THR B N 1
ATOM 2547 C CA . THR B 1 132 ? 12.617 -19.578 -5.105 1 96.19 132 THR B CA 1
ATOM 2548 C C . THR B 1 132 ? 11.594 -20.141 -6.09 1 96.19 132 THR B C 1
ATOM 2550 O O . THR B 1 132 ? 11.688 -21.312 -6.492 1 96.19 132 THR B O 1
ATOM 2553 N N . TRP B 1 133 ? 10.633 -19.328 -6.547 1 97.31 133 TRP B N 1
ATOM 2554 C CA . TRP B 1 133 ? 9.617 -19.891 -7.422 1 97.31 133 TRP B CA 1
ATOM 2555 C C . TRP B 1 133 ? 10.172 -20.141 -8.82 1 97.31 133 TRP B C 1
ATOM 2557 O O . TRP B 1 133 ? 9.727 -21.062 -9.516 1 97.31 133 TRP B O 1
ATOM 2567 N N . ARG B 1 134 ? 11.164 -19.344 -9.227 1 96.69 134 ARG B N 1
ATOM 2568 C CA . ARG B 1 134 ? 11.797 -19.594 -10.523 1 96.69 134 ARG B CA 1
ATOM 2569 C C . ARG B 1 134 ? 12.531 -20.922 -10.539 1 96.69 134 ARG B C 1
ATOM 2571 O O . ARG B 1 134 ? 12.445 -21.672 -11.516 1 96.69 134 ARG B O 1
ATOM 2578 N N . LYS B 1 135 ? 13.258 -21.203 -9.477 1 96.62 135 LYS B N 1
ATOM 2579 C CA . LYS B 1 135 ? 13.945 -22.484 -9.367 1 96.62 135 LYS B CA 1
ATOM 2580 C C . LYS B 1 135 ? 12.953 -23.641 -9.391 1 96.62 135 LYS B C 1
ATOM 2582 O O . LYS B 1 135 ? 13.156 -24.625 -10.109 1 96.62 135 LYS B O 1
ATOM 2587 N N . ASP B 1 136 ? 11.922 -23.562 -8.648 1 95.69 136 ASP B N 1
ATOM 2588 C CA . ASP B 1 136 ? 10.93 -24.625 -8.516 1 95.69 136 ASP B CA 1
ATOM 2589 C C . ASP B 1 136 ? 10.172 -24.828 -9.82 1 95.69 136 ASP B C 1
ATOM 2591 O O . ASP B 1 136 ? 9.867 -25.953 -10.203 1 95.69 136 ASP B O 1
ATOM 2595 N N . PHE B 1 137 ? 9.844 -23.75 -10.547 1 96.62 137 PHE B N 1
ATOM 2596 C CA . PHE B 1 137 ? 8.945 -23.797 -11.695 1 96.62 137 PHE B CA 1
ATOM 2597 C C . PHE B 1 137 ? 9.719 -23.891 -13 1 96.62 137 PHE B C 1
ATOM 2599 O O . PHE B 1 137 ? 9.336 -24.625 -13.906 1 96.62 137 PHE B O 1
ATOM 2606 N N . LEU B 1 138 ? 10.812 -23.172 -13.023 1 96.56 138 LEU B N 1
ATOM 2607 C CA . LEU B 1 138 ? 11.547 -23.062 -14.281 1 96.56 138 LEU B CA 1
ATOM 2608 C C . LEU B 1 138 ? 12.797 -23.938 -14.25 1 96.56 138 LEU B C 1
ATOM 2610 O O . LEU B 1 138 ? 13.438 -24.141 -15.289 1 96.56 138 LEU B O 1
ATOM 2614 N N . GLY B 1 139 ? 13.227 -24.406 -13.047 1 94.06 139 GLY B N 1
ATOM 2615 C CA . GLY B 1 139 ? 14.422 -25.234 -12.922 1 94.06 139 GLY B CA 1
ATOM 2616 C C . GLY B 1 139 ? 15.68 -24.422 -12.711 1 94.06 139 GLY B C 1
ATOM 2617 O O . GLY B 1 139 ? 16.766 -24.969 -12.531 1 94.06 139 GLY B O 1
ATOM 2618 N N . ASN B 1 140 ? 15.539 -23.078 -12.82 1 92 140 ASN B N 1
ATOM 2619 C CA . ASN B 1 140 ? 16.641 -22.125 -12.656 1 92 140 ASN B CA 1
ATOM 2620 C C . ASN B 1 140 ? 16.188 -20.875 -11.922 1 92 140 ASN B C 1
ATOM 2622 O O . ASN B 1 140 ? 15.203 -20.25 -12.305 1 92 140 ASN B O 1
ATOM 2626 N N . GLY B 1 141 ? 16.969 -20.516 -10.875 1 89.62 141 GLY B N 1
ATOM 2627 C CA . GLY B 1 141 ? 16.594 -19.391 -10.039 1 89.62 141 GLY B CA 1
ATOM 2628 C C . GLY B 1 141 ? 16.906 -18.047 -10.68 1 89.62 141 GLY B C 1
ATOM 2629 O O . GLY B 1 141 ? 16.438 -17 -10.219 1 89.62 141 GLY B O 1
ATOM 2630 N N . ARG B 1 142 ? 17.781 -18.031 -11.766 1 89.75 142 ARG B N 1
ATOM 2631 C CA . ARG B 1 142 ? 18.203 -16.797 -12.438 1 89.75 142 ARG B CA 1
ATOM 2632 C C . ARG B 1 142 ? 18.141 -16.969 -13.953 1 89.75 142 ARG B C 1
ATOM 2634 O O . ARG B 1 142 ? 19.172 -16.875 -14.633 1 89.75 142 ARG B O 1
ATOM 2641 N N . PRO B 1 143 ? 16.969 -17.156 -14.391 1 91.94 143 PRO B N 1
ATOM 2642 C CA . PRO B 1 143 ? 16.844 -17.297 -15.844 1 91.94 143 PRO B CA 1
ATOM 2643 C C . PRO B 1 143 ? 17.188 -16 -16.578 1 91.94 143 PRO B C 1
ATOM 2645 O O . PRO B 1 143 ? 17.047 -14.906 -16.031 1 91.94 143 PRO B O 1
ATOM 2648 N N . SER B 1 144 ? 17.688 -16.141 -17.828 1 91.31 144 SER B N 1
ATOM 2649 C CA . SER B 1 144 ? 18.031 -14.984 -18.641 1 91.31 144 SER B CA 1
ATOM 2650 C C . SER B 1 144 ? 16.812 -14.141 -18.969 1 91.31 144 SER B C 1
ATOM 2652 O O . SER B 1 144 ? 16.875 -12.914 -19 1 91.31 144 SER B O 1
ATOM 2654 N N . ASP B 1 145 ? 15.703 -14.805 -19.219 1 95.31 145 ASP B N 1
ATOM 2655 C CA . ASP B 1 145 ? 14.43 -14.156 -19.5 1 95.31 145 ASP B CA 1
ATOM 2656 C C . ASP B 1 145 ? 13.273 -14.875 -18.812 1 95.31 145 ASP B C 1
ATOM 2658 O O . ASP B 1 145 ? 12.656 -15.773 -19.391 1 95.31 145 ASP B O 1
ATOM 2662 N N . ALA B 1 146 ? 12.977 -14.492 -17.688 1 94.81 146 ALA B N 1
ATOM 2663 C CA . ALA B 1 146 ? 11.992 -15.164 -16.844 1 94.81 146 ALA B CA 1
ATOM 2664 C C . ALA B 1 146 ? 10.609 -15.148 -17.484 1 94.81 146 ALA B C 1
ATOM 2666 O O . ALA B 1 146 ? 9.867 -16.125 -17.391 1 94.81 146 ALA B O 1
ATOM 2667 N N . LYS B 1 147 ? 10.328 -14.039 -18.109 1 95.75 147 LYS B N 1
ATOM 2668 C CA . LYS B 1 147 ? 9.008 -13.922 -18.734 1 95.75 147 LYS B CA 1
ATOM 2669 C C . LYS B 1 147 ? 8.852 -14.914 -19.891 1 95.75 147 LYS B C 1
ATOM 2671 O O . LYS B 1 147 ? 7.848 -15.617 -19.969 1 95.75 147 LYS B O 1
ATOM 2676 N N . LYS B 1 148 ? 9.789 -14.977 -20.641 1 97.06 148 LYS B N 1
ATOM 2677 C CA . LYS B 1 148 ? 9.758 -15.898 -21.766 1 97.06 148 LYS B CA 1
ATOM 2678 C C . LYS B 1 148 ? 9.719 -17.344 -21.297 1 97.06 148 LYS B C 1
ATOM 2680 O O . LYS B 1 148 ? 8.938 -18.156 -21.797 1 97.06 148 LYS B O 1
ATOM 2685 N N . GLU B 1 149 ? 10.555 -17.672 -20.375 1 97.31 149 GLU B N 1
ATOM 2686 C CA . GLU B 1 149 ? 10.633 -19.047 -19.875 1 97.31 149 GLU B CA 1
ATOM 2687 C C . GLU B 1 149 ? 9.336 -19.438 -19.156 1 97.31 149 GLU B C 1
ATOM 2689 O O . GLU B 1 149 ? 8.898 -20.594 -19.25 1 97.31 149 GLU B O 1
ATOM 2694 N N . SER B 1 150 ? 8.734 -18.5 -18.5 1 98.12 150 SER B N 1
ATOM 2695 C CA . SER B 1 150 ? 7.48 -18.781 -17.812 1 98.12 150 SER B CA 1
ATOM 2696 C C . SER B 1 150 ? 6.359 -19.078 -18.797 1 98.12 150 SER B C 1
ATOM 2698 O O . SER B 1 150 ? 5.57 -20 -18.594 1 98.12 150 SER B O 1
ATOM 2700 N N . LYS B 1 151 ? 6.301 -18.312 -19.828 1 98.31 151 LYS B N 1
ATOM 2701 C CA . LYS B 1 151 ? 5.301 -18.562 -20.859 1 98.31 151 LYS B CA 1
ATOM 2702 C C . LYS B 1 151 ? 5.488 -19.938 -21.484 1 98.31 151 LYS B C 1
ATOM 2704 O O . LYS B 1 151 ? 4.52 -20.672 -21.688 1 98.31 151 LYS B O 1
ATOM 2709 N N . ALA B 1 152 ? 6.715 -20.266 -21.781 1 97.44 152 ALA B N 1
ATOM 2710 C CA . ALA B 1 152 ? 7.027 -21.562 -22.375 1 97.44 152 ALA B CA 1
ATOM 2711 C C . ALA B 1 152 ? 6.629 -22.703 -21.453 1 97.44 152 ALA B C 1
ATOM 2713 O O . ALA B 1 152 ? 6.074 -23.703 -21.891 1 97.44 152 ALA B O 1
ATOM 2714 N N . MET B 1 153 ? 6.965 -22.562 -20.203 1 97.25 153 MET B N 1
ATOM 2715 C CA . MET B 1 153 ? 6.625 -23.578 -19.203 1 97.25 153 MET B CA 1
ATOM 2716 C C . MET B 1 153 ? 5.113 -23.766 -19.109 1 97.25 153 MET B C 1
ATOM 2718 O O . MET B 1 153 ? 4.625 -24.891 -19.078 1 97.25 153 MET B O 1
ATOM 2722 N N . CYS B 1 154 ? 4.34 -22.672 -19.109 1 97.69 154 CYS B N 1
ATOM 2723 C CA . CYS B 1 154 ? 2.883 -22.766 -19.062 1 97.69 154 CYS B CA 1
ATOM 2724 C C . CYS B 1 154 ? 2.336 -23.484 -20.281 1 97.69 154 CYS B C 1
ATOM 2726 O O . CYS B 1 154 ? 1.431 -24.312 -20.156 1 97.69 154 CYS B O 1
ATOM 2728 N N . ALA B 1 155 ? 2.902 -23.141 -21.406 1 97.25 155 ALA B N 1
ATOM 2729 C CA . ALA B 1 155 ? 2.494 -23.812 -22.641 1 97.25 155 ALA B CA 1
ATOM 2730 C C . ALA B 1 155 ? 2.734 -25.312 -22.531 1 97.25 155 ALA B C 1
ATOM 2732 O O . ALA B 1 155 ? 1.868 -26.109 -22.906 1 97.25 155 ALA B O 1
ATOM 2733 N N . ARG B 1 156 ? 3.846 -25.734 -22.078 1 95.81 156 ARG B N 1
ATOM 2734 C CA . ARG B 1 156 ? 4.207 -27.141 -21.922 1 95.81 156 ARG B CA 1
ATOM 2735 C C . ARG B 1 156 ? 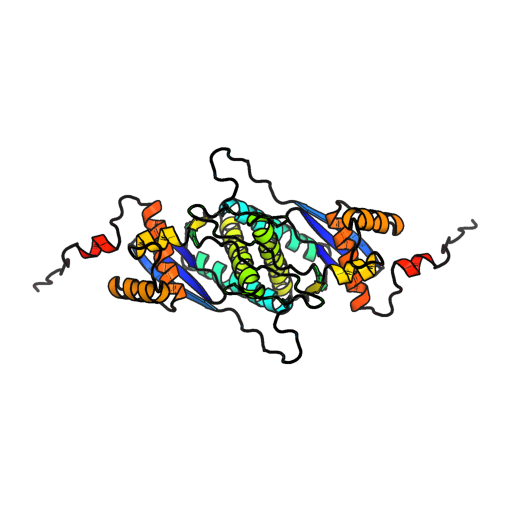3.246 -27.859 -20.969 1 95.81 156 ARG B C 1
ATOM 2737 O O . ARG B 1 156 ? 2.924 -29.031 -21.172 1 95.81 156 ARG B O 1
ATOM 2744 N N . LEU B 1 157 ? 2.76 -27.156 -19.938 1 95.19 157 LEU B N 1
ATOM 2745 C CA . LEU B 1 157 ? 1.91 -27.75 -18.906 1 95.19 157 LEU B CA 1
ATOM 2746 C C . LEU B 1 157 ? 0.437 -27.625 -19.281 1 95.19 157 LEU B C 1
ATOM 2748 O O . LEU B 1 157 ? -0.435 -28.094 -18.547 1 95.19 157 LEU B O 1
ATOM 2752 N N . GLY B 1 158 ? 0.172 -26.891 -20.375 1 95.69 158 GLY B N 1
ATOM 2753 C CA . GLY B 1 158 ? -1.203 -26.703 -20.812 1 95.69 158 GLY B CA 1
ATOM 2754 C C . GLY B 1 158 ? -1.951 -25.656 -20 1 95.69 158 GLY B C 1
ATOM 2755 O O . GLY B 1 158 ? -3.17 -25.75 -19.844 1 95.69 158 GLY B O 1
ATOM 2756 N N . ILE B 1 159 ? -1.237 -24.75 -19.375 1 97.38 159 ILE B N 1
ATOM 2757 C CA . ILE B 1 159 ? -1.845 -23.672 -18.594 1 97.38 159 ILE B CA 1
ATOM 2758 C C . ILE B 1 159 ? -2.156 -22.484 -19.5 1 97.38 159 ILE B C 1
ATOM 2760 O O . ILE B 1 159 ? -1.261 -21.938 -20.141 1 97.38 159 ILE B O 1
ATOM 2764 N N . SER B 1 160 ? -3.406 -22.078 -19.578 1 97.25 160 SER B N 1
ATOM 2765 C CA . SER B 1 160 ? -3.791 -20.891 -20.328 1 97.25 160 SER B CA 1
ATOM 2766 C C . SER B 1 160 ? -3.404 -19.609 -19.578 1 97.25 160 SER B C 1
ATOM 2768 O O . SER B 1 160 ? -3.74 -19.453 -18.406 1 97.25 160 SER B O 1
ATOM 2770 N N . ILE B 1 161 ? -2.689 -18.75 -20.25 1 97.88 161 ILE B N 1
ATOM 2771 C CA . ILE B 1 161 ? -2.238 -17.531 -19.578 1 97.88 161 ILE B CA 1
ATOM 2772 C C . ILE B 1 161 ? -2.775 -16.297 -20.328 1 97.88 161 ILE B C 1
ATOM 2774 O O . ILE B 1 161 ? -2.902 -16.328 -21.547 1 97.88 161 ILE B O 1
ATOM 2778 N N . SER B 1 162 ? -3.111 -15.242 -19.594 1 95 162 SER B N 1
ATOM 2779 C CA . SER B 1 162 ? -3.65 -14.008 -20.156 1 95 162 SER B CA 1
ATOM 2780 C C . SER B 1 162 ? -2.555 -12.969 -20.359 1 95 162 SER B C 1
ATOM 2782 O O . SER B 1 162 ? -2.777 -11.945 -21.016 1 95 162 SER B O 1
ATOM 2784 N N . SER B 1 163 ? -1.373 -13.125 -19.828 1 97.25 163 SER B N 1
ATOM 2785 C CA . SER B 1 163 ? -0.226 -12.227 -19.922 1 97.25 163 SER B CA 1
ATOM 2786 C C . SER B 1 163 ? 1.045 -12.898 -19.406 1 97.25 163 SER B C 1
ATOM 2788 O O . SER B 1 163 ? 0.991 -14 -18.844 1 97.25 163 SER B O 1
ATOM 2790 N N . ALA B 1 164 ? 2.186 -12.242 -19.625 1 97.5 164 ALA B N 1
ATOM 2791 C CA . ALA B 1 164 ? 3.453 -12.734 -19.078 1 97.5 164 ALA B CA 1
ATOM 2792 C C . ALA B 1 164 ? 3.432 -12.734 -17.562 1 97.5 164 ALA B C 1
ATOM 2794 O O . ALA B 1 164 ? 3.982 -13.641 -16.922 1 97.5 164 ALA B O 1
ATOM 2795 N N . ASP B 1 165 ? 2.803 -11.75 -16.938 1 97.62 165 ASP B N 1
ATOM 2796 C CA . ASP B 1 165 ? 2.686 -11.648 -15.484 1 97.62 165 ASP B CA 1
ATOM 2797 C C . ASP B 1 165 ? 1.812 -12.773 -14.93 1 97.62 165 ASP B C 1
ATOM 2799 O O . ASP B 1 165 ? 2.074 -13.289 -13.844 1 97.62 165 ASP B O 1
ATOM 2803 N N . ALA B 1 166 ? 0.821 -13.133 -15.695 1 98.62 166 ALA B N 1
ATOM 2804 C CA . ALA B 1 166 ? -0.011 -14.266 -15.32 1 98.62 166 ALA B CA 1
ATOM 2805 C C . ALA B 1 166 ? 0.794 -15.562 -15.328 1 98.62 166 ALA B C 1
ATOM 2807 O O . ALA B 1 166 ? 0.612 -16.422 -14.461 1 98.62 166 ALA B O 1
ATOM 2808 N N . ALA B 1 167 ? 1.646 -15.695 -16.328 1 98.81 167 ALA B N 1
ATOM 2809 C CA . ALA B 1 167 ? 2.512 -16.859 -16.391 1 98.81 167 ALA B CA 1
ATOM 2810 C C . ALA B 1 167 ? 3.402 -16.953 -15.148 1 98.81 167 ALA B C 1
ATOM 2812 O O . ALA B 1 167 ? 3.596 -18.031 -14.586 1 98.81 167 ALA B O 1
ATOM 2813 N N . GLU B 1 168 ? 3.912 -15.859 -14.758 1 98.62 168 GLU B N 1
ATOM 2814 C CA . GLU B 1 168 ? 4.77 -15.836 -13.578 1 98.62 168 GLU B CA 1
ATOM 2815 C C . GLU B 1 168 ? 3.969 -16.125 -12.312 1 98.62 168 GLU B C 1
ATOM 2817 O O . GLU B 1 168 ? 4.457 -16.812 -11.406 1 98.62 168 GLU B O 1
ATOM 2822 N N . ALA B 1 169 ? 2.729 -15.672 -12.242 1 98.88 169 ALA B N 1
ATOM 2823 C CA . ALA B 1 169 ? 1.854 -16.031 -11.133 1 98.88 169 ALA B CA 1
ATOM 2824 C C . ALA B 1 169 ? 1.623 -17.531 -11.078 1 98.88 169 ALA B C 1
ATOM 2826 O O . ALA B 1 169 ? 1.532 -18.125 -9.992 1 98.88 169 ALA B O 1
ATOM 2827 N N . ALA B 1 170 ? 1.524 -18.172 -12.234 1 98.81 170 ALA B N 1
ATOM 2828 C CA . ALA B 1 170 ? 1.396 -19.625 -12.297 1 98.81 170 ALA B CA 1
ATOM 2829 C C . ALA B 1 170 ? 2.6 -20.312 -11.656 1 98.81 170 ALA B C 1
ATOM 2831 O O . ALA B 1 170 ? 2.451 -21.312 -10.953 1 98.81 170 ALA B O 1
ATOM 2832 N N . GLY B 1 171 ? 3.77 -19.75 -11.891 1 98.56 171 GLY B N 1
ATOM 2833 C CA . GLY B 1 171 ? 4.961 -20.281 -11.25 1 98.56 171 GLY B CA 1
ATOM 2834 C C . GLY B 1 171 ? 4.941 -20.141 -9.742 1 98.56 171 GLY B C 1
ATOM 2835 O O . GLY B 1 171 ? 5.352 -21.047 -9.023 1 98.56 171 GLY B O 1
ATOM 2836 N N . ILE B 1 172 ? 4.453 -19.062 -9.273 1 98.75 172 ILE B N 1
ATOM 2837 C CA . ILE B 1 172 ? 4.398 -18.797 -7.844 1 98.75 172 ILE B CA 1
ATOM 2838 C C . ILE B 1 172 ? 3.428 -19.766 -7.176 1 98.75 172 ILE B C 1
ATOM 2840 O O . ILE B 1 172 ? 3.734 -20.344 -6.129 1 98.75 172 ILE B O 1
ATOM 2844 N N . VAL B 1 173 ? 2.256 -19.969 -7.805 1 98.75 173 VAL B N 1
ATOM 2845 C CA . VAL B 1 173 ? 1.281 -20.859 -7.184 1 98.75 173 VAL B CA 1
ATOM 2846 C C . VAL B 1 173 ? 1.783 -22.297 -7.246 1 98.75 173 VAL B C 1
ATOM 2848 O O . VAL B 1 173 ? 1.535 -23.094 -6.332 1 98.75 173 VAL B O 1
ATOM 2851 N N . TRP B 1 174 ? 2.484 -22.609 -8.281 1 97.62 174 TRP B N 1
ATOM 2852 C CA . TRP B 1 174 ? 3.129 -23.922 -8.375 1 97.62 174 TRP B CA 1
ATOM 2853 C C . TRP B 1 174 ? 4.039 -24.156 -7.176 1 97.62 174 TRP B C 1
ATOM 2855 O O . TRP B 1 174 ? 3.975 -25.219 -6.543 1 97.62 174 TRP B O 1
ATOM 2865 N N . THR B 1 175 ? 4.832 -23.203 -6.949 1 98 175 THR B N 1
ATOM 2866 C CA . THR B 1 175 ? 5.773 -23.297 -5.836 1 98 175 THR B CA 1
ATOM 2867 C C . THR B 1 175 ? 5.035 -23.359 -4.504 1 98 175 THR B C 1
ATOM 2869 O O . THR B 1 175 ? 5.43 -24.094 -3.604 1 98 175 THR B O 1
ATOM 2872 N N . LEU B 1 176 ? 3.996 -22.547 -4.363 1 98.06 176 LEU B N 1
ATOM 2873 C CA . LEU B 1 176 ? 3.182 -22.609 -3.154 1 98.06 176 LEU B CA 1
ATOM 2874 C C . LEU B 1 176 ? 2.666 -24.031 -2.934 1 98.06 176 LEU B C 1
ATOM 2876 O O . LEU B 1 176 ? 2.719 -24.547 -1.814 1 98.06 176 LEU B O 1
ATOM 2880 N N . ASN B 1 177 ? 2.152 -24.641 -3.939 1 96.94 177 ASN B N 1
ATOM 2881 C CA . ASN B 1 177 ? 1.664 -26.016 -3.859 1 96.94 177 ASN B CA 1
ATOM 2882 C C . ASN B 1 177 ? 2.76 -26.984 -3.4 1 96.94 177 ASN B C 1
ATOM 2884 O O . ASN B 1 177 ? 2.52 -27.844 -2.553 1 96.94 177 ASN B O 1
ATOM 2888 N N . LYS B 1 178 ? 3.932 -26.797 -3.977 1 93.94 178 LYS B N 1
ATOM 2889 C CA . LYS B 1 178 ? 5.066 -27.641 -3.594 1 93.94 178 LYS B CA 1
ATOM 2890 C C . LYS B 1 178 ? 5.383 -27.484 -2.107 1 93.94 178 LYS B C 1
ATOM 2892 O O . LYS B 1 178 ? 5.73 -28.469 -1.439 1 93.94 178 LYS B O 1
ATOM 2897 N N . GLN B 1 179 ? 5.277 -26.328 -1.578 1 94.44 179 GLN B N 1
ATOM 2898 C CA . GLN B 1 179 ? 5.617 -26.047 -0.187 1 94.44 179 GLN B CA 1
ATOM 2899 C C . GLN B 1 179 ? 4.586 -26.641 0.764 1 94.44 179 GLN B C 1
ATOM 2901 O O . GLN B 1 179 ? 4.922 -27.062 1.878 1 94.44 179 GLN B O 1
ATOM 2906 N N . ILE B 1 180 ? 3.391 -26.703 0.36 1 92.62 180 ILE B N 1
ATOM 2907 C CA . ILE B 1 180 ? 2.357 -27.156 1.282 1 92.62 180 ILE B CA 1
ATOM 2908 C C . ILE B 1 180 ? 2.094 -28.656 1.062 1 92.62 180 ILE B C 1
ATOM 2910 O O . ILE B 1 180 ? 1.487 -29.312 1.909 1 92.62 180 ILE B O 1
ATOM 2914 N N . ASN B 1 181 ? 2.436 -29.062 -0.176 1 86 181 ASN B N 1
ATOM 2915 C CA . ASN B 1 181 ? 2.354 -30.484 -0.507 1 86 181 ASN B CA 1
ATOM 2916 C C . ASN B 1 181 ? 3.701 -31.031 -0.968 1 86 181 ASN B C 1
ATOM 2918 O O . ASN B 1 181 ? 3.896 -31.297 -2.156 1 86 181 ASN B O 1
ATOM 2922 N N . PRO B 1 182 ? 4.59 -31.203 -0.048 1 72.75 182 PRO B N 1
ATOM 2923 C CA . PRO B 1 182 ? 5.961 -31.547 -0.446 1 72.75 182 PRO B CA 1
ATOM 2924 C C . PRO B 1 182 ? 6.043 -32.844 -1.239 1 72.75 182 PRO B C 1
ATOM 2926 O O . PRO B 1 182 ? 7.023 -33.062 -1.951 1 72.75 182 PRO B O 1
ATOM 2929 N N . TYR B 1 183 ? 5.121 -33.625 -1.156 1 65.75 183 TYR B N 1
ATOM 2930 C CA . TYR B 1 183 ? 5.211 -34.906 -1.88 1 65.75 183 TYR B CA 1
ATOM 2931 C C . TYR B 1 183 ? 4.781 -34.719 -3.332 1 65.75 183 TYR B C 1
ATOM 2933 O O . TYR B 1 183 ? 4.805 -35.688 -4.109 1 65.75 183 TYR B O 1
ATOM 2941 N N . THR B 1 184 ? 4.465 -33.531 -3.744 1 57.16 184 THR B N 1
ATOM 2942 C CA . THR B 1 184 ? 4.082 -33.25 -5.125 1 57.16 184 THR B CA 1
ATOM 2943 C C . THR B 1 184 ? 5.309 -33.188 -6.023 1 57.16 184 THR B C 1
ATOM 2945 O O . THR B 1 184 ? 6.305 -32.531 -5.688 1 57.16 184 THR B O 1
ATOM 2948 N N . PRO B 1 185 ? 5.422 -34.094 -7.133 1 50.91 185 PRO B N 1
ATOM 2949 C CA . PRO B 1 185 ? 6.578 -34.125 -8.031 1 50.91 185 PRO B CA 1
ATOM 2950 C C . PRO B 1 185 ? 6.871 -32.781 -8.672 1 50.91 185 PRO B C 1
ATOM 2952 O O . PRO B 1 185 ? 5.969 -31.938 -8.805 1 50.91 185 PRO B O 1
ATOM 2955 N N . ALA B 1 186 ? 8.164 -32.469 -8.812 1 50.09 186 ALA B N 1
ATOM 2956 C CA . ALA B 1 186 ? 8.609 -31.25 -9.5 1 50.09 186 ALA B CA 1
ATOM 2957 C C . ALA B 1 186 ? 7.988 -31.156 -10.891 1 50.09 186 ALA B C 1
ATOM 2959 O O . ALA B 1 186 ? 7.715 -32.156 -11.531 1 50.09 186 ALA B O 1
ATOM 2960 N N . ALA B 1 187 ? 7.496 -29.953 -11.336 1 51.06 187 ALA B N 1
ATOM 2961 C CA . ALA B 1 187 ? 6.848 -29.75 -12.625 1 51.06 187 ALA B CA 1
ATOM 2962 C C . ALA B 1 187 ? 7.625 -30.422 -13.75 1 51.06 187 ALA B C 1
ATOM 2964 O O . ALA B 1 187 ? 7.035 -31 -14.656 1 51.06 187 ALA B O 1
ATOM 2965 N N . ASN B 1 188 ? 8.953 -30.281 -13.641 1 46.47 188 ASN B N 1
ATOM 2966 C CA . ASN B 1 188 ? 9.781 -30.891 -14.672 1 46.47 188 ASN B CA 1
ATOM 2967 C C . ASN B 1 188 ? 9.781 -32.406 -14.562 1 46.47 188 ASN B C 1
ATOM 2969 O O . ASN B 1 188 ? 10.141 -33.125 -15.516 1 46.47 188 ASN B O 1
ATOM 2973 N N . GLY B 1 189 ? 9.555 -32.875 -13.312 1 44.25 189 GLY B N 1
ATOM 2974 C CA . GLY B 1 189 ? 9.477 -34.312 -13.203 1 44.25 189 GLY B CA 1
ATOM 2975 C C . GLY B 1 189 ? 8.219 -34.906 -13.828 1 44.25 189 GLY B C 1
ATOM 2976 O O . GLY B 1 189 ? 8.133 -36.125 -14.047 1 44.25 189 GLY B O 1
ATOM 2977 N N . LEU B 1 190 ? 7.176 -34.156 -13.711 1 42.78 190 LEU B N 1
ATOM 2978 C CA . LEU B 1 190 ? 5.922 -34.656 -14.25 1 42.78 190 LEU B CA 1
ATOM 2979 C C . LEU B 1 190 ? 6.074 -35.031 -15.719 1 42.78 190 LEU B C 1
ATOM 2981 O O . LEU B 1 190 ? 5.324 -35.875 -16.234 1 42.78 190 LEU B O 1
ATOM 2985 N N . PHE B 1 191 ? 6.844 -34.344 -16.375 1 43.34 191 PHE B N 1
ATOM 2986 C CA . PHE B 1 191 ? 6.922 -34.656 -17.797 1 43.34 191 PHE B CA 1
ATOM 2987 C C . PHE B 1 191 ? 7.656 -36 -18.016 1 43.34 191 PHE B C 1
ATOM 2989 O O . PHE B 1 191 ? 7.754 -36.469 -19.141 1 43.34 191 PHE B O 1
ATOM 2996 N N . LYS B 1 192 ? 8.297 -36.5 -17 1 39.91 192 LYS B N 1
ATOM 2997 C CA . LYS B 1 192 ? 8.844 -37.844 -17.203 1 39.91 192 LYS B CA 1
ATOM 2998 C C . LYS B 1 192 ? 7.785 -38.906 -16.984 1 39.91 192 LYS B C 1
ATOM 3000 O O . LYS B 1 192 ? 8.086 -40.094 -16.984 1 39.91 192 LYS B O 1
ATOM 3005 N N . LEU B 1 193 ? 6.594 -38.469 -16.547 1 37.16 193 LEU B N 1
ATOM 3006 C CA . LEU B 1 193 ? 5.621 -39.562 -16.469 1 37.16 193 LEU B CA 1
ATOM 3007 C C . LEU B 1 193 ? 5.109 -39.938 -17.859 1 37.16 193 LEU B C 1
ATOM 3009 O O . LEU B 1 193 ? 5.055 -39.094 -18.75 1 37.16 193 LEU B O 1
ATOM 3013 N N . PRO B 1 194 ? 4.977 -41.156 -18.25 1 33.59 194 PRO B N 1
ATOM 3014 C CA . PRO B 1 194 ? 4.426 -41.594 -19.516 1 33.59 194 PRO B CA 1
ATOM 3015 C C . PRO B 1 194 ? 3.051 -41 -19.812 1 33.59 194 PRO B C 1
ATOM 3017 O O . PRO B 1 194 ? 2.324 -40.625 -18.891 1 33.59 194 PRO B O 1
ATOM 3020 N N . PRO B 1 195 ? 2.736 -40.406 -21.016 1 32.59 195 PRO B N 1
ATOM 3021 C CA . PRO B 1 195 ? 1.419 -39.969 -21.453 1 32.59 195 PRO B CA 1
ATOM 3022 C C . PRO B 1 195 ? 0.289 -40.875 -21.016 1 32.59 195 PRO B C 1
ATOM 3024 O O . PRO B 1 195 ? 0.37 -42.094 -21.203 1 32.59 195 PRO B O 1
ATOM 3027 N N . THR B 1 196 ? -0.318 -40.781 -19.938 1 33.69 196 THR B N 1
ATOM 3028 C CA . THR B 1 196 ? -1.468 -41.625 -19.688 1 33.69 196 THR B CA 1
ATOM 3029 C C . THR B 1 196 ? -2.514 -41.469 -20.797 1 33.69 196 THR B C 1
ATOM 3031 O O . THR B 1 196 ? -3.277 -40.5 -20.781 1 33.69 196 THR B O 1
ATOM 3034 N N . VAL B 1 197 ? -2.121 -41.562 -22.062 1 30.02 197 VAL B N 1
ATOM 3035 C CA . VAL B 1 197 ? -3.088 -41.719 -23.141 1 30.02 197 VAL B CA 1
ATOM 3036 C C . VAL B 1 197 ? -4.07 -42.812 -22.812 1 30.02 197 VAL B C 1
ATOM 3038 O O . VAL B 1 197 ? -3.662 -43.969 -22.562 1 30.02 197 VAL B O 1
ATOM 3041 N N . ARG B 1 198 ? -5.125 -42.531 -22.016 1 31.89 198 ARG B N 1
ATOM 3042 C CA . ARG B 1 198 ? -6.227 -43.5 -22.125 1 31.89 198 ARG B CA 1
ATOM 3043 C C . ARG B 1 198 ? -6.578 -43.75 -23.594 1 31.89 198 ARG B C 1
ATOM 3045 O O . ARG B 1 198 ? -6.867 -42.812 -24.344 1 31.89 198 ARG B O 1
ATOM 3052 N N . ASP B 1 199 ? -6.023 -44.625 -24.234 1 29.23 199 ASP B N 1
ATOM 3053 C CA . ASP B 1 199 ? -6.488 -45.344 -25.422 1 29.23 199 ASP B CA 1
ATOM 3054 C C . ASP B 1 199 ? -7.977 -45.656 -25.328 1 29.23 199 ASP B C 1
ATOM 3056 O O . ASP B 1 199 ? -8.398 -46.406 -24.422 1 29.23 199 ASP B O 1
ATOM 3060 N N . ASN B 1 200 ? -8.883 -44.688 -25.375 1 26.97 200 ASN B N 1
ATOM 3061 C CA . ASN B 1 200 ? -10.203 -45.156 -25.75 1 26.97 200 ASN B CA 1
ATOM 3062 C C . ASN B 1 200 ? -10.141 -46.062 -26.984 1 26.97 200 ASN B C 1
ATOM 3064 O O . ASN B 1 200 ? -9.891 -45.594 -28.094 1 26.97 200 ASN B O 1
ATOM 3068 N N . VAL B 1 201 ? -9.625 -47.25 -26.891 1 25.89 201 VAL B N 1
ATOM 3069 C CA . VAL B 1 201 ? -9.906 -48.406 -27.734 1 25.89 201 VAL B CA 1
ATOM 3070 C C . VAL B 1 201 ? -11.414 -48.656 -27.797 1 25.89 201 VAL B C 1
ATOM 3072 O O . VAL B 1 201 ? -12.039 -48.938 -26.781 1 25.89 201 VAL B O 1
ATOM 3075 N N . GLY B 1 202 ? -12.469 -47.625 -27.859 1 22.53 202 GLY B N 1
ATOM 3076 C CA . GLY B 1 202 ? -13.539 -48.094 -28.734 1 22.53 202 GLY B CA 1
ATOM 3077 C C . GLY B 1 202 ? -13.219 -47.938 -30.203 1 22.53 202 GLY B C 1
ATOM 3078 O O . GLY B 1 202 ? -12.312 -47.188 -30.578 1 22.53 202 GLY B O 1
#

Radius of gyration: 24.42 Å; Cα contacts (8 Å, |Δi|>4): 792; chains: 2; bounding box: 49×92×62 Å

Solvent-accessible surface area (backbone atoms only — not comparable to full-atom values): 21610 Å² total; per-residue (Å²): 108,27,33,24,12,33,29,71,45,75,58,21,5,29,16,38,32,39,74,87,66,53,58,47,42,40,69,49,71,56,81,76,78,78,81,52,90,83,53,68,86,78,58,82,49,40,55,59,47,6,50,37,37,37,53,47,50,52,48,51,51,48,53,41,59,77,63,53,45,55,33,38,37,32,55,45,85,68,80,52,44,27,39,66,47,78,52,80,97,47,74,47,70,50,49,77,101,37,64,52,60,60,54,51,37,45,31,33,12,53,49,30,49,52,30,12,50,28,50,74,69,72,25,56,48,38,60,40,48,65,44,57,22,29,28,56,55,69,72,39,49,75,56,96,49,59,53,61,52,29,44,52,51,29,56,77,71,68,38,64,58,73,43,57,39,9,24,47,3,44,25,40,31,51,35,51,48,36,71,77,37,68,85,53,74,50,65,74,51,55,70,70,48,75,82,79,69,76,74,75,81,118,108,27,33,25,12,33,28,71,44,73,57,22,6,29,16,37,31,41,73,87,67,52,55,48,43,38,69,48,72,56,81,76,78,76,82,52,88,85,52,68,86,78,60,81,50,38,56,61,47,6,49,37,37,36,53,48,49,51,49,51,51,48,54,40,61,74,64,54,45,54,35,36,36,32,52,46,86,68,81,52,43,28,40,63,46,77,53,84,94,47,76,46,71,51,56,63,106,37,67,51,62,61,54,50,37,44,30,33,12,51,48,29,50,53,30,12,49,27,49,73,69,70,27,56,47,38,59,40,48,65,45,58,24,30,28,55,56,70,72,39,50,77,58,94,48,56,52,61,53,28,45,52,52,30,55,77,71,70,40,64,60,74,42,56,41,9,22,47,3,44,26,41,31,51,34,51,48,36,70,78,36,67,85,52,73,51,66,74,54,54,70,70,50,77,80,81,67,76,73,72,82,118

pLDDT: mean 82.28, std 24.3, range [22.38, 98.94]